Protein AF-0000000068192448 (afdb_homodimer)

Secondary structure (DSSP, 8-state):
-HHHHHHHHHHHHHHHHHHHHHHHHHHHHHHHHHH--HHHHHHHHHHHHHHHHHHHHHHHHHHTTSPP-SS-TT-STTHHHHHHHHHHHHIIIIIIIIHHHHHHHHHHS-------HHHHHHHHHHHHHHHHHHHHHHHHHHHTS-TTS-HHHHHHT---HHHHHHHHHHHHHHHHHHHHHHHHHHHHHHS-THHHHHHHHHHHHHHHHHHHHHHHHHHHHHH-PPPPHHHHHHHHHHHHTSTTEEEEEEEEEEESSSS-EEEEEEEEEPHHHHHHHHHHHHHHHHHHTGGGHHHHHHHHHHHHHHHHHHHHHHHHHHHHHHHHHH-TTEEEEEE-/-HHHHHHHHHHHHHHHHHHHHHHHHHHHHHHHHHH--HHHHHHHHHHHHHHHHHHHHHHHHHHTTSPP-SS-TT-STTHHHHHHHHHHHHIIIIIIIIHHHHHHHHHHS-------HHHHHHHHHHHHHHHHHHHHHHHHHHHT--TTS-HHHHHHT---HHHHHHHHHHHHHHHHHHHHHHHHHHHHHHS-THHHHHHHHHHHHHHHHHHHHHHHHHHHHHH-PPPPHHHHHHHHHHHHTSTTEEEEEEEEEEESSSS-EEEEEEEEEPHHHHHHHHHHHHHHHHHHTGGGHHHHHHHHHHHHHHHHHHHHHHHHHHHHHHHHHH-TTEEEEEE-

Solvent-accessible surface area (backbone atoms only — not comparable to full-atom values): 32843 Å² total; per-residue (Å²): 108,70,64,58,53,55,49,50,49,52,50,50,52,44,48,50,50,29,53,53,31,47,53,41,26,51,46,31,44,54,35,18,71,72,44,68,38,67,67,37,44,44,50,23,50,41,27,48,48,50,32,51,30,36,51,34,35,52,49,10,55,56,47,26,68,42,70,54,42,83,56,22,51,76,20,28,26,40,34,32,39,49,30,42,30,55,28,20,48,44,34,26,51,55,36,12,45,51,30,32,53,53,16,50,50,32,49,75,52,55,63,81,66,77,75,52,70,60,48,56,51,44,49,52,49,42,36,51,53,34,42,47,55,34,51,52,50,50,51,55,53,55,70,71,48,60,90,87,54,53,69,67,57,49,60,70,60,57,60,45,58,65,59,52,48,48,48,52,49,28,46,48,49,38,52,34,44,50,36,43,51,50,13,47,50,46,13,65,73,68,70,40,32,55,38,36,16,51,25,32,42,51,39,14,50,50,36,34,54,49,17,49,54,45,37,52,54,28,49,47,49,56,47,25,25,34,56,57,64,70,59,55,50,51,52,48,50,58,49,59,67,35,80,50,34,73,47,77,43,76,76,40,35,25,38,42,28,67,68,31,26,35,40,33,33,35,52,39,68,32,24,58,47,55,29,61,72,46,37,75,63,48,52,56,54,51,60,70,32,59,89,46,36,88,79,44,43,63,60,51,45,15,52,48,42,38,48,51,55,49,49,49,52,51,50,50,52,51,49,50,50,54,48,30,71,77,37,70,30,50,74,43,72,44,75,63,108,72,62,58,52,54,49,52,48,52,51,50,51,44,50,51,51,31,55,53,32,47,53,41,25,52,46,30,44,54,34,18,71,72,44,68,38,67,68,36,43,44,51,21,51,40,29,49,47,49,32,51,31,35,50,33,37,51,51,10,55,56,47,26,67,41,71,54,43,83,56,21,52,75,19,28,26,39,33,33,38,48,28,41,30,52,28,20,49,43,35,26,51,56,36,12,44,51,31,32,52,52,15,50,49,32,49,76,51,54,63,80,66,76,74,51,69,60,47,57,50,44,48,52,49,42,36,51,53,34,44,48,54,34,51,52,51,50,51,56,54,54,69,71,48,60,92,86,54,52,69,67,57,49,60,70,60,56,60,46,60,64,61,51,47,48,50,52,48,29,46,48,49,38,52,35,44,50,36,44,51,50,12,47,50,47,14,66,73,68,71,40,30,53,39,37,16,51,23,33,41,50,38,16,50,50,35,35,54,50,17,51,53,44,36,54,54,28,49,46,51,55,48,26,26,34,54,57,65,69,59,55,49,50,52,47,49,57,50,58,69,35,80,52,34,72,46,77,43,77,75,39,35,26,38,44,27,68,67,32,25,36,41,33,33,34,52,39,68,33,25,57,47,54,28,61,70,45,35,75,62,48,53,57,53,52,61,70,32,58,90,46,37,88,77,44,43,64,60,52,44,16,52,49,43,38,49,49,54,48,50,50,53,50,49,49,54,50,50,50,49,53,49,30,70,77,36,72,31,50,74,42,72,42,74,62

Structure (mmCIF, N/CA/C/O backbone):
data_AF-0000000068192448-model_v1
#
loop_
_entity.id
_entity.type
_entity.pdbx_description
1 polymer 'Uncharacterized protein'
#
loop_
_atom_site.group_PDB
_atom_site.id
_atom_site.type_symbol
_atom_site.label_atom_id
_atom_site.label_alt_id
_atom_site.label_comp_id
_atom_site.label_asym_id
_atom_site.label_entity_id
_atom_site.label_seq_id
_atom_site.pdbx_PDB_ins_code
_atom_site.Cartn_x
_atom_site.Cartn_y
_atom_site.Cartn_z
_atom_site.occupancy
_atom_site.B_iso_or_equiv
_atom_site.auth_seq_id
_atom_site.auth_comp_id
_atom_site.auth_asym_id
_atom_site.auth_atom_id
_atom_site.pdbx_PDB_model_num
ATOM 1 N N . MET A 1 1 ? -13.047 1.228 22.438 1 63.19 1 MET A N 1
ATOM 2 C CA . MET A 1 1 ? -13.672 -0.03 22.844 1 63.19 1 MET A CA 1
ATOM 3 C C . MET A 1 1 ? -14.398 -0.674 21.656 1 63.19 1 MET A C 1
ATOM 5 O O . MET A 1 1 ? -14.234 -1.865 21.406 1 63.19 1 MET A O 1
ATOM 9 N N . GLU A 1 2 ? -15.18 0.183 20.906 1 68.44 2 GLU A N 1
ATOM 10 C CA . GLU A 1 2 ? -15.945 -0.358 19.797 1 68.44 2 GLU A CA 1
ATOM 11 C C . GLU A 1 2 ? -15.016 -0.842 18.672 1 68.44 2 GLU A C 1
ATOM 13 O O . GLU A 1 2 ? -15.266 -1.888 18.062 1 68.44 2 GLU A O 1
ATOM 18 N N . ARG A 1 3 ? -13.922 -0.268 18.594 1 73 3 ARG A N 1
ATOM 19 C CA . ARG A 1 3 ? -12.961 -0.651 17.562 1 73 3 ARG A CA 1
ATOM 20 C C . ARG A 1 3 ? -12.297 -1.982 17.891 1 73 3 ARG A C 1
ATOM 22 O O . ARG A 1 3 ? -12.109 -2.826 17.016 1 73 3 ARG A O 1
ATOM 29 N N . GLU A 1 4 ? -12.016 -2.082 19.125 1 76.12 4 GLU A N 1
ATOM 30 C CA . GLU A 1 4 ? -11.359 -3.309 19.562 1 76.12 4 GLU A CA 1
ATOM 31 C C . GLU A 1 4 ? -12.273 -4.516 19.406 1 76.12 4 GLU A C 1
ATOM 33 O O . GLU A 1 4 ? -11.82 -5.594 19 1 76.12 4 GLU A O 1
ATOM 38 N N . LYS A 1 5 ? -13.539 -4.363 19.672 1 74.75 5 LYS A N 1
ATOM 39 C CA . LYS A 1 5 ? -14.516 -5.441 19.531 1 74.75 5 LYS A CA 1
ATOM 40 C C . LYS A 1 5 ? -14.664 -5.867 18.078 1 74.75 5 LYS A C 1
ATOM 42 O O . LYS A 1 5 ? -14.742 -7.059 17.781 1 74.75 5 LYS A O 1
ATOM 47 N N . SER A 1 6 ? -14.703 -4.832 17.234 1 75.88 6 SER A N 1
ATOM 48 C CA . SER A 1 6 ? -14.852 -5.109 15.805 1 75.88 6 SER A CA 1
ATOM 49 C C . SER A 1 6 ? -13.641 -5.859 15.258 1 75.88 6 SER A C 1
ATOM 51 O O . SER A 1 6 ? -13.789 -6.805 14.484 1 75.88 6 SER A O 1
ATOM 53 N N . ARG A 1 7 ? -12.578 -5.57 15.758 1 78.31 7 ARG A N 1
ATOM 54 C CA . ARG A 1 7 ? -11.336 -6.207 15.32 1 78.31 7 ARG A CA 1
ATOM 55 C C . ARG A 1 7 ? -11.266 -7.652 15.797 1 78.31 7 ARG A C 1
ATOM 57 O O . ARG A 1 7 ? -10.812 -8.531 15.062 1 78.31 7 ARG A O 1
ATOM 64 N N . LEU A 1 8 ? -11.672 -7.832 16.969 1 78.75 8 LEU A N 1
ATOM 65 C CA . LEU A 1 8 ? -11.664 -9.18 17.531 1 78.75 8 LEU A CA 1
ATOM 66 C C . LEU A 1 8 ? -12.648 -10.078 16.797 1 78.75 8 LEU A C 1
ATOM 68 O O . LEU A 1 8 ? -12.367 -11.266 16.578 1 78.75 8 LEU A O 1
ATOM 72 N N . LYS A 1 9 ? -13.648 -9.469 16.453 1 79.69 9 LYS A N 1
ATOM 73 C CA . LYS A 1 9 ? -14.648 -10.227 15.703 1 79.69 9 LYS A CA 1
ATOM 74 C C . LYS A 1 9 ? -14.102 -10.664 14.344 1 79.69 9 LYS A C 1
ATOM 76 O O . LYS A 1 9 ? -14.281 -11.812 13.938 1 79.69 9 LYS A O 1
ATOM 81 N N . THR A 1 10 ? -13.445 -9.758 13.656 1 81.31 10 THR A N 1
ATOM 82 C CA . THR A 1 10 ? -12.859 -10.07 12.359 1 81.31 10 THR A CA 1
ATOM 83 C C . THR A 1 10 ? -11.789 -11.148 12.484 1 81.31 10 THR A C 1
ATOM 85 O O . THR A 1 10 ? -11.75 -12.086 11.695 1 81.31 10 THR A O 1
ATOM 88 N N . LYS A 1 11 ? -11.031 -11.031 13.5 1 84.56 11 LYS A N 1
ATOM 89 C CA . LYS A 1 11 ? -9.984 -12.023 13.734 1 84.56 11 LYS A CA 1
ATOM 90 C C . LYS A 1 11 ? -10.586 -13.406 13.992 1 84.56 11 LYS A C 1
ATOM 92 O O . LYS A 1 11 ? -10.102 -14.406 13.461 1 84.56 11 LYS A O 1
ATOM 97 N N . SER A 1 12 ? -11.57 -13.398 14.719 1 83.69 12 SER A N 1
ATOM 98 C CA . SER A 1 12 ? -12.234 -14.656 15.055 1 83.69 12 SER A CA 1
ATOM 99 C C . SER A 1 12 ? -12.844 -15.297 13.812 1 83.69 12 SER A C 1
ATOM 101 O O . SER A 1 12 ? -12.773 -16.516 13.648 1 83.69 12 SER A O 1
ATOM 103 N N . ASN A 1 13 ? -13.398 -14.477 13 1 81.25 13 ASN A N 1
ATOM 104 C CA . ASN A 1 13 ? -13.977 -14.992 11.766 1 81.25 13 ASN A CA 1
ATOM 105 C C . ASN A 1 13 ? -12.906 -15.594 10.852 1 81.25 13 ASN A C 1
ATOM 107 O O . ASN A 1 13 ? -13.117 -16.656 10.266 1 81.25 13 ASN A O 1
ATOM 111 N N . VAL A 1 14 ? -11.805 -14.938 10.773 1 84.5 14 VAL A N 1
ATOM 112 C CA . VAL A 1 14 ? -10.711 -15.414 9.922 1 84.5 14 VAL A CA 1
ATOM 113 C C . VAL A 1 14 ? -10.141 -16.703 10.5 1 84.5 14 VAL A C 1
ATOM 115 O O . VAL A 1 14 ? -9.82 -17.641 9.758 1 84.5 14 VAL A O 1
ATOM 118 N N . TYR A 1 15 ? -10.133 -16.766 11.75 1 86.06 15 TYR A N 1
ATOM 119 C CA . TYR A 1 15 ? -9.609 -17.953 12.398 1 86.06 15 TYR A CA 1
ATOM 120 C C . TYR A 1 15 ? -10.539 -19.141 12.172 1 86.06 15 TYR A C 1
ATOM 122 O O . TYR A 1 15 ? -10.078 -20.25 11.891 1 86.06 15 TYR A O 1
ATOM 130 N N . ARG A 1 16 ? -11.711 -18.922 12.289 1 81.06 16 ARG A N 1
ATOM 131 C CA . ARG A 1 16 ? -12.695 -19.969 12.031 1 81.06 16 ARG A CA 1
ATOM 132 C C . ARG A 1 16 ? -12.617 -20.438 10.586 1 81.06 16 ARG A C 1
ATOM 134 O O . ARG A 1 16 ? -12.688 -21.641 10.32 1 81.06 16 ARG A O 1
ATOM 141 N N . ALA A 1 17 ? -12.516 -19.469 9.758 1 81.94 17 ALA A N 1
ATOM 142 C CA . ALA A 1 17 ? -12.391 -19.812 8.344 1 81.94 17 ALA A CA 1
ATOM 143 C C . ALA A 1 17 ? -11.141 -20.641 8.094 1 81.94 17 ALA A C 1
ATOM 145 O O . ALA A 1 17 ? -11.172 -21.609 7.316 1 81.94 17 ALA A O 1
ATOM 146 N N . LEU A 1 18 ? -10.102 -20.297 8.742 1 86.31 18 LEU A N 1
ATOM 147 C CA . LEU A 1 18 ? -8.852 -21.031 8.57 1 86.31 18 LEU A CA 1
ATOM 148 C C . LEU A 1 18 ? -8.977 -22.453 9.094 1 86.31 18 LEU A C 1
ATOM 150 O O . LEU A 1 18 ? -8.539 -23.406 8.438 1 86.31 18 LEU A O 1
ATOM 154 N N . MET A 1 19 ? -9.555 -22.625 10.203 1 86.44 19 MET A N 1
ATOM 155 C CA . MET A 1 19 ? -9.711 -23.953 10.789 1 86.44 19 MET A CA 1
ATOM 156 C C . MET A 1 19 ? -10.578 -24.844 9.898 1 86.44 19 MET A C 1
ATOM 158 O O . MET A 1 19 ? -10.258 -26 9.68 1 86.44 19 MET A O 1
ATOM 162 N N . GLY A 1 20 ? -11.656 -24.266 9.516 1 82.62 20 GLY A N 1
ATOM 163 C CA . GLY A 1 20 ? -12.492 -25 8.586 1 82.62 20 GLY A CA 1
ATOM 164 C C . GLY A 1 20 ? -11.766 -25.406 7.312 1 82.62 20 GLY A C 1
ATOM 165 O O . GLY A 1 20 ? -11.891 -26.547 6.855 1 82.62 20 GLY A O 1
ATOM 166 N N . ASN A 1 21 ? -10.977 -24.469 6.797 1 86.62 21 ASN A N 1
ATOM 167 C CA . ASN A 1 21 ? -10.281 -24.719 5.543 1 86.62 21 ASN A CA 1
ATOM 168 C C . ASN A 1 21 ? -9.164 -25.75 5.719 1 86.62 21 ASN A C 1
ATOM 170 O O . ASN A 1 21 ? -8.859 -26.5 4.797 1 86.62 21 ASN A O 1
ATOM 174 N N . VAL A 1 22 ? -8.656 -25.75 6.855 1 89.75 22 VAL A N 1
ATOM 175 C CA . VAL A 1 22 ? -7.617 -26.734 7.121 1 89.75 22 VAL A CA 1
ATOM 176 C C . VAL A 1 22 ? -8.219 -28.141 7.098 1 89.75 22 VAL A C 1
ATOM 178 O O . VAL A 1 22 ? -7.629 -29.062 6.535 1 89.75 22 VAL A O 1
ATOM 181 N N . VAL A 1 23 ? -9.367 -28.25 7.676 1 88.44 23 VAL A N 1
ATOM 182 C CA . VAL A 1 23 ? -10.055 -29.531 7.715 1 88.44 23 VAL A CA 1
ATOM 183 C C . VAL A 1 23 ? -10.438 -29.969 6.301 1 88.44 23 VAL A C 1
ATOM 185 O O . VAL A 1 23 ? -10.227 -31.109 5.914 1 88.44 23 VAL A O 1
ATOM 188 N N . ILE A 1 24 ? -10.906 -29.062 5.602 1 87.31 24 ILE A N 1
ATOM 189 C CA . ILE A 1 24 ? -11.32 -29.328 4.23 1 87.31 24 ILE A CA 1
ATOM 190 C C . ILE A 1 24 ? -10.102 -29.688 3.385 1 87.31 24 ILE A C 1
ATOM 192 O O . ILE A 1 24 ? -10.164 -30.594 2.551 1 87.31 24 ILE A O 1
ATOM 196 N N . CYS A 1 25 ? -9.094 -28.938 3.627 1 89.12 25 CYS A N 1
ATOM 197 C CA . CYS A 1 25 ? -7.859 -29.188 2.887 1 89.12 25 CYS A CA 1
ATOM 198 C C . CYS A 1 25 ? -7.348 -30.594 3.131 1 89.12 25 CYS A C 1
ATOM 200 O O . CYS A 1 25 ? -6.965 -31.297 2.191 1 89.12 25 CYS A O 1
ATOM 202 N N . ALA A 1 26 ? -7.418 -31.031 4.305 1 90.06 26 ALA A N 1
ATOM 203 C CA . ALA A 1 26 ? -6.98 -32.375 4.652 1 90.06 26 ALA A CA 1
ATOM 204 C C . ALA A 1 26 ? -7.883 -33.438 4.012 1 90.06 26 ALA A C 1
ATOM 206 O O . ALA A 1 26 ? -7.398 -34.438 3.516 1 90.06 26 ALA A O 1
ATOM 207 N N . ALA A 1 27 ? -9.094 -33.188 4.039 1 88.56 27 ALA A N 1
ATOM 208 C CA . ALA A 1 27 ? -10.055 -34.125 3.438 1 88.56 27 ALA A CA 1
ATOM 209 C C . ALA A 1 27 ? -9.844 -34.219 1.93 1 88.56 27 ALA A C 1
ATOM 211 O O . ALA A 1 27 ? -9.883 -35.312 1.365 1 88.56 27 ALA A O 1
ATOM 212 N N . LYS A 1 28 ? -9.617 -33.094 1.369 1 84.56 28 LYS A N 1
ATOM 213 C CA . LYS A 1 28 ? -9.414 -33.094 -0.076 1 84.56 28 LYS A CA 1
ATOM 214 C C . LYS A 1 28 ? -8.086 -33.75 -0.449 1 84.56 28 LYS A C 1
ATOM 216 O O . LYS A 1 28 ? -7.969 -34.344 -1.519 1 84.56 28 LYS A O 1
ATOM 221 N N . PHE A 1 29 ? -7.195 -33.562 0.379 1 86.94 29 PHE A N 1
ATOM 222 C CA . PHE A 1 29 ? -5.926 -34.219 0.17 1 86.94 29 PHE A CA 1
ATOM 223 C C . PHE A 1 29 ? -6.117 -35.75 0.156 1 86.94 29 PHE A C 1
ATOM 225 O O . PHE A 1 29 ? -5.609 -36.438 -0.732 1 86.94 29 PHE A O 1
ATOM 232 N N . GLY A 1 30 ? -6.781 -36.281 1.158 1 85.81 30 GLY A N 1
ATOM 233 C CA . GLY A 1 30 ? -7.086 -37.688 1.212 1 85.81 30 GLY A CA 1
ATOM 234 C C . GLY A 1 30 ? -7.855 -38.188 0.001 1 85.81 30 GLY A C 1
ATOM 235 O O . GLY A 1 30 ? -7.57 -39.25 -0.529 1 85.81 30 GLY A O 1
ATOM 236 N N . ALA A 1 31 ? -8.758 -37.375 -0.412 1 81.94 31 ALA A N 1
ATOM 237 C CA . ALA A 1 31 ? -9.57 -37.719 -1.574 1 81.94 31 ALA A CA 1
ATOM 238 C C . ALA A 1 31 ? -8.719 -37.781 -2.842 1 81.94 31 ALA A C 1
ATOM 240 O O . ALA A 1 31 ? -8.922 -38.625 -3.709 1 81.94 31 ALA A O 1
ATOM 241 N N . TRP A 1 32 ? -7.836 -36.875 -2.947 1 79.81 32 TRP A N 1
ATOM 242 C CA . TRP A 1 32 ? -6.938 -36.844 -4.098 1 79.81 32 TRP A CA 1
ATOM 243 C C . TRP A 1 32 ? -6.043 -38.094 -4.098 1 79.81 32 TRP A C 1
ATOM 245 O O . TRP A 1 32 ? -5.832 -38.719 -5.141 1 79.81 32 TRP A O 1
ATOM 255 N N . LEU A 1 33 ? -5.562 -38.5 -2.953 1 80.94 33 LEU A N 1
ATOM 256 C CA . LEU A 1 33 ? -4.688 -39.656 -2.846 1 80.94 33 LEU A CA 1
ATOM 257 C C . LEU A 1 33 ? -5.426 -40.938 -3.236 1 80.94 33 LEU A C 1
ATOM 259 O O . LEU A 1 33 ? -4.836 -41.844 -3.824 1 80.94 33 LEU A O 1
ATOM 263 N N . SER A 1 34 ? -6.66 -40.906 -2.949 1 79.56 34 SER A N 1
ATOM 264 C CA . SER A 1 34 ? -7.453 -42.094 -3.217 1 79.56 34 SER A CA 1
ATOM 265 C C . SER A 1 34 ? -7.918 -42.156 -4.668 1 79.56 34 SER A C 1
ATOM 267 O O . SER A 1 34 ? -8 -43.219 -5.266 1 79.56 34 SER A O 1
ATOM 269 N N . SER A 1 35 ? -8.188 -40.938 -5.16 1 70.69 35 SER A N 1
ATOM 270 C CA . SER A 1 35 ? -8.773 -40.906 -6.496 1 70.69 35 SER A CA 1
ATOM 271 C C . SER A 1 35 ? -7.707 -40.719 -7.566 1 70.69 35 SER A C 1
ATOM 273 O O . SER A 1 35 ? -7.855 -41.188 -8.695 1 70.69 35 SER A O 1
ATOM 275 N N . GLY A 1 36 ? -6.684 -39.969 -7.211 1 64.12 36 GLY A N 1
ATOM 276 C CA . GLY A 1 36 ? -5.664 -39.625 -8.188 1 64.12 36 GLY A CA 1
ATOM 277 C C . GLY A 1 36 ? -6.18 -38.719 -9.281 1 64.12 36 GLY A C 1
ATOM 278 O O . GLY A 1 36 ? -5.57 -38.594 -10.352 1 64.12 36 GLY A O 1
ATOM 279 N N . SER A 1 37 ? -7.371 -38.156 -9.07 1 62.97 37 SER A N 1
ATOM 280 C CA . SER A 1 37 ? -8.023 -37.344 -10.086 1 62.97 37 SER A CA 1
ATOM 281 C C . SER A 1 37 ? -7.398 -35.938 -10.164 1 62.97 37 SER A C 1
ATOM 283 O O . SER A 1 37 ? -6.996 -35.375 -9.148 1 62.97 37 SER A O 1
ATOM 285 N N . SER A 1 38 ? -7.211 -35.5 -11.375 1 61.41 38 SER A N 1
ATOM 286 C CA . SER A 1 38 ? -6.691 -34.156 -11.617 1 61.41 38 SER A CA 1
ATOM 287 C C . SER A 1 38 ? -7.617 -33.094 -11.031 1 61.41 38 SER A C 1
ATOM 289 O O . SER A 1 38 ? -7.156 -32.062 -10.523 1 61.41 38 SER A O 1
ATOM 291 N N . GLY A 1 39 ? -8.844 -33.344 -11.133 1 62.31 39 GLY A N 1
ATOM 292 C CA . GLY A 1 39 ? -9.805 -32.406 -10.562 1 62.31 39 GLY A CA 1
ATOM 293 C C . GLY A 1 39 ? -9.664 -32.281 -9.055 1 62.31 39 GLY A C 1
ATOM 294 O O . GLY A 1 39 ? -9.727 -31.156 -8.523 1 62.31 39 GLY A O 1
ATOM 295 N N . MET A 1 40 ? -9.391 -33.5 -8.453 1 69.81 40 MET A N 1
ATOM 296 C CA . MET A 1 40 ? -9.242 -33.469 -7 1 69.81 40 MET A CA 1
ATOM 297 C C . MET A 1 40 ? -7.941 -32.781 -6.594 1 69.81 40 MET A C 1
ATOM 299 O O . MET A 1 40 ? -7.875 -32.125 -5.555 1 69.81 40 MET A O 1
ATOM 303 N N . LEU A 1 41 ? -6.984 -32.938 -7.402 1 68.88 41 LEU A N 1
ATOM 304 C CA . LEU A 1 41 ? -5.742 -32.219 -7.145 1 68.88 41 LEU A CA 1
ATOM 305 C C . LEU A 1 41 ? -5.961 -30.703 -7.215 1 68.88 41 LEU A C 1
ATOM 307 O O . LEU A 1 41 ? -5.492 -29.969 -6.348 1 68.88 41 LEU A O 1
ATOM 311 N N . ALA A 1 42 ? -6.648 -30.344 -8.227 1 67.56 42 ALA A N 1
ATOM 312 C CA . ALA A 1 42 ? -6.957 -28.922 -8.375 1 67.56 42 ALA A CA 1
ATOM 313 C C . ALA A 1 42 ? -7.719 -28.391 -7.16 1 67.56 42 ALA A C 1
ATOM 315 O O . ALA A 1 42 ? -7.422 -27.312 -6.656 1 67.56 42 ALA A O 1
ATOM 316 N N . GLU A 1 43 ? -8.594 -29.172 -6.707 1 72.12 43 GLU A N 1
ATOM 317 C CA . GLU A 1 43 ? -9.367 -28.797 -5.527 1 72.12 43 GLU A CA 1
ATOM 318 C C . GLU A 1 43 ? -8.484 -28.75 -4.281 1 72.12 43 GLU A C 1
ATOM 320 O O . GLU A 1 43 ? -8.68 -27.891 -3.414 1 72.12 43 GLU A O 1
ATOM 325 N N . PHE A 1 44 ? -7.68 -29.688 -4.211 1 76.06 44 PHE A N 1
ATOM 326 C CA . PHE A 1 44 ? -6.754 -29.703 -3.084 1 76.06 44 PHE A CA 1
ATOM 327 C C . PHE A 1 44 ? -5.859 -28.469 -3.105 1 76.06 44 PHE A C 1
ATOM 329 O O . PHE A 1 44 ? -5.699 -27.797 -2.084 1 76.06 44 PHE A O 1
ATOM 336 N N . ILE A 1 45 ? -5.332 -28.156 -4.188 1 73.38 45 ILE A N 1
ATOM 337 C CA . ILE A 1 45 ? -4.461 -27 -4.32 1 73.38 45 ILE A CA 1
ATOM 338 C C . ILE A 1 45 ? -5.238 -25.719 -3.975 1 73.38 45 ILE A C 1
ATOM 340 O O . ILE A 1 45 ? -4.73 -24.859 -3.266 1 73.38 45 ILE A O 1
ATOM 344 N N . HIS A 1 46 ? -6.375 -25.641 -4.449 1 75.25 46 HIS A N 1
ATOM 345 C CA . HIS A 1 46 ? -7.23 -24.5 -4.129 1 75.25 46 HIS A CA 1
ATOM 346 C C . HIS A 1 46 ? -7.395 -24.344 -2.619 1 75.25 46 HIS A C 1
ATOM 348 O O . HIS A 1 46 ? -7.301 -23.234 -2.09 1 75.25 46 HIS A O 1
ATOM 354 N N . SER A 1 47 ? -7.578 -25.469 -2 1 83.44 47 SER A N 1
ATOM 355 C CA . SER A 1 47 ? -7.758 -25.453 -0.552 1 83.44 47 SER A CA 1
ATOM 356 C C . SER A 1 47 ? -6.473 -25.031 0.156 1 83.44 47 SER A C 1
ATOM 358 O O . SER A 1 47 ? -6.52 -24.375 1.197 1 83.44 47 SER A O 1
ATOM 360 N N . VAL A 1 48 ? -5.414 -25.484 -0.347 1 83.5 48 VAL A N 1
ATOM 361 C CA . VAL A 1 48 ? -4.129 -25.078 0.214 1 83.5 48 VAL A CA 1
ATOM 362 C C . VAL A 1 48 ? -3.963 -23.562 0.085 1 83.5 48 VAL A C 1
ATOM 364 O O . VAL A 1 48 ? -3.525 -22.891 1.026 1 83.5 48 VAL A O 1
ATOM 367 N N . VAL A 1 49 ? -4.305 -23.078 -1.053 1 82.62 49 VAL A N 1
ATOM 368 C CA . VAL A 1 49 ? -4.207 -21.641 -1.315 1 82.62 49 VAL A CA 1
ATOM 369 C C . VAL A 1 49 ? -5.125 -20.875 -0.364 1 82.62 49 VAL A C 1
ATOM 371 O O . VAL A 1 49 ? -4.738 -19.844 0.188 1 82.62 49 VAL A O 1
ATOM 374 N N . ASP A 1 50 ? -6.23 -21.406 -0.161 1 86.12 50 ASP A N 1
ATOM 375 C CA . ASP A 1 50 ? -7.172 -20.766 0.753 1 86.12 50 ASP A CA 1
ATOM 376 C C . ASP A 1 50 ? -6.609 -20.703 2.17 1 86.12 50 ASP A C 1
ATOM 378 O O . ASP A 1 50 ? -6.727 -19.688 2.848 1 86.12 50 ASP A O 1
ATOM 382 N N . CYS A 1 51 ? -6.07 -21.797 2.588 1 87.5 51 CYS A N 1
ATOM 383 C CA . CYS A 1 51 ? -5.457 -21.828 3.91 1 87.5 51 CYS A CA 1
ATOM 384 C C . CYS A 1 51 ? -4.332 -20.797 4.012 1 87.5 51 CYS A C 1
ATOM 386 O O . CYS A 1 51 ? -4.203 -20.109 5.02 1 87.5 51 CYS A O 1
ATOM 388 N N . GLY A 1 52 ? -3.572 -20.734 3.014 1 87.38 52 GLY A N 1
ATOM 389 C CA . GLY A 1 52 ? -2.512 -19.734 2.963 1 87.38 52 GLY A CA 1
ATOM 390 C C . GLY A 1 52 ? -3.027 -18.312 3.02 1 87.38 52 GLY A C 1
ATOM 391 O O . GLY A 1 52 ? -2.453 -17.469 3.709 1 87.38 52 GLY A O 1
ATOM 392 N N . ASN A 1 53 ? -4.09 -18.141 2.336 1 87.38 53 ASN A N 1
ATOM 393 C CA . ASN A 1 53 ? -4.695 -16.812 2.303 1 87.38 53 ASN A CA 1
ATOM 394 C C . ASN A 1 53 ? -5.18 -16.375 3.684 1 87.38 53 ASN A C 1
ATOM 396 O O . ASN A 1 53 ? -4.934 -15.25 4.109 1 87.38 53 ASN A O 1
ATOM 400 N N . GLN A 1 54 ? -5.816 -17.328 4.328 1 88.31 54 GLN A N 1
ATOM 401 C CA . GLN A 1 54 ? -6.316 -17 5.66 1 88.31 54 GLN A CA 1
ATOM 402 C C . GLN A 1 54 ? -5.172 -16.781 6.641 1 88.31 54 GLN A C 1
ATOM 404 O O . GLN A 1 54 ? -5.258 -15.922 7.52 1 88.31 54 GLN A O 1
ATOM 409 N N . ALA A 1 55 ? -4.137 -17.484 6.48 1 91.06 55 ALA A N 1
ATOM 410 C CA . ALA A 1 55 ? -2.965 -17.297 7.332 1 91.06 55 ALA A CA 1
ATOM 411 C C . ALA A 1 55 ? -2.355 -15.914 7.133 1 91.06 55 ALA A C 1
ATOM 413 O O . ALA A 1 55 ? -2.014 -15.234 8.102 1 91.06 55 ALA A O 1
ATOM 414 N N . LEU A 1 56 ? -2.307 -15.578 5.926 1 91.56 56 LEU A N 1
ATOM 415 C CA . LEU A 1 56 ? -1.743 -14.273 5.605 1 91.56 56 LEU A CA 1
ATOM 416 C C . LEU A 1 56 ? -2.617 -13.156 6.164 1 91.56 56 LEU A C 1
ATOM 418 O O . LEU A 1 56 ? -2.104 -12.148 6.656 1 91.56 56 LEU A O 1
ATOM 422 N N . LEU A 1 57 ? -3.879 -13.422 6.09 1 90.12 57 LEU A N 1
ATOM 423 C CA . LEU A 1 57 ? -4.797 -12.414 6.613 1 90.12 57 LEU A CA 1
ATOM 424 C C . LEU A 1 57 ? -4.656 -12.281 8.125 1 90.12 57 LEU A C 1
ATOM 426 O O . LEU A 1 57 ? -4.723 -11.18 8.672 1 90.12 57 LEU A O 1
ATOM 430 N N . LEU A 1 58 ? -4.418 -13.383 8.758 1 91.31 58 LEU A N 1
ATOM 431 C CA . LEU A 1 58 ? -4.223 -13.344 10.203 1 91.31 58 LEU A CA 1
ATOM 432 C C . LEU A 1 58 ? -2.949 -12.586 10.562 1 91.31 58 LEU A C 1
ATOM 434 O O . LEU A 1 58 ? -2.93 -11.82 11.531 1 91.31 58 LEU A O 1
ATOM 438 N N . ILE A 1 59 ? -1.977 -12.75 9.812 1 90.62 59 ILE A N 1
ATOM 439 C CA . ILE A 1 59 ? -0.734 -12.008 10.008 1 90.62 59 ILE A CA 1
ATOM 440 C C . ILE A 1 59 ? -0.98 -10.516 9.797 1 90.62 59 ILE A C 1
ATOM 442 O O . ILE A 1 59 ? -0.511 -9.688 10.578 1 90.62 59 ILE A O 1
ATOM 446 N N . GLY A 1 60 ? -1.715 -10.266 8.773 1 89.81 60 GLY A N 1
ATOM 447 C CA . GLY A 1 60 ? -2.043 -8.875 8.5 1 89.81 60 GLY A CA 1
ATOM 448 C C . GLY A 1 60 ? -2.818 -8.211 9.617 1 89.81 60 GLY A C 1
ATOM 449 O O . GLY A 1 60 ? -2.545 -7.059 9.977 1 89.81 60 GLY A O 1
ATOM 450 N N . LEU A 1 61 ? -3.756 -8.961 10.156 1 88.5 61 LEU A N 1
ATOM 451 C CA . LEU A 1 61 ? -4.562 -8.43 11.25 1 88.5 61 LEU A CA 1
ATOM 452 C C . LEU A 1 61 ? -3.715 -8.234 12.5 1 88.5 61 LEU A C 1
ATOM 454 O O . LEU A 1 61 ? -3.881 -7.246 13.219 1 88.5 61 LEU A O 1
ATOM 458 N N . ARG A 1 62 ? -2.822 -9.086 12.695 1 88.31 62 ARG A N 1
ATOM 459 C CA . ARG A 1 62 ? -1.925 -8.977 13.844 1 88.31 62 ARG A CA 1
ATOM 460 C C . ARG A 1 62 ? -0.995 -7.777 13.703 1 88.31 62 ARG A C 1
ATOM 462 O O . ARG A 1 62 ? -0.858 -6.977 14.633 1 88.31 62 ARG A O 1
ATOM 469 N N . ASP A 1 63 ? -0.462 -7.625 12.594 1 87.31 63 ASP A N 1
ATOM 470 C CA . ASP A 1 63 ? 0.492 -6.551 12.344 1 87.31 63 ASP A CA 1
ATOM 471 C C . ASP A 1 63 ? -0.198 -5.191 12.352 1 87.31 63 ASP A C 1
ATOM 473 O O . ASP A 1 63 ? 0.403 -4.188 12.742 1 87.31 63 ASP A O 1
ATOM 477 N N . SER A 1 64 ? -1.431 -5.148 11.93 1 85.38 64 SER A N 1
ATOM 478 C CA . SER A 1 64 ? -2.164 -3.889 11.828 1 85.38 64 SER A CA 1
ATOM 479 C C . SER A 1 64 ? -2.459 -3.307 13.203 1 85.38 64 SER A C 1
ATOM 481 O O . SER A 1 64 ? -2.824 -2.135 13.328 1 85.38 64 SER A O 1
ATOM 483 N N . ARG A 1 65 ? -2.201 -4.043 14.242 1 82.44 65 ARG A N 1
ATOM 484 C CA . ARG A 1 65 ? -2.486 -3.604 15.602 1 82.44 65 ARG A CA 1
ATOM 485 C C . ARG A 1 65 ? -1.267 -2.936 16.234 1 82.44 65 ARG A C 1
ATOM 487 O O . ARG A 1 65 ? -1.354 -2.375 17.328 1 82.44 65 ARG A O 1
ATOM 494 N N . LEU A 1 66 ? -0.194 -3.031 15.516 1 81.75 66 LEU A N 1
ATOM 495 C CA . LEU A 1 66 ? 1.02 -2.42 16.047 1 81.75 66 LEU A CA 1
ATOM 496 C C . LEU A 1 66 ? 0.909 -0.899 16.031 1 81.75 66 LEU A C 1
ATOM 498 O O . LEU A 1 66 ? 0.359 -0.316 15.102 1 81.75 66 LEU A O 1
ATOM 502 N N . ASP A 1 67 ? 1.361 -0.339 17.062 1 79.25 67 ASP A N 1
ATOM 503 C CA . ASP A 1 67 ? 1.308 1.112 17.203 1 79.25 67 ASP A CA 1
ATOM 504 C C . ASP A 1 67 ? 2.316 1.792 16.281 1 79.25 67 ASP A C 1
ATOM 506 O O . ASP A 1 67 ? 3.246 1.148 15.781 1 79.25 67 ASP A O 1
ATOM 510 N N . ALA A 1 68 ? 2.01 3.023 16.078 1 82 68 ALA A N 1
ATOM 511 C CA . ALA A 1 68 ? 2.93 3.84 15.289 1 82 68 ALA A CA 1
ATOM 512 C C . ALA A 1 68 ? 4.32 3.861 15.914 1 82 68 ALA A C 1
ATOM 514 O O . ALA A 1 68 ? 4.457 3.824 17.141 1 82 68 ALA A O 1
ATOM 515 N N . ASP A 1 69 ? 5.32 3.848 15.156 1 81.06 69 ASP A N 1
ATOM 516 C CA . ASP A 1 69 ? 6.703 3.961 15.617 1 81.06 69 ASP A CA 1
ATOM 517 C C . ASP A 1 69 ? 7.504 4.898 14.711 1 81.06 69 ASP A C 1
ATOM 519 O O . ASP A 1 69 ? 6.93 5.625 13.906 1 81.06 69 ASP A O 1
ATOM 523 N N . ARG A 1 70 ? 8.719 4.965 14.953 1 79.81 70 ARG A N 1
ATOM 524 C CA . ARG A 1 70 ? 9.578 5.879 14.203 1 79.81 70 ARG A CA 1
ATOM 525 C C . ARG A 1 70 ? 9.641 5.492 12.727 1 79.81 70 ARG A C 1
ATOM 527 O O . ARG A 1 70 ? 9.734 6.359 11.859 1 79.81 70 ARG A O 1
ATOM 534 N N . LYS A 1 71 ? 9.461 4.32 12.492 1 82.62 71 LYS A N 1
ATOM 535 C CA . LYS A 1 71 ? 9.57 3.828 11.117 1 82.62 71 LYS A CA 1
ATOM 536 C C . LYS A 1 71 ? 8.266 4.055 10.352 1 82.62 71 LYS A C 1
ATOM 538 O O . LYS A 1 71 ? 8.289 4.355 9.156 1 82.62 71 LYS A O 1
ATOM 543 N N . HIS A 1 72 ? 7.211 3.891 11.086 1 85.5 72 HIS A N 1
ATOM 544 C CA . HIS A 1 72 ? 5.887 4.109 10.508 1 85.5 72 HIS A CA 1
ATOM 545 C C . HIS A 1 72 ? 5.043 5.023 11.398 1 85.5 72 HIS A C 1
ATOM 547 O O . HIS A 1 72 ? 4.238 4.543 12.195 1 85.5 72 HIS A O 1
ATOM 553 N N . PRO A 1 73 ? 5.207 6.211 11.133 1 81.81 73 PRO A N 1
ATOM 554 C CA . PRO A 1 73 ? 4.598 7.203 12.023 1 81.81 73 PRO A CA 1
ATOM 555 C C . PRO A 1 73 ? 3.074 7.16 12 1 81.81 73 PRO A C 1
ATOM 557 O O . PRO A 1 73 ? 2.422 7.648 12.922 1 81.81 73 PRO A O 1
ATOM 560 N N . TYR A 1 74 ? 2.502 6.57 10.961 1 79.5 74 TYR A N 1
ATOM 561 C CA . TYR A 1 74 ? 1.048 6.508 10.875 1 79.5 74 TYR A CA 1
ATOM 562 C C . TYR A 1 74 ? 0.542 5.117 11.242 1 79.5 74 TYR A C 1
ATOM 564 O O . TYR A 1 74 ? -0.607 4.773 10.953 1 79.5 74 TYR A O 1
ATOM 572 N N . GLY A 1 75 ? 1.451 4.344 11.812 1 78.56 75 GLY A N 1
ATOM 573 C CA . GLY A 1 75 ? 1.055 3.023 12.281 1 78.56 75 GLY A CA 1
ATOM 574 C C . GLY A 1 75 ? 1.13 1.961 11.195 1 78.56 75 GLY A C 1
ATOM 575 O O . GLY A 1 75 ? 1.63 2.219 10.102 1 78.56 75 GLY A O 1
ATOM 576 N N . TYR A 1 76 ? 0.582 0.795 11.57 1 86.12 76 TYR A N 1
ATOM 577 C CA . TYR A 1 76 ? 0.678 -0.361 10.688 1 86.12 76 TYR A CA 1
ATOM 578 C C . TYR A 1 76 ? -0.704 -0.818 10.234 1 86.12 76 TYR A C 1
ATOM 580 O O . TYR A 1 76 ? -0.898 -1.989 9.898 1 86.12 76 TYR A O 1
ATOM 588 N N . GLY A 1 77 ? -1.593 0.015 10.266 1 84.12 77 GLY A N 1
ATOM 589 C CA . GLY A 1 77 ? -2.955 -0.32 9.883 1 84.12 77 GLY A CA 1
ATOM 590 C C . GLY A 1 77 ? -3.064 -0.826 8.453 1 84.12 77 GLY A C 1
ATOM 591 O O . GLY A 1 77 ? -3.9 -1.682 8.156 1 84.12 77 GLY A O 1
ATOM 592 N N . LYS A 1 78 ? -2.143 -0.389 7.625 1 88 78 LYS A N 1
ATOM 593 C CA . LYS A 1 78 ? -2.209 -0.739 6.207 1 88 78 LYS A CA 1
ATOM 594 C C . LYS A 1 78 ? -1.642 -2.133 5.961 1 88 78 LYS A C 1
ATOM 596 O O . LYS A 1 78 ? -1.721 -2.65 4.844 1 88 78 LYS A O 1
ATOM 601 N N . SER A 1 79 ? -1.167 -2.719 7.027 1 88.88 79 SER A N 1
ATOM 602 C CA . SER A 1 79 ? -0.6 -4.055 6.883 1 88.88 79 SER A CA 1
ATOM 603 C C . SER A 1 79 ? -1.663 -5.066 6.469 1 88.88 79 SER A C 1
ATOM 605 O O . SER A 1 79 ? -1.371 -6.023 5.746 1 88.88 79 SER A O 1
ATOM 607 N N . VAL A 1 80 ? -2.816 -4.859 6.918 1 89.88 80 VAL A N 1
ATOM 608 C CA . VAL A 1 80 ? -3.893 -5.781 6.57 1 89.88 80 VAL A CA 1
ATOM 609 C C . VAL A 1 80 ? -4.133 -5.75 5.062 1 89.88 80 VAL A C 1
ATOM 611 O O . VAL A 1 80 ? -4.332 -6.797 4.441 1 89.88 80 VAL A O 1
ATOM 614 N N . TYR A 1 81 ? -4.086 -4.582 4.473 1 90.44 81 TYR A N 1
ATOM 615 C CA . TYR A 1 81 ? -4.277 -4.445 3.035 1 90.44 81 TYR A CA 1
ATOM 616 C C . TYR A 1 81 ? -3.119 -5.066 2.266 1 90.44 81 TYR A C 1
ATOM 618 O O . TYR A 1 81 ? -3.316 -5.652 1.198 1 90.44 81 TYR A O 1
ATOM 626 N N . PHE A 1 82 ? -1.977 -4.984 2.799 1 91.19 82 PHE A N 1
ATOM 627 C CA . PHE A 1 82 ? -0.802 -5.559 2.156 1 91.19 82 PHE A CA 1
ATOM 628 C C . PHE A 1 82 ? -0.917 -7.078 2.08 1 91.19 82 PHE A C 1
ATOM 630 O O . PHE A 1 82 ? -0.785 -7.66 1.002 1 91.19 82 PHE A O 1
ATOM 637 N N . TRP A 1 83 ? -1.104 -7.621 3.195 1 91.12 83 TRP A N 1
ATOM 638 C CA . TRP A 1 83 ? -1.156 -9.078 3.252 1 91.12 83 TRP A CA 1
ATOM 639 C C . TRP A 1 83 ? -2.371 -9.609 2.5 1 91.12 83 TRP A C 1
ATOM 641 O O . TRP A 1 83 ? -2.32 -10.695 1.908 1 91.12 83 TRP A O 1
ATOM 651 N N . ALA A 1 84 ? -3.438 -8.859 2.551 1 91.94 84 ALA A N 1
ATOM 652 C CA . ALA A 1 84 ? -4.602 -9.227 1.748 1 91.94 84 ALA A CA 1
ATOM 653 C C . ALA A 1 84 ? -4.273 -9.195 0.259 1 91.94 84 ALA A C 1
ATOM 655 O O . ALA A 1 84 ? -4.781 -10.016 -0.513 1 91.94 84 ALA A O 1
ATOM 656 N N . LEU A 1 85 ? -3.48 -8.258 -0.087 1 92.19 85 LEU A N 1
ATOM 657 C CA . LEU A 1 85 ? -3.043 -8.164 -1.477 1 92.19 85 LEU A CA 1
ATOM 658 C C . LEU A 1 85 ? -2.184 -9.367 -1.857 1 92.19 85 LEU A C 1
ATOM 660 O O . LEU A 1 85 ? -2.377 -9.961 -2.92 1 92.19 85 LEU A O 1
ATOM 664 N N . VAL A 1 86 ? -1.27 -9.633 -1.003 1 91.81 86 VAL A N 1
ATOM 665 C CA . VAL A 1 86 ? -0.409 -10.789 -1.229 1 91.81 86 VAL A CA 1
ATOM 666 C C . VAL A 1 86 ? -1.262 -12.047 -1.385 1 91.81 86 VAL A C 1
ATOM 668 O O . VAL A 1 86 ? -1.023 -12.859 -2.281 1 91.81 86 VAL A O 1
ATOM 671 N N . SER A 1 87 ? -2.17 -12.117 -0.536 1 90.19 87 SER A N 1
ATOM 672 C CA . SER A 1 87 ? -3.088 -13.25 -0.579 1 90.19 87 SER A CA 1
ATOM 673 C C . SER A 1 87 ? -3.877 -13.273 -1.884 1 90.19 87 SER A C 1
ATOM 675 O O . SER A 1 87 ? -4.027 -14.328 -2.506 1 90.19 87 SER A O 1
ATOM 677 N N . ALA A 1 88 ? -4.438 -12.156 -2.279 1 90.56 88 ALA A N 1
ATOM 678 C CA . ALA A 1 88 ? -5.219 -12.047 -3.508 1 90.56 88 ALA A CA 1
ATOM 679 C C . ALA A 1 88 ? -4.391 -12.445 -4.727 1 90.56 88 ALA A C 1
ATOM 681 O O . ALA A 1 88 ? -4.867 -13.18 -5.598 1 90.56 88 ALA A O 1
ATOM 682 N N . LEU A 1 89 ? -3.225 -11.992 -4.734 1 90.19 89 LEU A N 1
ATOM 683 C CA . LEU A 1 89 ? -2.342 -12.305 -5.855 1 90.19 89 LEU A CA 1
ATOM 684 C C . LEU A 1 89 ? -1.943 -13.773 -5.844 1 90.19 89 LEU A C 1
ATOM 686 O O . LEU A 1 89 ? -1.787 -14.383 -6.902 1 90.19 89 LEU A O 1
ATOM 690 N N . GLY A 1 90 ? -1.74 -14.266 -4.672 1 85.81 90 GLY A N 1
ATOM 691 C CA . GLY A 1 90 ? -1.506 -15.695 -4.562 1 85.81 90 GLY A CA 1
ATOM 692 C C . GLY A 1 90 ? -2.643 -16.531 -5.121 1 85.81 90 GLY A C 1
ATOM 693 O O . GLY A 1 90 ? -2.408 -17.516 -5.828 1 85.81 90 GLY A O 1
ATOM 694 N N . THR A 1 91 ? -3.791 -16.125 -4.762 1 83.31 91 THR A N 1
ATOM 695 C CA . THR A 1 91 ? -4.969 -16.812 -5.273 1 83.31 91 THR A CA 1
ATOM 696 C C . THR A 1 91 ? -5.043 -16.703 -6.793 1 83.31 91 THR A C 1
ATOM 698 O O . THR A 1 91 ? -5.383 -17.672 -7.473 1 83.31 91 THR A O 1
ATOM 701 N N . PHE A 1 92 ? -4.723 -15.602 -7.258 1 85.06 92 PHE A N 1
ATOM 702 C CA . PHE A 1 92 ? -4.801 -15.359 -8.695 1 85.06 92 PHE A CA 1
ATOM 703 C C . PHE A 1 92 ? -3.756 -16.188 -9.438 1 85.06 92 PHE A C 1
ATOM 705 O O . PHE A 1 92 ? -4.078 -16.875 -10.398 1 85.06 92 PHE A O 1
ATOM 712 N N . PHE A 1 93 ? -2.562 -16.141 -8.984 1 83.25 93 PHE A N 1
ATOM 713 C CA . PHE A 1 93 ? -1.48 -16.797 -9.703 1 83.25 93 PHE A CA 1
ATOM 714 C C . PHE A 1 93 ? -1.489 -18.297 -9.445 1 83.25 93 PHE A C 1
ATOM 716 O O . PHE A 1 93 ? -1.382 -19.094 -10.375 1 83.25 93 PHE A O 1
ATOM 723 N N . LEU A 1 94 ? -1.571 -18.656 -8.195 1 76.56 94 LEU A N 1
ATOM 724 C CA . LEU A 1 94 ? -1.49 -20.078 -7.84 1 76.56 94 LEU A CA 1
ATOM 725 C C . LEU A 1 94 ? -2.836 -20.766 -8.039 1 76.56 94 LEU A C 1
ATOM 727 O O . LEU A 1 94 ? -2.895 -21.875 -8.57 1 76.56 94 LEU A O 1
ATOM 731 N N . GLY A 1 95 ? -3.893 -20.094 -7.578 1 73.25 95 GLY A N 1
ATOM 732 C CA . GLY A 1 95 ? -5.207 -20.703 -7.711 1 73.25 95 GLY A CA 1
ATOM 733 C C . GLY A 1 95 ? -5.707 -20.734 -9.141 1 73.25 95 GLY A C 1
ATOM 734 O O . GLY A 1 95 ? -5.887 -21.812 -9.719 1 73.25 95 GLY A O 1
ATOM 735 N N . ALA A 1 96 ? -5.793 -19.562 -9.742 1 77.75 96 ALA A N 1
ATOM 736 C CA . ALA A 1 96 ? -6.332 -19.469 -11.102 1 77.75 96 ALA A CA 1
ATOM 737 C C . ALA A 1 96 ? -5.301 -19.922 -12.133 1 77.75 96 ALA A C 1
ATOM 739 O O . ALA A 1 96 ? -5.637 -20.641 -13.078 1 77.75 96 ALA A O 1
ATOM 740 N N . GLY A 1 97 ? -4.086 -19.609 -12.008 1 76.12 97 GLY A N 1
ATOM 741 C CA . GLY A 1 97 ? -3.062 -19.938 -12.992 1 76.12 97 GLY A CA 1
ATOM 742 C C . GLY A 1 97 ? -2.756 -21.422 -13.062 1 76.12 97 GLY A C 1
ATOM 743 O O . GLY A 1 97 ? -2.865 -22.031 -14.125 1 76.12 97 GLY A O 1
ATOM 744 N N . VAL A 1 98 ? -2.469 -21.984 -11.938 1 72.44 98 VAL A N 1
ATOM 745 C CA . VAL A 1 98 ? -2.121 -23.406 -11.898 1 72.44 98 VAL A CA 1
ATOM 746 C C . VAL A 1 98 ? -3.346 -24.25 -12.242 1 72.44 98 VAL A C 1
ATOM 748 O O . VAL A 1 98 ? -3.254 -25.203 -13.016 1 72.44 98 VAL A O 1
ATOM 751 N N . SER A 1 99 ? -4.492 -23.812 -11.648 1 74.88 99 SER A N 1
ATOM 752 C CA . SER A 1 99 ? -5.715 -24.562 -11.914 1 74.88 99 SER A CA 1
ATOM 753 C C . SER A 1 99 ? -6.094 -24.484 -13.391 1 74.88 99 SER A C 1
ATOM 755 O O . SER A 1 99 ? -6.605 -25.453 -13.953 1 74.88 99 SER A O 1
ATOM 757 N N . MET A 1 100 ? -5.836 -23.391 -13.969 1 78.94 100 MET A N 1
ATOM 758 C CA . MET A 1 100 ? -6.176 -23.219 -15.375 1 78.94 100 MET A CA 1
ATOM 759 C C . MET A 1 100 ? -5.316 -24.125 -16.25 1 78.94 100 MET A C 1
ATOM 761 O O . MET A 1 100 ? -5.816 -24.734 -17.203 1 78.94 100 MET A O 1
ATOM 765 N N . THR A 1 101 ? -4.082 -24.266 -15.961 1 76.38 101 THR A N 1
ATOM 766 C CA . THR A 1 101 ? -3.203 -25.125 -16.75 1 76.38 101 THR A CA 1
ATOM 767 C C . THR A 1 101 ? -3.652 -26.578 -16.656 1 76.38 101 THR A C 1
ATOM 769 O O . THR A 1 101 ? -3.705 -27.281 -17.672 1 76.38 101 THR A O 1
ATOM 772 N N . HIS A 1 102 ? -3.969 -26.938 -15.5 1 72.88 102 HIS A N 1
ATOM 773 C CA . HIS A 1 102 ? -4.434 -28.312 -15.312 1 72.88 102 HIS A CA 1
ATOM 774 C C . HIS A 1 102 ? -5.77 -28.547 -16.016 1 72.88 102 HIS A C 1
ATOM 776 O O . HIS A 1 102 ? -5.992 -29.594 -16.609 1 72.88 102 HIS A O 1
ATOM 782 N N . ALA A 1 103 ? -6.633 -27.547 -15.883 1 75.94 103 ALA A N 1
ATOM 783 C CA . ALA A 1 103 ? -7.957 -27.656 -16.484 1 75.94 103 ALA A CA 1
ATOM 784 C C . ALA A 1 103 ? -7.855 -27.734 -18.016 1 75.94 103 ALA A C 1
ATOM 786 O O . ALA A 1 103 ? -8.578 -28.5 -18.656 1 75.94 103 ALA A O 1
ATOM 787 N N . VAL A 1 104 ? -7.043 -27.016 -18.562 1 77.94 104 VAL A N 1
ATOM 788 C CA . VAL A 1 104 ? -6.863 -27 -20.016 1 77.94 104 VAL A CA 1
ATOM 789 C C . VAL A 1 104 ? -6.238 -28.312 -20.469 1 77.94 104 VAL A C 1
ATOM 791 O O . VAL A 1 104 ? -6.633 -28.875 -21.5 1 77.94 104 VAL A O 1
ATOM 794 N N . ASP A 1 105 ? -5.246 -28.797 -19.719 1 76 105 ASP A N 1
ATOM 795 C CA . ASP A 1 105 ? -4.645 -30.094 -20.031 1 76 105 ASP A CA 1
ATOM 796 C C . ASP A 1 105 ? -5.691 -31.203 -20.016 1 76 105 ASP A C 1
ATOM 798 O O . ASP A 1 105 ? -5.676 -32.094 -20.875 1 76 105 ASP A O 1
ATOM 802 N N . ASN A 1 106 ? -6.547 -31.141 -19.047 1 75.06 106 ASN A N 1
ATOM 803 C CA . ASN A 1 106 ? -7.613 -32.125 -18.953 1 75.06 106 ASN A CA 1
ATOM 804 C C . ASN A 1 106 ? -8.594 -32.031 -20.125 1 75.06 106 ASN A C 1
ATOM 806 O O . ASN A 1 106 ? -9.164 -33.031 -20.562 1 75.06 106 ASN A O 1
ATOM 810 N N . LEU A 1 107 ? -8.781 -30.797 -20.562 1 77.81 107 LEU A N 1
ATOM 811 C CA . LEU A 1 107 ? -9.672 -30.562 -21.688 1 77.81 107 LEU A CA 1
ATOM 812 C C . LEU A 1 107 ? -9.062 -31.109 -22.984 1 77.81 107 LEU A C 1
ATOM 814 O O . LEU A 1 107 ? -9.781 -31.625 -23.844 1 77.81 107 LEU A O 1
ATOM 818 N N . LEU A 1 108 ? -7.828 -31.031 -23.078 1 78.62 108 LEU A N 1
ATOM 819 C CA . LEU A 1 108 ? -7.145 -31.484 -24.281 1 78.62 108 LEU A CA 1
ATOM 820 C C . LEU A 1 108 ? -6.922 -33 -24.25 1 78.62 108 LEU A C 1
ATOM 822 O O . LEU A 1 108 ? -6.863 -33.625 -25.297 1 78.62 108 LEU A O 1
ATOM 826 N N . ASN A 1 109 ? -6.742 -33.469 -23.031 1 79.12 109 ASN A N 1
ATOM 827 C CA . ASN A 1 109 ? -6.594 -34.906 -22.828 1 79.12 109 ASN A CA 1
ATOM 828 C C . ASN A 1 109 ? -7.621 -35.438 -21.844 1 79.12 109 ASN A C 1
ATOM 830 O O . ASN A 1 109 ? -7.258 -35.906 -20.75 1 79.12 109 ASN A O 1
ATOM 834 N N . PRO A 1 110 ? -8.82 -35.438 -22.359 1 75.19 110 PRO A N 1
ATOM 835 C CA . PRO A 1 110 ? -9.891 -35.875 -21.453 1 75.19 110 PRO A CA 1
ATOM 836 C C . PRO A 1 110 ? -9.758 -37.312 -21.031 1 75.19 110 PRO A C 1
ATOM 838 O O . PRO A 1 110 ? -9.383 -38.156 -21.844 1 75.19 110 PRO A O 1
ATOM 841 N N . SER A 1 111 ? -9.516 -37.531 -19.75 1 68.88 111 SER A N 1
ATOM 842 C CA . SER A 1 111 ? -9.492 -38.906 -19.25 1 68.88 111 SER A CA 1
ATOM 843 C C . SER A 1 111 ? -10.594 -39.156 -18.234 1 68.88 111 SER A C 1
ATOM 845 O O . SER A 1 111 ? -10.844 -38.312 -17.375 1 68.88 111 SER A O 1
ATOM 847 N N . LEU A 1 112 ? -11.32 -40.156 -18.5 1 65.19 112 LEU A N 1
ATOM 848 C CA . LEU A 1 112 ? -12.375 -40.531 -17.562 1 65.19 112 LEU A CA 1
ATOM 849 C C . LEU A 1 112 ? -11.812 -41.312 -16.391 1 65.19 112 LEU A C 1
ATOM 851 O O . LEU A 1 112 ? -11.07 -42.281 -16.578 1 65.19 112 LEU A O 1
ATOM 855 N N . HIS A 1 113 ? -11.703 -40.594 -15.336 1 61.66 113 HIS A N 1
ATOM 856 C CA . HIS A 1 113 ? -11.219 -41.312 -14.164 1 61.66 113 HIS A CA 1
ATOM 857 C C . HIS A 1 113 ? -12.383 -41.844 -13.328 1 61.66 113 HIS A C 1
ATOM 859 O O . HIS A 1 113 ? -13.469 -41.25 -13.336 1 61.66 113 HIS A O 1
ATOM 865 N N . ASP A 1 114 ? -12.289 -43.094 -12.867 1 65.94 114 ASP A N 1
ATOM 866 C CA . ASP A 1 114 ? -13.258 -43.594 -11.891 1 65.94 114 ASP A CA 1
ATOM 867 C C . ASP A 1 114 ? -13.234 -42.75 -10.625 1 65.94 114 ASP A C 1
ATOM 869 O O . ASP A 1 114 ? -12.172 -42.5 -10.047 1 65.94 114 ASP A O 1
ATOM 873 N N . ILE A 1 115 ? -14.328 -42.125 -10.398 1 70 115 ILE A N 1
ATOM 874 C CA . ILE A 1 115 ? -14.383 -41.25 -9.242 1 70 115 ILE A CA 1
ATOM 875 C C . ILE A 1 115 ? -14.906 -42.031 -8.031 1 70 115 ILE A C 1
ATOM 877 O O . ILE A 1 115 ? -16.078 -42.406 -7.988 1 70 115 ILE A O 1
ATOM 881 N N . PRO A 1 116 ? -13.992 -42.344 -7.094 1 75.81 116 PRO A N 1
ATOM 882 C CA . PRO A 1 116 ? -14.438 -43 -5.867 1 75.81 116 PRO A CA 1
ATOM 883 C C . PRO A 1 116 ? -15.508 -42.219 -5.117 1 75.81 116 PRO A C 1
ATOM 885 O O . PRO A 1 116 ? -15.594 -41 -5.258 1 75.81 116 PRO A O 1
ATOM 888 N N . ILE A 1 117 ? -16.359 -42.844 -4.438 1 78 117 ILE A N 1
ATOM 889 C CA . ILE A 1 117 ? -17.484 -42.281 -3.707 1 78 117 ILE A CA 1
ATOM 890 C C . ILE A 1 117 ? -16.984 -41.281 -2.68 1 78 117 ILE A C 1
ATOM 892 O O . ILE A 1 117 ? -17.688 -40.312 -2.338 1 78 117 ILE A O 1
ATOM 896 N N . GLU A 1 118 ? -15.812 -41.406 -2.201 1 80.62 118 GLU A N 1
ATOM 897 C CA . GLU A 1 118 ? -15.234 -40.531 -1.184 1 80.62 118 GLU A CA 1
ATOM 898 C C . GLU A 1 118 ? -15.094 -39.094 -1.698 1 80.62 118 GLU A C 1
ATOM 900 O O . GLU A 1 118 ? -15.188 -38.156 -0.925 1 80.62 118 GLU A O 1
ATOM 905 N N . VAL A 1 119 ? -14.93 -39.094 -2.998 1 79.06 119 VAL A N 1
ATOM 906 C CA . VAL A 1 119 ? -14.773 -37.75 -3.607 1 79.06 119 VAL A CA 1
ATOM 907 C C . VAL A 1 119 ? -16.078 -36.969 -3.48 1 79.06 119 VAL A C 1
ATOM 909 O O . VAL A 1 119 ? -16.047 -35.781 -3.133 1 79.06 119 VAL A O 1
ATOM 912 N N . TRP A 1 120 ? -17.125 -37.656 -3.619 1 84.31 120 TRP A N 1
ATOM 913 C CA . TRP A 1 120 ? -18.422 -37 -3.51 1 84.31 120 TRP A CA 1
ATOM 914 C C . TRP A 1 120 ? -18.688 -36.562 -2.074 1 84.31 120 TRP A C 1
ATOM 916 O O . TRP A 1 120 ? -19.25 -35.469 -1.84 1 84.31 120 TRP A O 1
ATOM 926 N N . GLY A 1 121 ? -18.266 -37.344 -1.178 1 86.5 121 GLY A N 1
ATOM 927 C CA . GLY A 1 121 ? -18.422 -37 0.225 1 86.5 121 GLY A CA 1
ATOM 928 C C . GLY A 1 121 ? -17.625 -35.781 0.639 1 86.5 121 GLY A C 1
ATOM 929 O O . GLY A 1 121 ? -18.125 -34.906 1.365 1 86.5 121 GLY A O 1
ATOM 930 N N . VAL A 1 122 ? -16.438 -35.75 0.174 1 85.62 122 VAL A N 1
ATOM 931 C CA . VAL A 1 122 ? -15.547 -34.656 0.518 1 85.62 122 VAL A CA 1
ATOM 932 C C . VAL A 1 122 ? -16.078 -33.344 -0.082 1 85.62 122 VAL A C 1
ATOM 934 O O . VAL A 1 122 ? -16.031 -32.312 0.556 1 85.62 122 VAL A O 1
ATOM 937 N N . LEU A 1 123 ? -16.578 -33.438 -1.316 1 85.62 123 LEU A N 1
ATOM 938 C CA . LEU A 1 123 ? -17.141 -32.25 -1.962 1 85.62 123 LEU A CA 1
ATOM 939 C C . LEU A 1 123 ? -18.375 -31.75 -1.217 1 85.62 123 LEU A C 1
ATOM 941 O O . LEU A 1 123 ? -18.531 -30.547 -0.997 1 85.62 123 LEU A O 1
ATOM 945 N N . ALA A 1 124 ? -19.141 -32.656 -0.847 1 89.12 124 ALA A N 1
ATOM 946 C CA . ALA A 1 124 ? -20.344 -32.312 -0.094 1 89.12 124 ALA A CA 1
ATOM 947 C C . ALA A 1 124 ? -19.984 -31.703 1.261 1 89.12 124 ALA A C 1
ATOM 949 O O . ALA A 1 124 ? -20.578 -30.719 1.69 1 89.12 124 ALA A O 1
ATOM 950 N N . PHE A 1 125 ? -19.062 -32.344 1.84 1 88.69 125 PHE A N 1
ATOM 951 C CA . PHE A 1 125 ? -18.594 -31.859 3.133 1 88.69 125 PHE A CA 1
ATOM 952 C C . PHE A 1 125 ? -18.016 -30.453 3.01 1 88.69 125 PHE A C 1
ATOM 954 O O . PHE A 1 125 ? -18.312 -29.578 3.832 1 88.69 125 PHE A O 1
ATOM 961 N N . SER A 1 126 ? -17.203 -30.25 2.031 1 87.5 126 SER A N 1
ATOM 962 C CA . SER A 1 126 ? -16.594 -28.938 1.795 1 87.5 126 SER A CA 1
ATOM 963 C C . SER A 1 126 ? -17.656 -27.875 1.54 1 87.5 126 SER A C 1
ATOM 965 O O . SER A 1 126 ? -17.531 -26.734 1.997 1 87.5 126 SER A O 1
ATOM 967 N N . PHE A 1 127 ? -18.703 -28.234 0.874 1 89.75 127 PHE A N 1
ATOM 968 C CA . PHE A 1 127 ? -19.766 -27.297 0.558 1 89.75 127 PHE A CA 1
ATOM 969 C C . PHE A 1 127 ? -20.516 -26.891 1.82 1 89.75 127 PHE A C 1
ATOM 971 O O . PHE A 1 127 ? -20.875 -25.719 1.989 1 89.75 127 PHE A O 1
ATOM 978 N N . VAL A 1 128 ? -20.688 -27.781 2.633 1 91.19 128 VAL A N 1
ATOM 979 C CA . VAL A 1 128 ? -21.422 -27.516 3.861 1 91.19 128 VAL A CA 1
ATOM 980 C C . VAL A 1 128 ? -20.594 -26.609 4.777 1 91.19 128 VAL A C 1
ATOM 982 O O . VAL A 1 128 ? -21.125 -25.656 5.344 1 91.19 128 VAL A O 1
ATOM 985 N N . VAL A 1 129 ? -19.391 -26.953 4.887 1 87.19 129 VAL A N 1
ATOM 986 C CA . VAL A 1 129 ? -18.531 -26.188 5.785 1 87.19 129 VAL A CA 1
ATOM 987 C C . VAL A 1 129 ? -18.344 -24.766 5.242 1 87.19 129 VAL A C 1
ATOM 989 O O . VAL A 1 129 ? -18.547 -23.781 5.961 1 87.19 129 VAL A O 1
ATOM 992 N N . ASP A 1 130 ? -17.969 -24.641 4.004 1 86.62 130 ASP A N 1
ATOM 993 C CA . ASP A 1 130 ? -17.781 -23.328 3.391 1 86.62 130 ASP A CA 1
ATOM 994 C C . ASP A 1 130 ? -19.094 -22.547 3.369 1 86.62 130 ASP A C 1
ATOM 996 O O . ASP A 1 130 ? -19.094 -21.328 3.549 1 86.62 130 ASP A O 1
ATOM 1000 N N . GLY A 1 131 ? -20.109 -23.281 3.119 1 88.75 131 GLY A N 1
ATOM 1001 C CA . GLY A 1 131 ? -21.406 -22.656 3.123 1 88.75 131 GLY A CA 1
ATOM 1002 C C . GLY A 1 131 ? -21.812 -22.109 4.48 1 88.75 131 GLY A C 1
ATOM 1003 O O . GLY A 1 131 ? -22.406 -21.031 4.578 1 88.75 131 GLY A O 1
ATOM 1004 N N . TYR A 1 132 ? -21.453 -22.844 5.395 1 87.62 132 TYR A N 1
ATOM 1005 C CA . TYR A 1 132 ? -21.734 -22.406 6.754 1 87.62 132 TYR A CA 1
ATOM 1006 C C . TYR A 1 132 ? -20.938 -21.156 7.109 1 87.62 132 TYR A C 1
ATOM 1008 O O . TYR A 1 132 ? -21.484 -20.203 7.648 1 87.62 132 TYR A O 1
ATOM 1016 N N . VAL A 1 133 ? -19.734 -21.172 6.852 1 83.19 133 VAL A N 1
ATOM 1017 C CA . VAL A 1 133 ? -18.859 -20.031 7.145 1 83.19 133 VAL A CA 1
ATOM 1018 C C . VAL A 1 133 ? -19.344 -18.812 6.359 1 83.19 133 VAL A C 1
ATOM 1020 O O . VAL A 1 133 ? -19.391 -17.703 6.898 1 83.19 133 VAL A O 1
ATOM 1023 N N . LEU A 1 134 ? -19.656 -19 5.156 1 86.81 134 LEU A N 1
ATOM 1024 C CA . LEU A 1 134 ? -20.156 -17.922 4.305 1 86.81 134 LEU A CA 1
ATOM 1025 C C . LEU A 1 134 ? -21.438 -17.328 4.867 1 86.81 134 LEU A C 1
ATOM 1027 O O . LEU A 1 134 ? -21.594 -16.109 4.922 1 86.81 134 LEU A O 1
ATOM 1031 N N . SER A 1 135 ? -22.312 -18.203 5.262 1 88.44 135 SER A N 1
ATOM 1032 C CA . SER A 1 135 ? -23.594 -17.75 5.785 1 88.44 135 SER A CA 1
ATOM 1033 C C . SER A 1 135 ? -23.406 -16.922 7.055 1 88.44 135 SER A C 1
ATOM 1035 O O . SER A 1 135 ? -24.094 -15.922 7.246 1 88.44 135 SER A O 1
ATOM 1037 N N . LYS A 1 136 ? -22.547 -17.328 7.852 1 84.75 136 LYS A N 1
ATOM 1038 C CA . LYS A 1 136 ? -22.281 -16.594 9.086 1 84.75 136 LYS A CA 1
ATOM 1039 C C . LYS A 1 136 ? -21.672 -15.219 8.789 1 84.75 136 LYS A C 1
ATOM 1041 O O . LYS A 1 136 ? -22.047 -14.227 9.414 1 84.75 136 LYS A O 1
ATOM 1046 N N . THR A 1 137 ? -20.812 -15.195 7.871 1 81.5 137 THR A N 1
ATOM 1047 C CA . THR A 1 137 ? -20.156 -13.938 7.516 1 81.5 137 THR A CA 1
ATOM 1048 C C . THR A 1 137 ? -21.156 -12.977 6.871 1 81.5 137 THR A C 1
ATOM 1050 O O . THR A 1 137 ? -21.125 -11.773 7.133 1 81.5 137 THR A O 1
ATOM 1053 N N . ILE A 1 138 ? -22 -13.484 6.078 1 84.25 138 ILE A N 1
ATOM 1054 C CA . ILE A 1 138 ? -23.016 -12.672 5.438 1 84.25 138 ILE A CA 1
ATOM 1055 C C . ILE A 1 138 ? -23.953 -12.102 6.496 1 84.25 138 ILE A C 1
ATOM 1057 O O . ILE A 1 138 ? -24.312 -10.922 6.445 1 84.25 138 ILE A O 1
ATOM 1061 N N . SER A 1 139 ? -24.266 -12.906 7.395 1 84.88 139 SER A N 1
ATOM 1062 C CA . SER A 1 139 ? -25.156 -12.469 8.453 1 84.88 139 SER A CA 1
ATOM 1063 C C . SER A 1 139 ? -24.547 -11.344 9.273 1 84.88 139 SER A C 1
ATOM 1065 O O . SER A 1 139 ? -25.219 -10.375 9.617 1 84.88 139 SER A O 1
ATOM 1067 N N . GLU A 1 140 ? -23.328 -11.484 9.484 1 79.25 140 GLU A N 1
ATOM 1068 C CA . GLU A 1 140 ? -22.625 -10.469 10.266 1 79.25 140 GLU A CA 1
ATOM 1069 C C . GLU A 1 140 ? -22.484 -9.164 9.477 1 79.25 140 GLU A C 1
ATOM 1071 O O . GLU A 1 140 ? -22.578 -8.078 10.047 1 79.25 140 GLU A O 1
ATOM 1076 N N . THR A 1 141 ? -22.25 -9.281 8.281 1 78.75 141 THR A N 1
ATOM 1077 C CA . THR A 1 141 ? -22.094 -8.109 7.43 1 78.75 141 THR A CA 1
ATOM 1078 C C . THR A 1 141 ? -23.438 -7.402 7.23 1 78.75 141 THR A C 1
ATOM 1080 O O . THR A 1 141 ? -23.5 -6.172 7.172 1 78.75 141 THR A O 1
ATOM 1083 N N . MET A 1 142 ? -24.422 -8.219 7.172 1 79.19 142 MET A N 1
ATOM 1084 C CA . MET A 1 142 ? -25.766 -7.664 6.965 1 79.19 142 MET A CA 1
ATOM 1085 C C . MET A 1 142 ? -26.266 -6.984 8.234 1 79.19 142 MET A C 1
ATOM 1087 O O . MET A 1 142 ? -27.062 -6.043 8.164 1 79.19 142 MET A O 1
ATOM 1091 N N . ALA A 1 143 ? -25.766 -7.43 9.266 1 76.06 143 ALA A N 1
ATOM 1092 C CA . ALA A 1 143 ? -26.172 -6.832 10.539 1 76.06 143 ALA A CA 1
ATOM 1093 C C . ALA A 1 143 ? -25.672 -5.398 10.656 1 76.06 143 ALA A C 1
ATOM 1095 O O . ALA A 1 143 ? -26.281 -4.57 11.336 1 76.06 143 ALA A O 1
ATOM 1096 N N . THR A 1 144 ? -24.609 -5.094 9.93 1 68.31 144 THR A N 1
ATOM 1097 C CA . THR A 1 144 ? -24.016 -3.766 10.016 1 68.31 144 THR A CA 1
ATOM 1098 C C . THR A 1 144 ? -24.484 -2.883 8.867 1 68.31 144 THR A C 1
ATOM 1100 O O . THR A 1 144 ? -24.094 -1.716 8.773 1 68.31 144 THR A O 1
ATOM 1103 N N . ARG A 1 145 ? -25.312 -3.521 8.047 1 67.38 145 ARG A N 1
ATOM 1104 C CA . ARG A 1 145 ? -25.766 -2.789 6.871 1 67.38 145 ARG A CA 1
ATOM 1105 C C . ARG A 1 145 ? -26.828 -1.754 7.25 1 67.38 145 ARG A C 1
ATOM 1107 O O . ARG A 1 145 ? -27.797 -2.072 7.941 1 67.38 145 ARG A O 1
ATOM 1114 N N . PRO A 1 146 ? -26.438 -0.534 6.793 1 63.81 146 PRO A N 1
ATOM 1115 C CA . PRO A 1 146 ? -27.516 0.434 6.984 1 63.81 146 PRO A CA 1
ATOM 1116 C C . PRO A 1 146 ? -28.75 0.11 6.148 1 63.81 146 PRO A C 1
ATOM 1118 O O . PRO A 1 146 ? -28.641 -0.477 5.07 1 63.81 146 PRO A O 1
ATOM 1121 N N . ALA A 1 147 ? -29.922 0.2 6.66 1 61.16 147 ALA A N 1
ATOM 1122 C CA . ALA A 1 147 ? -31.219 -0.148 6.078 1 61.16 147 ALA A CA 1
ATOM 1123 C C . ALA A 1 147 ? -31.359 0.423 4.672 1 61.16 147 ALA A C 1
ATOM 1125 O O . ALA A 1 147 ? -32.031 -0.164 3.822 1 61.16 147 ALA A O 1
ATOM 1126 N N . THR A 1 148 ? -30.688 1.495 4.305 1 65.69 148 THR A N 1
ATOM 1127 C CA . THR A 1 148 ? -31 2.189 3.061 1 65.69 148 THR A CA 1
ATOM 1128 C C . THR A 1 148 ? -30.062 1.753 1.947 1 65.69 148 THR A C 1
ATOM 1130 O O . THR A 1 148 ? -30.219 2.156 0.794 1 65.69 148 THR A O 1
ATOM 1133 N N . THR A 1 149 ? -29.094 0.938 2.221 1 67.88 149 THR A N 1
ATOM 1134 C CA . THR A 1 149 ? -28.109 0.673 1.187 1 67.88 149 THR A CA 1
ATOM 1135 C C . THR A 1 149 ? -28.281 -0.733 0.618 1 67.88 149 THR A C 1
ATOM 1137 O O . THR A 1 149 ? -28.625 -1.664 1.347 1 67.88 149 THR A O 1
ATOM 1140 N N . SER A 1 150 ? -28.203 -0.811 -0.656 1 72.75 150 SER A N 1
ATOM 1141 C CA . SER A 1 150 ? -28.266 -2.1 -1.335 1 72.75 150 SER A CA 1
ATOM 1142 C C . SER A 1 150 ? -27.109 -3 -0.921 1 72.75 150 SER A C 1
ATOM 1144 O O . SER A 1 150 ? -26.062 -2.516 -0.461 1 72.75 150 SER A O 1
ATOM 1146 N N . TYR A 1 151 ? -27.344 -4.297 -0.974 1 71.31 151 TYR A N 1
ATOM 1147 C CA . TYR A 1 151 ? -26.359 -5.301 -0.588 1 71.31 151 TYR A CA 1
ATOM 1148 C C . TYR A 1 151 ? -25.062 -5.109 -1.359 1 71.31 151 TYR A C 1
ATOM 1150 O O . TYR A 1 151 ? -23.984 -5.129 -0.774 1 71.31 151 TYR A O 1
ATOM 1158 N N . TYR A 1 152 ? -25.188 -4.871 -2.594 1 70.44 152 TYR A N 1
ATOM 1159 C CA . TYR A 1 152 ? -24.016 -4.723 -3.445 1 70.44 152 TYR A CA 1
ATOM 1160 C C . TYR A 1 152 ? -23.219 -3.477 -3.074 1 70.44 152 TYR A C 1
ATOM 1162 O O . TYR A 1 152 ? -21.984 -3.508 -3.027 1 70.44 152 TYR A O 1
ATOM 1170 N N . LYS A 1 153 ? -24 -2.529 -2.777 1 69.81 153 LYS A N 1
ATOM 1171 C CA . LYS A 1 153 ? -23.344 -1.279 -2.402 1 69.81 153 LYS A CA 1
ATOM 1172 C C . LYS A 1 153 ? -22.656 -1.404 -1.046 1 69.81 153 LYS A C 1
ATOM 1174 O O . LYS A 1 153 ? -21.594 -0.828 -0.83 1 69.81 153 LYS A O 1
ATOM 1179 N N . HIS A 1 154 ? -23.297 -2.254 -0.247 1 73.25 154 HIS A N 1
ATOM 1180 C CA . HIS A 1 154 ? -22.703 -2.471 1.07 1 73.25 154 HIS A CA 1
ATOM 1181 C C . HIS A 1 154 ? -21.406 -3.252 0.968 1 73.25 154 HIS A C 1
ATOM 1183 O O . HIS A 1 154 ? -20.438 -2.936 1.657 1 73.25 154 HIS A O 1
ATOM 1189 N N . LEU A 1 155 ? -21.453 -4.16 0.061 1 71.5 155 LEU A N 1
ATOM 1190 C CA . LEU A 1 155 ? -20.266 -4.98 -0.148 1 71.5 155 LEU A CA 1
ATOM 1191 C C . LEU A 1 155 ? -19.141 -4.152 -0.748 1 71.5 155 LEU A C 1
ATOM 1193 O O . LEU A 1 155 ? -17.969 -4.328 -0.383 1 71.5 155 LEU A O 1
ATOM 1197 N N . ALA A 1 156 ? -19.578 -3.271 -1.573 1 68.31 156 ALA A N 1
ATOM 1198 C CA . ALA A 1 156 ? -18.609 -2.416 -2.244 1 68.31 156 ALA A CA 1
ATOM 1199 C C . ALA A 1 156 ? -18 -1.411 -1.272 1 68.31 156 ALA A C 1
ATOM 1201 O O . ALA A 1 156 ? -16.906 -0.889 -1.514 1 68.31 156 ALA A O 1
ATOM 1202 N N . ASN A 1 157 ? -18.672 -1.298 -0.19 1 70.94 157 ASN A N 1
ATOM 1203 C CA . ASN A 1 157 ? -18.219 -0.286 0.755 1 70.94 157 ASN A CA 1
ATOM 1204 C C . ASN A 1 157 ? -17.5 -0.917 1.946 1 70.94 157 ASN A C 1
ATOM 1206 O O . ASN A 1 157 ? -17.141 -0.223 2.902 1 70.94 157 ASN A O 1
ATOM 1210 N N . ILE A 1 158 ? -17.312 -2.23 1.809 1 75.56 158 ILE A N 1
ATOM 1211 C CA . ILE A 1 158 ? -16.578 -2.889 2.881 1 75.56 158 ILE A CA 1
ATOM 1212 C C . ILE A 1 158 ? -15.125 -2.408 2.879 1 75.56 158 ILE A C 1
ATOM 1214 O O . ILE A 1 158 ? -14.453 -2.438 1.844 1 75.56 158 ILE A O 1
ATOM 1218 N N . ARG A 1 159 ? -14.734 -1.979 3.924 1 77.88 159 ARG A N 1
ATOM 1219 C CA . ARG A 1 159 ? -13.383 -1.442 4.043 1 77.88 159 ARG A CA 1
ATOM 1220 C C . ARG A 1 159 ? -12.43 -2.475 4.641 1 77.88 159 ARG A C 1
ATOM 1222 O O . ARG A 1 159 ? -11.211 -2.354 4.512 1 77.88 159 ARG A O 1
ATOM 1229 N N . ASP A 1 160 ? -13.07 -3.506 5.246 1 84.5 160 ASP A N 1
ATOM 1230 C CA . ASP A 1 160 ? -12.266 -4.559 5.859 1 84.5 160 ASP A CA 1
ATOM 1231 C C . ASP A 1 160 ? -11.883 -5.625 4.836 1 84.5 160 ASP A C 1
ATOM 1233 O O . ASP A 1 160 ? -12.719 -6.441 4.445 1 84.5 160 ASP A O 1
ATOM 1237 N N . PRO A 1 161 ? -10.672 -5.602 4.445 1 86.81 161 PRO A N 1
ATOM 1238 C CA . PRO A 1 161 ? -10.258 -6.535 3.396 1 86.81 161 PRO A CA 1
ATOM 1239 C C . PRO A 1 161 ? -10.375 -7.996 3.826 1 86.81 161 PRO A C 1
ATOM 1241 O O . PRO A 1 161 ? -10.617 -8.875 2.99 1 86.81 161 PRO A O 1
ATOM 1244 N N . ALA A 1 162 ? -10.258 -8.227 5.078 1 85.56 162 ALA A N 1
ATOM 1245 C CA . ALA A 1 162 ? -10.344 -9.602 5.57 1 85.56 162 ALA A CA 1
ATOM 1246 C C . ALA A 1 162 ? -11.758 -10.156 5.406 1 85.56 162 ALA A C 1
ATOM 1248 O O . ALA A 1 162 ? -11.938 -11.281 4.941 1 85.56 162 ALA A O 1
ATOM 1249 N N . THR A 1 163 ? -12.68 -9.328 5.746 1 84.25 163 THR A N 1
ATOM 1250 C CA . THR A 1 163 ? -14.078 -9.734 5.621 1 84.25 163 THR A CA 1
ATOM 1251 C C . THR A 1 163 ? -14.453 -9.945 4.156 1 84.25 163 THR A C 1
ATOM 1253 O O . THR A 1 163 ? -15.102 -10.93 3.809 1 84.25 163 THR A O 1
ATOM 1256 N N . LEU A 1 164 ? -14.047 -9.086 3.373 1 86.44 164 LEU A N 1
ATOM 1257 C CA . LEU A 1 164 ? -14.344 -9.203 1.95 1 86.44 164 LEU A CA 1
ATOM 1258 C C . LEU A 1 164 ? -13.68 -10.438 1.357 1 86.44 164 LEU A C 1
ATOM 1260 O O . LEU A 1 164 ? -14.273 -11.133 0.525 1 86.44 164 LEU A O 1
ATOM 1264 N N . ALA A 1 165 ? -12.508 -10.648 1.75 1 87.75 165 ALA A N 1
ATOM 1265 C CA . ALA A 1 165 ? -11.781 -11.812 1.252 1 87.75 165 ALA A CA 1
ATOM 1266 C C . ALA A 1 165 ? -12.5 -13.109 1.623 1 87.75 165 ALA A C 1
ATOM 1268 O O . ALA A 1 165 ? -12.641 -14.008 0.793 1 87.75 165 ALA A O 1
ATOM 1269 N N . ILE A 1 166 ? -12.914 -13.141 2.834 1 85.12 166 ILE A N 1
ATOM 1270 C CA . ILE A 1 166 ? -13.609 -14.344 3.291 1 85.12 166 ILE A CA 1
ATOM 1271 C C . ILE A 1 166 ? -14.906 -14.516 2.5 1 85.12 166 ILE A C 1
ATOM 1273 O O . ILE A 1 166 ? -15.219 -15.625 2.057 1 85.12 166 ILE A O 1
ATOM 1277 N N . LEU A 1 167 ? -15.609 -13.477 2.322 1 86.56 167 LEU A N 1
ATOM 1278 C CA . LEU A 1 167 ? -16.891 -13.523 1.613 1 86.56 167 LEU A CA 1
ATOM 1279 C C . LEU A 1 167 ? -16.688 -13.992 0.174 1 86.56 167 LEU A C 1
ATOM 1281 O O . LEU A 1 167 ? -17.406 -14.875 -0.3 1 86.56 167 LEU A O 1
ATOM 1285 N N . LEU A 1 168 ? -15.766 -13.438 -0.445 1 87.94 168 LEU A N 1
ATOM 1286 C CA . LEU A 1 168 ? -15.547 -13.758 -1.852 1 87.94 168 LEU A CA 1
ATOM 1287 C C . LEU A 1 168 ? -14.93 -15.141 -2.002 1 87.94 168 LEU A C 1
ATOM 1289 O O . LEU A 1 168 ? -15.297 -15.898 -2.906 1 87.94 168 LEU A O 1
ATOM 1293 N N . GLU A 1 169 ? -14.047 -15.469 -1.142 1 86.12 169 GLU A N 1
ATOM 1294 C CA . GLU A 1 169 ? -13.375 -16.766 -1.214 1 86.12 169 GLU A CA 1
ATOM 1295 C C . GLU A 1 169 ? -14.336 -17.906 -0.902 1 86.12 169 GLU A C 1
ATOM 1297 O O . GLU A 1 169 ? -14.391 -18.891 -1.631 1 86.12 169 GLU A O 1
ATOM 1302 N N . ASP A 1 170 ? -15.047 -17.703 0.178 1 86.5 170 ASP A N 1
ATOM 1303 C CA . ASP A 1 170 ? -16 -18.75 0.527 1 86.5 170 ASP A CA 1
ATOM 1304 C C . ASP A 1 170 ? -17.141 -18.812 -0.491 1 86.5 170 ASP A C 1
ATOM 1306 O O . ASP A 1 170 ? -17.672 -19.891 -0.763 1 86.5 170 ASP A O 1
ATOM 1310 N N . GLY A 1 171 ? -17.5 -17.719 -1.012 1 88.19 171 GLY A N 1
ATOM 1311 C CA . GLY A 1 171 ? -18.469 -17.719 -2.096 1 88.19 171 GLY A CA 1
ATOM 1312 C C . GLY A 1 171 ? -17.984 -18.453 -3.33 1 88.19 171 GLY A C 1
ATOM 1313 O O . GLY A 1 171 ? -18.703 -19.266 -3.898 1 88.19 171 GLY A O 1
ATOM 1314 N N . ALA A 1 172 ? -16.828 -18.125 -3.666 1 87.75 172 ALA A N 1
ATOM 1315 C CA . ALA A 1 172 ? -16.219 -18.797 -4.812 1 87.75 172 ALA A CA 1
ATOM 1316 C C . ALA A 1 172 ? -16.047 -20.297 -4.543 1 87.75 172 ALA A C 1
ATOM 1318 O O . ALA A 1 172 ? -16.172 -21.109 -5.453 1 87.75 172 ALA A O 1
ATOM 1319 N N . ALA A 1 173 ? -15.672 -20.562 -3.312 1 85.25 173 ALA A N 1
ATOM 1320 C CA . ALA A 1 173 ? -15.516 -21.969 -2.943 1 85.25 173 ALA A CA 1
ATOM 1321 C C . ALA A 1 173 ? -16.828 -22.734 -3.113 1 85.25 173 ALA A C 1
ATOM 1323 O O . ALA A 1 173 ? -16.844 -23.844 -3.648 1 85.25 173 ALA A O 1
ATOM 1324 N N . CYS A 1 174 ? -17.875 -22.156 -2.676 1 89 174 CYS A N 1
ATOM 1325 C CA . CYS A 1 174 ? -19.188 -22.797 -2.801 1 89 174 CYS A CA 1
ATOM 1326 C C . CYS A 1 174 ? -19.594 -22.938 -4.266 1 89 174 CYS A C 1
ATOM 1328 O O . CYS A 1 174 ? -20.047 -24 -4.688 1 89 174 CYS A O 1
ATOM 1330 N N . LEU A 1 175 ? -19.375 -21.938 -5.02 1 88.62 175 LEU A N 1
ATOM 1331 C CA . LEU A 1 175 ? -19.703 -22 -6.441 1 88.62 175 LEU A CA 1
ATOM 1332 C C . LEU A 1 175 ? -18.797 -22.984 -7.16 1 88.62 175 LEU A C 1
ATOM 1334 O O . LEU A 1 175 ? -19.219 -23.672 -8.086 1 88.62 175 LEU A O 1
ATOM 1338 N N . GLY A 1 176 ? -17.594 -22.953 -6.762 1 84.12 176 GLY A N 1
ATOM 1339 C CA . GLY A 1 176 ? -16.641 -23.906 -7.336 1 84.12 176 GLY A CA 1
ATOM 1340 C C . GLY A 1 176 ? -17.031 -25.344 -7.102 1 84.12 176 GLY A C 1
ATOM 1341 O O . GLY A 1 176 ? -16.922 -26.172 -8.008 1 84.12 176 GLY A O 1
ATOM 1342 N N . VAL A 1 177 ? -17.484 -25.625 -5.914 1 83.38 177 VAL A N 1
ATOM 1343 C CA . VAL A 1 177 ? -17.906 -26.984 -5.578 1 83.38 177 VAL A CA 1
ATOM 1344 C C . VAL A 1 177 ? -19.109 -27.375 -6.434 1 83.38 177 VAL A C 1
ATOM 1346 O O . VAL A 1 177 ? -19.203 -28.516 -6.898 1 83.38 177 VAL A O 1
ATOM 1349 N N . VAL A 1 178 ? -19.953 -26.484 -6.641 1 88.25 178 VAL A N 1
ATOM 1350 C CA . VAL A 1 178 ? -21.141 -26.734 -7.461 1 88.25 178 VAL A CA 1
ATOM 1351 C C . VAL A 1 178 ? -20.719 -27.031 -8.898 1 88.25 178 VAL A C 1
ATOM 1353 O O . VAL A 1 178 ? -21.234 -27.938 -9.531 1 88.25 178 VAL A O 1
ATOM 1356 N N . LEU A 1 179 ? -19.844 -26.234 -9.375 1 86.31 179 LEU A N 1
ATOM 1357 C CA . LEU A 1 179 ? -19.328 -26.438 -10.727 1 86.31 179 LEU A CA 1
ATOM 1358 C C . LEU A 1 179 ? -18.609 -27.781 -10.836 1 86.31 179 LEU A C 1
ATOM 1360 O O . LEU A 1 179 ? -18.797 -28.516 -11.812 1 86.31 179 LEU A O 1
ATOM 1364 N N . ALA A 1 180 ? -17.812 -28.047 -9.836 1 82.12 180 ALA A N 1
ATOM 1365 C CA . ALA A 1 180 ? -17.078 -29.312 -9.836 1 82.12 180 ALA A CA 1
ATOM 1366 C C . ALA A 1 180 ? -18.031 -30.5 -9.766 1 82.12 180 ALA A C 1
ATOM 1368 O O . ALA A 1 180 ? -17.891 -31.469 -10.523 1 82.12 180 ALA A O 1
ATOM 1369 N N . PHE A 1 181 ? -18.953 -30.391 -8.852 1 83.62 181 PHE A N 1
ATOM 1370 C CA . PHE A 1 181 ? -19.953 -31.438 -8.703 1 83.62 181 PHE A CA 1
ATOM 1371 C C . PHE A 1 181 ? -20.719 -31.656 -10 1 83.62 181 PHE A C 1
ATOM 1373 O O . PHE A 1 181 ? -20.891 -32.781 -10.445 1 83.62 181 PHE A O 1
ATOM 1380 N N . GLY A 1 182 ? -21.156 -30.625 -10.562 1 85.62 182 GLY A N 1
ATOM 1381 C CA . GLY A 1 182 ? -21.891 -30.703 -11.82 1 85.62 182 GLY A CA 1
ATOM 1382 C C . GLY A 1 182 ? -21.062 -31.25 -12.961 1 85.62 182 GLY A C 1
ATOM 1383 O O . GLY A 1 182 ? -21.547 -32.062 -13.75 1 85.62 182 GLY A O 1
ATOM 1384 N N . GLY A 1 183 ? -19.859 -30.766 -13.07 1 83.94 183 GLY A N 1
ATOM 1385 C CA . GLY A 1 183 ? -18.984 -31.25 -14.133 1 83.94 183 GLY A CA 1
ATOM 1386 C C . GLY A 1 183 ? -18.656 -32.719 -14.016 1 83.94 183 GLY A C 1
ATOM 1387 O O . GLY A 1 183 ? -18.703 -33.469 -15 1 83.94 183 GLY A O 1
ATOM 1388 N N . ILE A 1 184 ? -18.344 -33.188 -12.812 1 79.19 184 ILE A N 1
ATOM 1389 C CA . ILE A 1 184 ? -18.016 -34.594 -12.57 1 79.19 184 ILE A CA 1
ATOM 1390 C C . ILE A 1 184 ? -19.234 -35.469 -12.828 1 79.19 184 ILE A C 1
ATOM 1392 O O . ILE A 1 184 ? -19.125 -36.5 -13.508 1 79.19 184 ILE A O 1
ATOM 1396 N N . ALA A 1 185 ? -20.344 -35 -12.273 1 84.06 185 ALA A N 1
ATOM 1397 C CA . ALA A 1 185 ? -21.578 -35.781 -12.453 1 84.06 185 ALA A CA 1
ATOM 1398 C C . ALA A 1 185 ? -21.938 -35.906 -13.93 1 84.06 185 ALA A C 1
ATOM 1400 O O . ALA A 1 185 ? -22.344 -36.969 -14.398 1 84.06 185 ALA A O 1
ATOM 1401 N N . ALA A 1 186 ? -21.812 -34.844 -14.609 1 86.5 186 ALA A N 1
ATOM 1402 C CA . ALA A 1 186 ? -22.141 -34.844 -16.031 1 86.5 186 ALA A CA 1
ATOM 1403 C C . ALA A 1 186 ? -21.172 -35.75 -16.812 1 86.5 186 ALA A C 1
ATOM 1405 O O . ALA A 1 186 ? -21.578 -36.438 -17.766 1 86.5 186 ALA A O 1
ATOM 1406 N N . SER A 1 187 ? -19.938 -35.688 -16.422 1 84.12 187 SER A N 1
ATOM 1407 C CA . SER A 1 187 ? -18.953 -36.531 -17.094 1 84.12 187 SER A CA 1
ATOM 1408 C C . SER A 1 187 ? -19.234 -38 -16.875 1 84.12 187 SER A C 1
ATOM 1410 O O . SER A 1 187 ? -19.109 -38.812 -17.797 1 84.12 187 SER A O 1
ATOM 1412 N N . HIS A 1 188 ? -19.688 -38.344 -15.703 1 81.62 188 HIS A N 1
ATOM 1413 C CA . HIS A 1 188 ? -19.969 -39.75 -15.383 1 81.62 188 HIS A CA 1
ATOM 1414 C C . HIS A 1 188 ? -21.266 -40.219 -16.047 1 81.62 188 HIS A C 1
ATOM 1416 O O . HIS A 1 188 ? -21.344 -41.344 -16.5 1 81.62 188 HIS A O 1
ATOM 1422 N N . TYR A 1 189 ? -22.156 -39.344 -16.031 1 85.5 189 TYR A N 1
ATOM 1423 C CA . TYR A 1 189 ? -23.438 -39.719 -16.609 1 85.5 189 TYR A CA 1
ATOM 1424 C C . TYR A 1 189 ? -23.359 -39.812 -18.125 1 85.5 189 TYR A C 1
ATOM 1426 O O . TYR A 1 189 ? -23.984 -40.688 -18.734 1 85.5 189 TYR A O 1
ATOM 1434 N N . THR A 1 190 ? -22.625 -38.938 -18.703 1 87.56 190 THR A N 1
ATOM 1435 C CA . THR A 1 190 ? -22.578 -38.875 -20.172 1 87.56 190 THR A CA 1
ATOM 1436 C C . THR A 1 190 ? -21.406 -39.719 -20.688 1 87.56 190 THR A C 1
ATOM 1438 O O . THR A 1 190 ? -21.375 -40.062 -21.875 1 87.56 190 THR A O 1
ATOM 1441 N N . GLY A 1 191 ? -20.391 -40 -19.938 1 80.88 191 GLY A N 1
ATOM 1442 C CA . GLY A 1 191 ? -19.188 -40.688 -20.359 1 80.88 191 GLY A CA 1
ATOM 1443 C C . GLY A 1 191 ? -18.203 -39.781 -21.078 1 80.88 191 GLY A C 1
ATOM 1444 O O . GLY A 1 191 ? -17.266 -40.25 -21.719 1 80.88 191 GLY A O 1
ATOM 1445 N N . ASN A 1 192 ? -18.609 -38.531 -21.062 1 82.88 192 ASN A N 1
ATOM 1446 C CA . ASN A 1 192 ? -17.766 -37.531 -21.719 1 82.88 192 ASN A CA 1
ATOM 1447 C C . ASN A 1 192 ? -17 -36.688 -20.703 1 82.88 192 ASN A C 1
ATOM 1449 O O . ASN A 1 192 ? -17.609 -35.906 -19.984 1 82.88 192 ASN A O 1
ATOM 1453 N N . ALA A 1 193 ? -15.711 -36.812 -20.703 1 81.94 193 ALA A N 1
ATOM 1454 C CA . ALA A 1 193 ? -14.828 -36.188 -19.719 1 81.94 193 ALA A CA 1
ATOM 1455 C C . ALA A 1 193 ? -14.719 -34.688 -19.969 1 81.94 193 ALA A C 1
ATOM 1457 O O . ALA A 1 193 ? -14.188 -33.969 -19.125 1 81.94 193 ALA A O 1
ATOM 1458 N N . ILE A 1 194 ? -15.289 -34.25 -21.078 1 82 194 ILE A N 1
ATOM 1459 C CA . ILE A 1 194 ? -15.156 -32.844 -21.453 1 82 194 ILE A CA 1
ATOM 1460 C C . ILE A 1 194 ? -15.867 -31.984 -20.422 1 82 194 ILE A C 1
ATOM 1462 O O . ILE A 1 194 ? -15.453 -30.844 -20.172 1 82 194 ILE A O 1
ATOM 1466 N N . PHE A 1 195 ? -16.844 -32.531 -19.844 1 83.75 195 PHE A N 1
ATOM 1467 C CA . PHE A 1 195 ? -17.625 -31.75 -18.875 1 83.75 195 PHE A CA 1
ATOM 1468 C C . PHE A 1 195 ? -16.797 -31.438 -17.641 1 83.75 195 PHE A C 1
ATOM 1470 O O . PHE A 1 195 ? -16.906 -30.344 -17.062 1 83.75 195 PHE A O 1
ATOM 1477 N N . ASP A 1 196 ? -15.984 -32.312 -17.281 1 79.94 196 ASP A N 1
ATOM 1478 C CA . ASP A 1 196 ? -15.086 -32.094 -16.156 1 79.94 196 ASP A CA 1
ATOM 1479 C C . ASP A 1 196 ? -14.039 -31.031 -16.5 1 79.94 196 ASP A C 1
ATOM 1481 O O . ASP A 1 196 ? -13.703 -30.188 -15.656 1 79.94 196 ASP A O 1
ATOM 1485 N N . GLY A 1 197 ? -13.594 -31.062 -17.672 1 80.25 197 GLY A N 1
ATOM 1486 C CA . GLY A 1 197 ? -12.648 -30.047 -18.125 1 80.25 197 GLY A CA 1
ATOM 1487 C C . GLY A 1 197 ? -13.242 -28.656 -18.156 1 80.25 197 GLY A C 1
ATOM 1488 O O . GLY A 1 197 ? -12.609 -27.688 -17.719 1 80.25 197 GLY A O 1
ATOM 1489 N N . VAL A 1 198 ? -14.438 -28.562 -18.578 1 84.94 198 VAL A N 1
ATOM 1490 C CA . VAL A 1 198 ? -15.117 -27.266 -18.641 1 84.94 198 VAL A CA 1
ATOM 1491 C C . VAL A 1 198 ? -15.359 -26.734 -17.234 1 84.94 198 VAL A C 1
ATOM 1493 O O . VAL A 1 198 ? -15.227 -25.531 -16.984 1 84.94 198 VAL A O 1
ATOM 1496 N N . ALA A 1 199 ? -15.727 -27.594 -16.391 1 84.44 199 ALA A N 1
ATOM 1497 C CA . ALA A 1 199 ? -15.906 -27.203 -15 1 84.44 199 ALA A CA 1
ATOM 1498 C C . ALA A 1 199 ? -14.609 -26.672 -14.414 1 84.44 199 ALA A C 1
ATOM 1500 O O . ALA A 1 199 ? -14.609 -25.672 -13.688 1 84.44 199 ALA A O 1
ATOM 1501 N N . GLY A 1 200 ? -13.539 -27.297 -14.742 1 82.12 200 GLY A N 1
ATOM 1502 C CA . GLY A 1 200 ? -12.242 -26.844 -14.281 1 82.12 200 GLY A CA 1
ATOM 1503 C C . GLY A 1 200 ? -11.883 -25.453 -14.773 1 82.12 200 GLY A C 1
ATOM 1504 O O . GLY A 1 200 ? -11.391 -24.625 -14.008 1 82.12 200 GLY A O 1
ATOM 1505 N N . VAL A 1 201 ? -12.164 -25.219 -16 1 83.75 201 VAL A N 1
ATOM 1506 C CA . VAL A 1 201 ? -11.914 -23.922 -16.594 1 83.75 201 VAL A CA 1
ATOM 1507 C C . VAL A 1 201 ? -12.805 -22.875 -15.93 1 83.75 201 VAL A C 1
ATOM 1509 O O . VAL A 1 201 ? -12.367 -21.75 -15.656 1 83.75 201 VAL A O 1
ATOM 1512 N N . GLY A 1 202 ? -14.008 -23.266 -15.719 1 87 202 GLY A N 1
ATOM 1513 C CA . GLY A 1 202 ? -14.93 -22.359 -15.047 1 87 202 GLY A CA 1
ATOM 1514 C C . GLY A 1 202 ? -14.484 -22 -13.641 1 87 202 GLY A C 1
ATOM 1515 O O . GLY A 1 202 ? -14.57 -20.828 -13.25 1 87 202 GLY A O 1
ATOM 1516 N N . ILE A 1 203 ? -13.977 -22.906 -12.891 1 83.5 203 ILE A N 1
ATOM 1517 C CA . ILE A 1 203 ? -13.5 -22.672 -11.531 1 83.5 203 ILE A CA 1
ATOM 1518 C C . ILE A 1 203 ? -12.273 -21.766 -11.562 1 83.5 203 ILE A C 1
ATOM 1520 O O . ILE A 1 203 ? -12.156 -20.844 -10.766 1 83.5 203 ILE A O 1
ATOM 1524 N N . SER A 1 204 ? -11.414 -22.078 -12.445 1 84.56 204 SER A N 1
ATOM 1525 C CA . SER A 1 204 ? -10.219 -21.25 -12.57 1 84.56 204 SER A CA 1
ATOM 1526 C C . SER A 1 204 ? -10.562 -19.812 -12.922 1 84.56 204 SER A C 1
ATOM 1528 O O . SER A 1 204 ? -9.953 -18.875 -12.406 1 84.56 204 SER A O 1
ATOM 1530 N N . ALA A 1 205 ? -11.469 -19.688 -13.812 1 87.25 205 ALA A N 1
ATOM 1531 C CA . ALA A 1 205 ? -11.914 -18.344 -14.188 1 87.25 205 ALA A CA 1
ATOM 1532 C C . ALA A 1 205 ? -12.531 -17.625 -13 1 87.25 205 ALA A C 1
ATOM 1534 O O . ALA A 1 205 ? -12.336 -16.422 -12.828 1 87.25 205 ALA A O 1
ATOM 1535 N N . LEU A 1 206 ? -13.289 -18.375 -12.258 1 88.38 206 LEU A N 1
ATOM 1536 C CA . LEU A 1 206 ? -13.898 -17.812 -11.055 1 88.38 206 LEU A CA 1
ATOM 1537 C C . LEU A 1 206 ? -12.836 -17.312 -10.086 1 88.38 206 LEU A C 1
ATOM 1539 O O . LEU A 1 206 ? -12.953 -16.203 -9.555 1 88.38 206 LEU A O 1
ATOM 1543 N N . LEU A 1 207 ? -11.812 -18.062 -9.875 1 86.25 207 LEU A N 1
ATOM 1544 C CA . LEU A 1 207 ? -10.719 -17.672 -8.984 1 86.25 207 LEU A CA 1
ATOM 1545 C C . LEU A 1 207 ? -9.969 -16.469 -9.523 1 86.25 207 LEU A C 1
ATOM 1547 O O . LEU A 1 207 ? -9.523 -15.609 -8.758 1 86.25 207 LEU A O 1
ATOM 1551 N N . GLY A 1 208 ? -9.875 -16.438 -10.805 1 88.44 208 GLY A N 1
ATOM 1552 C CA . GLY A 1 208 ? -9.25 -15.281 -11.438 1 88.44 208 GLY A CA 1
ATOM 1553 C C . GLY A 1 208 ? -10.016 -13.992 -11.219 1 88.44 208 GLY A C 1
ATOM 1554 O O . GLY A 1 208 ? -9.438 -12.977 -10.828 1 88.44 208 GLY A O 1
ATOM 1555 N N . VAL A 1 209 ? -11.258 -14.094 -11.422 1 90.44 209 VAL A N 1
ATOM 1556 C CA . VAL A 1 209 ? -12.109 -12.922 -11.242 1 90.44 209 VAL A CA 1
ATOM 1557 C C . VAL A 1 209 ? -12.086 -12.477 -9.789 1 90.44 209 VAL A C 1
ATOM 1559 O O . VAL A 1 209 ? -11.984 -11.281 -9.5 1 90.44 209 VAL A O 1
ATOM 1562 N N . MET A 1 210 ? -12.18 -13.414 -8.938 1 89.25 210 MET A N 1
ATOM 1563 C CA . MET A 1 210 ? -12.117 -13.109 -7.516 1 89.25 210 MET A CA 1
ATOM 1564 C C . MET A 1 210 ? -10.781 -12.469 -7.148 1 89.25 210 MET A C 1
ATOM 1566 O O . MET A 1 210 ? -10.734 -11.5 -6.391 1 89.25 210 MET A O 1
ATOM 1570 N N . GLY A 1 211 ? -9.742 -13.078 -7.625 1 89.56 211 GLY A N 1
ATOM 1571 C CA . GLY A 1 211 ? -8.422 -12.508 -7.375 1 89.56 211 GLY A CA 1
ATOM 1572 C C . GLY A 1 211 ? -8.297 -11.07 -7.832 1 89.56 211 GLY A C 1
ATOM 1573 O O . GLY A 1 211 ? -7.781 -10.219 -7.102 1 89.56 211 GLY A O 1
ATOM 1574 N N . ILE A 1 212 ? -8.859 -10.727 -8.938 1 90.88 212 ILE A N 1
ATOM 1575 C CA . ILE A 1 212 ? -8.789 -9.383 -9.5 1 90.88 212 ILE A CA 1
ATOM 1576 C C . ILE A 1 212 ? -9.617 -8.422 -8.648 1 90.88 212 ILE A C 1
ATOM 1578 O O . ILE A 1 212 ? -9.195 -7.293 -8.383 1 90.88 212 ILE A O 1
ATOM 1582 N N . ALA A 1 213 ? -10.734 -8.883 -8.25 1 89.94 213 ALA A N 1
ATOM 1583 C CA . ALA A 1 213 ? -11.594 -8.055 -7.406 1 89.94 213 ALA A CA 1
ATOM 1584 C C . ALA A 1 213 ? -10.898 -7.695 -6.098 1 89.94 213 ALA A C 1
ATOM 1586 O O . ALA A 1 213 ? -10.961 -6.551 -5.648 1 89.94 213 ALA A O 1
ATOM 1587 N N . LEU A 1 214 ? -10.281 -8.633 -5.547 1 90.5 214 LEU A N 1
ATOM 1588 C CA . LEU A 1 214 ? -9.594 -8.414 -4.281 1 90.5 214 LEU A CA 1
ATOM 1589 C C . LEU A 1 214 ? -8.383 -7.504 -4.477 1 90.5 214 LEU A C 1
ATOM 1591 O O . LEU A 1 214 ? -8.094 -6.652 -3.627 1 90.5 214 LEU A O 1
ATOM 1595 N N . VAL A 1 215 ? -7.711 -7.656 -5.555 1 91.12 215 VAL A N 1
ATOM 1596 C CA . VAL A 1 215 ? -6.555 -6.82 -5.855 1 91.12 215 VAL A CA 1
ATOM 1597 C C . VAL A 1 215 ? -6.992 -5.367 -6.012 1 91.12 215 VAL A C 1
ATOM 1599 O O . VAL A 1 215 ? -6.34 -4.453 -5.496 1 91.12 215 VAL A O 1
ATOM 1602 N N . LYS A 1 216 ? -8.07 -5.191 -6.652 1 89.81 216 LYS A N 1
ATOM 1603 C CA . LYS A 1 216 ? -8.57 -3.842 -6.902 1 89.81 216 LYS A CA 1
ATOM 1604 C C . LYS A 1 216 ? -8.938 -3.141 -5.602 1 89.81 216 LYS A C 1
ATOM 1606 O O . LYS A 1 216 ? -8.648 -1.956 -5.422 1 89.81 216 LYS A O 1
ATOM 1611 N N . MET A 1 217 ? -9.547 -3.84 -4.805 1 87.31 217 MET A N 1
ATOM 1612 C CA . MET A 1 217 ? -9.93 -3.271 -3.514 1 87.31 217 MET A CA 1
ATOM 1613 C C . MET A 1 217 ? -8.695 -2.885 -2.705 1 87.31 217 MET A C 1
ATOM 1615 O O . MET A 1 217 ? -8.609 -1.771 -2.188 1 87.31 217 MET A O 1
ATOM 1619 N N . ASN A 1 218 ? -7.797 -3.777 -2.596 1 89.31 218 ASN A N 1
ATOM 1620 C CA . ASN A 1 218 ? -6.594 -3.518 -1.814 1 89.31 218 ASN A CA 1
ATOM 1621 C C . ASN A 1 218 ? -5.746 -2.412 -2.439 1 89.31 218 ASN A C 1
ATOM 1623 O O . ASN A 1 218 ? -5.09 -1.648 -1.729 1 89.31 218 ASN A O 1
ATOM 1627 N N . HIS A 1 219 ? -5.793 -2.348 -3.744 1 89.56 219 HIS A N 1
ATOM 1628 C CA . HIS A 1 219 ? -5.098 -1.287 -4.465 1 89.56 219 HIS A CA 1
ATOM 1629 C C . HIS A 1 219 ? -5.598 0.089 -4.039 1 89.56 219 HIS A C 1
ATOM 1631 O O . HIS A 1 219 ? -4.801 0.979 -3.738 1 89.56 219 HIS A O 1
ATOM 1637 N N . ARG A 1 220 ? -6.859 0.278 -3.934 1 86.06 220 ARG A N 1
ATOM 1638 C CA . ARG A 1 220 ? -7.477 1.557 -3.598 1 86.06 220 ARG A CA 1
ATOM 1639 C C . ARG A 1 220 ? -7.062 2.018 -2.205 1 86.06 220 ARG A C 1
ATOM 1641 O O . ARG A 1 220 ? -6.691 3.178 -2.014 1 86.06 220 ARG A O 1
ATOM 1648 N N . PHE A 1 221 ? -7.047 1.101 -1.317 1 87.06 221 PHE A N 1
ATOM 1649 C CA . PHE A 1 221 ? -6.824 1.485 0.071 1 87.06 221 PHE A CA 1
ATOM 1650 C C . PHE A 1 221 ? -5.332 1.597 0.37 1 87.06 221 PHE A C 1
ATOM 1652 O O . PHE A 1 221 ? -4.922 2.402 1.207 1 87.06 221 PHE A O 1
ATOM 1659 N N . LEU A 1 222 ? -4.559 0.872 -0.359 1 86.38 222 LEU A N 1
ATOM 1660 C CA . LEU A 1 222 ? -3.115 0.973 -0.165 1 86.38 222 LEU A CA 1
ATOM 1661 C C . LEU A 1 222 ? -2.578 2.279 -0.739 1 86.38 222 LEU A C 1
ATOM 1663 O O . LEU A 1 222 ? -1.599 2.83 -0.231 1 86.38 222 LEU A O 1
ATOM 1667 N N . LEU A 1 223 ? -3.189 2.777 -1.787 1 85.56 223 LEU A N 1
ATOM 1668 C CA . LEU A 1 223 ? -2.756 4.027 -2.398 1 85.56 223 LEU A CA 1
ATOM 1669 C C . LEU A 1 223 ? -3.211 5.227 -1.569 1 85.56 223 LEU A C 1
ATOM 1671 O O . LEU A 1 223 ? -2.725 6.34 -1.763 1 85.56 223 LEU A O 1
ATOM 1675 N N . GLY A 1 224 ? -4.113 4.961 -0.684 1 84.25 224 GLY A N 1
ATOM 1676 C CA . GLY A 1 224 ? -4.586 6.055 0.15 1 84.25 224 GLY A CA 1
ATOM 1677 C C . GLY A 1 224 ? -5.934 6.598 -0.284 1 84.25 224 GLY A C 1
ATOM 1678 O O . GLY A 1 224 ? -6.051 7.766 -0.649 1 84.25 224 GLY A O 1
ATOM 1679 N N . GLN A 1 225 ? -6.895 5.852 -0.151 1 86.44 225 GLN A N 1
ATOM 1680 C CA . GLN A 1 225 ? -8.258 6.242 -0.5 1 86.44 225 GLN A CA 1
ATOM 1681 C C . GLN A 1 225 ? -8.797 7.285 0.476 1 86.44 225 GLN A C 1
ATOM 1683 O O . GLN A 1 225 ? -8.562 7.191 1.684 1 86.44 225 GLN A O 1
ATOM 1688 N N . ALA A 1 226 ? -9.445 8.227 -0.114 1 90.88 226 ALA A N 1
ATOM 1689 C CA . ALA A 1 226 ? -10.047 9.281 0.7 1 90.88 226 ALA A CA 1
ATOM 1690 C C . ALA A 1 226 ? -11.172 8.727 1.573 1 90.88 226 ALA A C 1
ATOM 1692 O O . ALA A 1 226 ? -11.797 7.727 1.226 1 90.88 226 ALA A O 1
ATOM 1693 N N . VAL A 1 227 ? -11.359 9.352 2.67 1 90.12 227 VAL A N 1
ATOM 1694 C CA . VAL A 1 227 ? -12.469 9 3.555 1 90.12 227 VAL A CA 1
ATOM 1695 C C . VAL A 1 227 ? -13.797 9.32 2.879 1 90.12 227 VAL A C 1
ATOM 1697 O O . VAL A 1 227 ? -13.859 10.188 2.002 1 90.12 227 VAL A O 1
ATOM 1700 N N . ASP A 1 228 ? -14.797 8.648 3.223 1 87.81 228 ASP A N 1
ATOM 1701 C CA . ASP A 1 228 ? -16.125 8.812 2.631 1 87.81 228 ASP A CA 1
ATOM 1702 C C . ASP A 1 228 ? -16.609 10.258 2.77 1 87.81 228 ASP A C 1
ATOM 1704 O O . ASP A 1 228 ? -16.375 10.898 3.803 1 87.81 228 ASP A O 1
ATOM 1708 N N . ARG A 1 229 ? -17.297 10.742 1.813 1 89.06 229 ARG A N 1
ATOM 1709 C CA . ARG A 1 229 ? -17.766 12.125 1.771 1 89.06 229 ARG A CA 1
ATOM 1710 C C . ARG A 1 229 ? -18.719 12.414 2.928 1 89.06 229 ARG A C 1
ATOM 1712 O O . ARG A 1 229 ? -18.703 13.508 3.49 1 89.06 229 ARG A O 1
ATOM 1719 N N . GLU A 1 230 ? -19.438 11.422 3.258 1 88.56 230 GLU A N 1
ATOM 1720 C CA . GLU A 1 230 ? -20.391 11.586 4.348 1 88.56 230 GLU A CA 1
ATOM 1721 C C . GLU A 1 230 ? -19.688 11.898 5.664 1 88.56 230 GLU A C 1
ATOM 1723 O O . GLU A 1 230 ? -20.141 12.766 6.418 1 88.56 230 GLU A O 1
ATOM 1728 N N . ILE A 1 231 ? -18.594 11.234 5.895 1 89.5 231 ILE A N 1
ATOM 1729 C CA . ILE A 1 231 ? -17.844 11.422 7.125 1 89.5 231 ILE A CA 1
ATOM 1730 C C . ILE A 1 231 ? -17.141 12.789 7.098 1 89.5 231 ILE A C 1
ATOM 1732 O O . ILE A 1 231 ? -17.203 13.539 8.07 1 89.5 231 ILE A O 1
ATOM 1736 N N . THR A 1 232 ? -16.547 13.109 5.93 1 91.75 232 THR A N 1
ATOM 1737 C CA . THR A 1 232 ? -15.828 14.367 5.816 1 91.75 232 THR A CA 1
ATOM 1738 C C . THR A 1 232 ? -16.781 15.555 5.926 1 91.75 232 THR A C 1
ATOM 1740 O O . THR A 1 232 ? -16.438 16.578 6.523 1 91.75 232 THR A O 1
ATOM 1743 N N . GLU A 1 233 ? -17.938 15.398 5.402 1 91.94 233 GLU A N 1
ATOM 1744 C CA . GLU A 1 233 ? -18.938 16.469 5.469 1 91.94 233 GLU A CA 1
ATOM 1745 C C . GLU A 1 233 ? -19.469 16.641 6.887 1 91.94 233 GLU A C 1
ATOM 1747 O O . GLU A 1 233 ? -19.688 17.766 7.34 1 91.94 233 GLU A O 1
ATOM 1752 N N . GLU A 1 234 ? -19.656 15.578 7.48 1 92.94 234 GLU A N 1
ATOM 1753 C CA . GLU A 1 234 ? -20.125 15.648 8.859 1 92.94 234 GLU A CA 1
ATOM 1754 C C . GLU A 1 234 ? -19.078 16.297 9.773 1 92.94 234 GLU A C 1
ATOM 1756 O O . GLU A 1 234 ? -19.422 17.078 10.656 1 92.94 234 GLU A O 1
ATOM 1761 N N . ILE A 1 235 ? -17.844 15.953 9.594 1 93.69 235 ILE A N 1
ATOM 1762 C CA . ILE A 1 235 ? -16.766 16.562 10.359 1 93.69 235 ILE A CA 1
ATOM 1763 C C . ILE A 1 235 ? -16.703 18.062 10.055 1 93.69 235 ILE A C 1
ATOM 1765 O O . ILE A 1 235 ? -16.5 18.875 10.953 1 93.69 235 ILE A O 1
ATOM 1769 N N . GLY A 1 236 ? -16.891 18.344 8.789 1 93.69 236 GLY A N 1
ATOM 1770 C CA . GLY A 1 236 ? -16.953 19.75 8.406 1 93.69 236 GLY A CA 1
ATOM 1771 C C . GLY A 1 236 ? -18.047 20.516 9.117 1 93.69 236 GLY A C 1
ATOM 1772 O O . GLY A 1 236 ? -17.844 21.656 9.539 1 93.69 236 GLY A O 1
ATOM 1773 N N . LYS A 1 237 ? -19.156 19.906 9.273 1 93.31 237 LYS A N 1
ATOM 1774 C CA . LYS A 1 237 ? -20.281 20.531 9.977 1 93.31 237 LYS A CA 1
ATOM 1775 C C . LYS A 1 237 ? -19.953 20.75 11.445 1 93.31 237 LYS A C 1
ATOM 1777 O O . LYS A 1 237 ? -20.328 21.781 12.023 1 93.31 237 LYS A O 1
ATOM 1782 N N . ILE A 1 238 ? -19.281 19.828 12.023 1 92.44 238 ILE A N 1
ATOM 1783 C CA . ILE A 1 238 ? -18.875 19.953 13.422 1 92.44 238 ILE A CA 1
ATOM 1784 C C . ILE A 1 238 ? -17.922 21.141 13.586 1 92.44 238 ILE A C 1
ATOM 1786 O O . ILE A 1 238 ? -18.062 21.922 14.523 1 92.44 238 ILE A O 1
ATOM 1790 N N . LEU A 1 239 ? -17.078 21.25 12.633 1 93.19 239 LEU A N 1
ATOM 1791 C CA . LEU A 1 239 ? -16.094 22.328 12.672 1 93.19 239 LEU A CA 1
ATOM 1792 C C . LEU A 1 239 ? -16.766 23.672 12.477 1 93.19 239 LEU A C 1
ATOM 1794 O O . LEU A 1 239 ? -16.5 24.625 13.227 1 93.19 239 LEU A O 1
ATOM 1798 N N . LEU A 1 240 ? -17.703 23.734 11.578 1 92.62 240 LEU A N 1
ATOM 1799 C CA . LEU A 1 240 ? -18.344 24.984 11.219 1 92.62 240 LEU A CA 1
ATOM 1800 C C . LEU A 1 240 ? -19.406 25.359 12.242 1 92.62 240 LEU A C 1
ATOM 1802 O O . LEU A 1 240 ? -19.859 26.516 12.281 1 92.62 240 LEU A O 1
ATOM 1806 N N . SER A 1 241 ? -19.766 24.438 13.031 1 91 241 SER A N 1
ATOM 1807 C CA . SER A 1 241 ? -20.75 24.703 14.078 1 91 241 SER A CA 1
ATOM 1808 C C . SER A 1 241 ? -20.125 25.469 15.242 1 91 241 SER A C 1
ATOM 1810 O O . SER A 1 241 ? -20.828 26.062 16.047 1 91 241 SER A O 1
ATOM 1812 N N . ARG A 1 242 ? -18.859 25.469 15.25 1 88.38 242 ARG A N 1
ATOM 1813 C CA . ARG A 1 242 ? -18.156 26.188 16.297 1 88.38 242 ARG A CA 1
ATOM 1814 C C . ARG A 1 242 ? -18.016 27.672 15.953 1 88.38 242 ARG A C 1
ATOM 1816 O O . ARG A 1 242 ? -17.656 28.016 14.828 1 88.38 242 ARG A O 1
ATOM 1823 N N . ARG A 1 243 ? -18.25 28.531 16.844 1 86.69 243 ARG A N 1
ATOM 1824 C CA . ARG A 1 243 ? -18.219 29.969 16.625 1 86.69 243 ARG A CA 1
ATOM 1825 C C . ARG A 1 243 ? -16.797 30.469 16.391 1 86.69 243 ARG A C 1
ATOM 1827 O O . ARG A 1 243 ? -16.578 31.516 15.773 1 86.69 243 ARG A O 1
ATOM 1834 N N . SER A 1 244 ? -15.828 29.734 16.859 1 88.38 244 SER A N 1
ATOM 1835 C CA . SER A 1 244 ? -14.43 30.141 16.766 1 88.38 244 SER A CA 1
ATOM 1836 C C . SER A 1 244 ? -13.891 29.938 15.359 1 88.38 244 SER A C 1
ATOM 1838 O O . SER A 1 244 ? -12.844 30.484 15 1 88.38 244 SER A O 1
ATOM 1840 N N . ILE A 1 245 ? -14.695 29.141 14.539 1 90.5 245 ILE A N 1
ATOM 1841 C CA . ILE A 1 245 ? -14.195 28.797 13.219 1 90.5 245 ILE A CA 1
ATOM 1842 C C . ILE A 1 245 ? -15.039 29.484 12.148 1 90.5 245 ILE A C 1
ATOM 1844 O O . ILE A 1 245 ? -16.266 29.328 12.125 1 90.5 245 ILE A O 1
ATOM 1848 N N . ASP A 1 246 ? -14.352 30.172 11.234 1 88.44 246 ASP A N 1
ATOM 1849 C CA . ASP A 1 246 ? -15.031 30.922 10.188 1 88.44 246 ASP A CA 1
ATOM 1850 C C . ASP A 1 246 ? -15.227 30.078 8.938 1 88.44 246 ASP A C 1
ATOM 1852 O O . ASP A 1 246 ? -16.297 30.078 8.336 1 88.44 246 ASP A O 1
ATOM 1856 N N . SER A 1 247 ? -14.109 29.391 8.586 1 91.38 247 SER A N 1
ATOM 1857 C CA . SER A 1 247 ? -14.164 28.625 7.348 1 91.38 247 SER A CA 1
ATOM 1858 C C . SER A 1 247 ? -13.125 27.516 7.348 1 91.38 247 SER A C 1
ATOM 1860 O O . SER A 1 247 ? -12.195 27.516 8.156 1 91.38 247 SER A O 1
ATOM 1862 N N . ILE A 1 248 ? -13.43 26.547 6.531 1 91.31 248 ILE A N 1
ATOM 1863 C CA . ILE A 1 248 ? -12.523 25.422 6.363 1 91.31 248 ILE A CA 1
ATOM 1864 C C . ILE A 1 248 ? -12.078 25.328 4.906 1 91.31 248 ILE A C 1
ATOM 1866 O O . ILE A 1 248 ? -12.867 25.562 3.992 1 91.31 248 ILE A O 1
ATOM 1870 N N . ARG A 1 249 ? -10.805 25.156 4.75 1 86.94 249 ARG A N 1
ATOM 1871 C CA . ARG A 1 249 ? -10.25 25.016 3.406 1 86.94 249 ARG A CA 1
ATOM 1872 C C . ARG A 1 249 ? -9.32 23.812 3.318 1 86.94 249 ARG A C 1
ATOM 1874 O O . ARG A 1 249 ? -8.922 23.25 4.34 1 86.94 249 ARG A O 1
ATOM 1881 N N . SER A 1 250 ? -9.117 23.266 2.129 1 86.5 250 SER A N 1
ATOM 1882 C CA . SER A 1 250 ? -8.117 22.25 1.801 1 86.5 250 SER A CA 1
ATOM 1883 C C . SER A 1 250 ? -8.289 21 2.656 1 86.5 250 SER A C 1
ATOM 1885 O O . SER A 1 250 ? -7.352 20.578 3.334 1 86.5 250 SER A O 1
ATOM 1887 N N . VAL A 1 251 ? -9.445 20.406 2.566 1 87.75 251 VAL A N 1
ATOM 1888 C CA . VAL A 1 251 ? -9.711 19.188 3.32 1 87.75 251 VAL A CA 1
ATOM 1889 C C . VAL A 1 251 ? -9.047 17.984 2.629 1 87.75 251 VAL A C 1
ATOM 1891 O O . VAL A 1 251 ? -9.203 17.797 1.419 1 87.75 251 VAL A O 1
ATOM 1894 N N . GLN A 1 252 ? -8.227 17.312 3.348 1 88.25 252 GLN A N 1
ATOM 1895 C CA . GLN A 1 252 ? -7.582 16.094 2.883 1 88.25 252 GLN A CA 1
ATOM 1896 C C . GLN A 1 252 ? -7.734 14.961 3.9 1 88.25 252 GLN A C 1
ATOM 1898 O O . GLN A 1 252 ? -7.496 15.164 5.094 1 88.25 252 GLN A O 1
ATOM 1903 N N . SER A 1 253 ? -8.25 13.844 3.459 1 90.94 253 SER A N 1
ATOM 1904 C CA . SER A 1 253 ? -8.438 12.703 4.348 1 90.94 253 SER A CA 1
ATOM 1905 C C . SER A 1 253 ? -8.016 11.398 3.672 1 90.94 253 SER A C 1
ATOM 1907 O O . SER A 1 253 ? -8 11.312 2.441 1 90.94 253 SER A O 1
ATOM 1909 N N . GLN A 1 254 ? -7.609 10.516 4.457 1 89.88 254 GLN A N 1
ATOM 1910 C CA . GLN A 1 254 ? -7.219 9.211 3.924 1 89.88 254 GLN A CA 1
ATOM 1911 C C . GLN A 1 254 ? -7.383 8.117 4.969 1 89.88 254 GLN A C 1
ATOM 1913 O O . GLN A 1 254 ? -7.125 8.336 6.156 1 89.88 254 GLN A O 1
ATOM 1918 N N . TRP A 1 255 ? -7.777 6.984 4.52 1 88.81 255 TRP A N 1
ATOM 1919 C CA . TRP A 1 255 ? -7.844 5.824 5.402 1 88.81 255 TRP A CA 1
ATOM 1920 C C . TRP A 1 255 ? -6.445 5.293 5.711 1 88.81 255 TRP A C 1
ATOM 1922 O O . TRP A 1 255 ? -5.633 5.105 4.801 1 88.81 255 TRP A O 1
ATOM 1932 N N . THR A 1 256 ? -6.113 5.121 6.941 1 86.69 256 THR A N 1
ATOM 1933 C CA . THR A 1 256 ? -4.828 4.582 7.367 1 86.69 256 THR A CA 1
ATOM 1934 C C . THR A 1 256 ? -4.965 3.125 7.797 1 86.69 256 THR A C 1
ATOM 1936 O O . THR A 1 256 ? -3.963 2.441 8.016 1 86.69 256 THR A O 1
ATOM 1939 N N . GLY A 1 257 ? -6.113 2.68 7.934 1 84.62 257 GLY A N 1
ATOM 1940 C CA . GLY A 1 257 ? -6.52 1.321 8.258 1 84.62 257 GLY A CA 1
ATOM 1941 C C . GLY A 1 257 ? -8 1.072 8.031 1 84.62 257 GLY A C 1
ATOM 1942 O O . GLY A 1 257 ? -8.719 1.956 7.566 1 84.62 257 GLY A O 1
ATOM 1943 N N . PRO A 1 258 ? -8.391 -0.073 8.328 1 84.44 258 PRO A N 1
ATOM 1944 C CA . PRO A 1 258 ? -9.805 -0.396 8.086 1 84.44 258 PRO A CA 1
ATOM 1945 C C . PRO A 1 258 ? -10.75 0.414 8.961 1 84.44 258 PRO A C 1
ATOM 1947 O O . PRO A 1 258 ? -11.891 0.682 8.57 1 84.44 258 PRO A O 1
ATOM 1950 N N . GLU A 1 259 ? -10.258 0.845 10.109 1 85 259 GLU A N 1
ATOM 1951 C CA . GLU A 1 259 ? -11.125 1.574 11.023 1 85 259 GLU A CA 1
ATOM 1952 C C . GLU A 1 259 ? -10.484 2.893 11.453 1 85 259 GLU A C 1
ATOM 1954 O O . GLU A 1 259 ? -10.953 3.533 12.398 1 85 259 GLU A O 1
ATOM 1959 N N . THR A 1 260 ? -9.422 3.252 10.859 1 88.12 260 THR A N 1
ATOM 1960 C CA . THR A 1 260 ? -8.727 4.484 11.219 1 88.12 260 THR A CA 1
ATOM 1961 C C . THR A 1 260 ? -8.469 5.336 9.977 1 88.12 260 THR A C 1
ATOM 1963 O O . THR A 1 260 ? -8.32 4.809 8.875 1 88.12 260 THR A O 1
ATOM 1966 N N . PHE A 1 261 ? -8.523 6.648 10.227 1 91 261 PHE A N 1
ATOM 1967 C CA . PHE A 1 261 ? -8.273 7.543 9.102 1 91 261 PHE A CA 1
ATOM 1968 C C . PHE A 1 261 ? -7.621 8.836 9.578 1 91 261 PHE A C 1
ATOM 1970 O O . PHE A 1 261 ? -7.605 9.125 10.773 1 91 261 PHE A O 1
ATOM 1977 N N . SER A 1 262 ? -7 9.469 8.719 1 90.94 262 SER A N 1
ATOM 1978 C CA . SER A 1 262 ? -6.434 10.797 8.945 1 90.94 262 SER A CA 1
ATOM 1979 C C . SER A 1 262 ? -7.293 11.883 8.312 1 90.94 262 SER A C 1
ATOM 1981 O O . SER A 1 262 ? -7.93 11.656 7.285 1 90.94 262 SER A O 1
ATOM 1983 N N . TYR A 1 263 ? -7.414 13.016 8.961 1 92.44 263 TYR A N 1
ATOM 1984 C CA . TYR A 1 263 ? -8.195 14.164 8.5 1 92.44 263 TYR A CA 1
ATOM 1985 C C . TYR A 1 263 ? -7.418 15.461 8.68 1 92.44 263 TYR A C 1
ATOM 1987 O O . TYR A 1 263 ? -6.992 15.789 9.797 1 92.44 263 TYR A O 1
ATOM 1995 N N . LYS A 1 264 ? -7.227 16.078 7.578 1 90.19 264 LYS A N 1
ATOM 1996 C CA . LYS A 1 264 ? -6.52 17.359 7.59 1 90.19 264 LYS A CA 1
ATOM 1997 C C . LYS A 1 264 ? -7.379 18.469 6.988 1 90.19 264 LYS A C 1
ATOM 1999 O O . LYS A 1 264 ? -8.07 18.25 5.988 1 90.19 264 LYS A O 1
ATOM 2004 N N . ALA A 1 265 ? -7.367 19.594 7.645 1 90.5 265 ALA A N 1
ATOM 2005 C CA . ALA A 1 265 ? -8.102 20.734 7.121 1 90.5 265 ALA A CA 1
ATOM 2006 C C . ALA A 1 265 ? -7.449 22.047 7.551 1 90.5 265 ALA A C 1
ATOM 2008 O O . ALA A 1 265 ? -6.832 22.125 8.617 1 90.5 265 ALA A O 1
ATOM 2009 N N . GLU A 1 266 ? -7.492 23 6.695 1 88.69 266 GLU A N 1
ATOM 2010 C CA . GLU A 1 266 ? -7.121 24.359 7.051 1 88.69 266 GLU A CA 1
ATOM 2011 C C . GLU A 1 266 ? -8.32 25.141 7.594 1 88.69 266 GLU A C 1
ATOM 2013 O O . GLU A 1 266 ? -9.336 25.281 6.91 1 88.69 266 GLU A O 1
ATOM 2018 N N . VAL A 1 267 ? -8.172 25.578 8.773 1 89.38 267 VAL A N 1
ATOM 2019 C CA . VAL A 1 267 ? -9.281 26.25 9.445 1 89.38 267 VAL A CA 1
ATOM 2020 C C . VAL A 1 267 ? -8.945 27.719 9.648 1 89.38 267 VAL A C 1
ATOM 2022 O O . VAL A 1 267 ? -7.828 28.062 10.039 1 89.38 267 VAL A O 1
ATOM 2025 N N . ASP A 1 268 ? -9.898 28.5 9.289 1 88.62 268 ASP A N 1
ATOM 2026 C CA . ASP A 1 268 ? -9.789 29.922 9.562 1 88.62 268 ASP A CA 1
ATOM 2027 C C . ASP A 1 268 ? -10.484 30.281 10.875 1 88.62 268 ASP A C 1
ATOM 2029 O O . ASP A 1 268 ? -11.711 30.156 10.984 1 88.62 268 ASP A O 1
ATOM 2033 N N . PHE A 1 269 ? -9.688 30.781 11.797 1 87.88 269 PHE A N 1
ATOM 2034 C CA . PHE A 1 269 ? -10.25 31.125 13.094 1 87.88 269 PHE A CA 1
ATOM 2035 C C . PHE A 1 269 ? -10.742 32.562 13.102 1 87.88 269 PHE A C 1
ATOM 2037 O O . PHE A 1 269 ? -10.125 33.438 12.492 1 87.88 269 PHE A O 1
ATOM 2044 N N . ASP A 1 270 ? -11.727 32.75 13.852 1 87 270 ASP A N 1
ATOM 2045 C CA . ASP A 1 270 ? -12.305 34.094 13.977 1 87 270 ASP A CA 1
ATOM 2046 C C . ASP A 1 270 ? -11.578 34.906 15.047 1 87 270 ASP A C 1
ATOM 2048 O O . ASP A 1 270 ? -11.641 34.594 16.234 1 87 270 ASP A O 1
ATOM 2052 N N . GLY A 1 271 ? -11.008 36 14.656 1 83.5 271 GLY A N 1
ATOM 2053 C CA . GLY A 1 271 ? -10.273 36.844 15.57 1 83.5 271 GLY A CA 1
ATOM 2054 C C . GLY A 1 271 ? -11.156 37.5 16.625 1 83.5 271 GLY A C 1
ATOM 2055 O O . GLY A 1 271 ? -10.734 37.688 17.766 1 83.5 271 GLY A O 1
ATOM 2056 N N . THR A 1 272 ? -12.414 37.781 16.234 1 84.69 272 THR A N 1
ATOM 2057 C CA . THR A 1 272 ? -13.344 38.438 17.156 1 84.69 272 THR A CA 1
ATOM 2058 C C . THR A 1 272 ? -13.695 37.469 18.297 1 84.69 272 THR A C 1
ATOM 2060 O O . THR A 1 272 ? -13.789 37.906 19.453 1 84.69 272 THR A O 1
ATOM 2063 N N . TYR A 1 273 ? -13.797 36.312 17.906 1 86.19 273 TYR A N 1
ATOM 2064 C CA . TYR A 1 273 ? -14.117 35.312 18.922 1 86.19 273 TYR A CA 1
ATOM 2065 C C . TYR A 1 273 ? -12.961 35.156 19.906 1 86.19 273 TYR A C 1
ATOM 2067 O O . TYR A 1 273 ? -13.164 35.094 21.125 1 86.19 273 TYR A O 1
ATOM 2075 N N . LEU A 1 274 ? -11.812 35.094 19.422 1 87 274 LEU A N 1
ATOM 2076 C CA . LEU A 1 274 ? -10.633 34.906 20.25 1 87 274 LEU A CA 1
ATOM 2077 C C . LEU A 1 274 ? -10.414 36.094 21.172 1 87 274 LEU A C 1
ATOM 2079 O O . LEU A 1 274 ? -10.078 35.938 22.344 1 87 274 LEU A O 1
ATOM 2083 N N . ALA A 1 275 ? -10.656 37.219 20.594 1 86.81 275 ALA A N 1
ATOM 2084 C CA . ALA A 1 275 ? -10.5 38.438 21.375 1 86.81 275 ALA A CA 1
ATOM 2085 C C . ALA A 1 275 ? -11.523 38.531 22.5 1 86.81 275 ALA A C 1
ATOM 2087 O O . ALA A 1 275 ? -11.203 38.938 23.625 1 86.81 275 ALA A O 1
ATOM 2088 N N . ALA A 1 276 ? -12.75 38.125 22.188 1 86.5 276 ALA A N 1
ATOM 2089 C CA . ALA A 1 276 ? -13.812 38.156 23.188 1 86.5 276 ALA A CA 1
ATOM 2090 C C . ALA A 1 276 ? -13.492 37.219 24.359 1 86.5 276 ALA A C 1
ATOM 2092 O O . ALA A 1 276 ? -13.812 37.562 25.5 1 86.5 276 ALA A O 1
ATOM 2093 N N . ARG A 1 277 ? -12.828 36.188 24.062 1 87.12 277 ARG A N 1
ATOM 2094 C CA . ARG A 1 277 ? -12.484 35.219 25.094 1 87.12 277 ARG A CA 1
ATOM 2095 C C . ARG A 1 277 ? -11.367 35.75 25.984 1 87.12 277 ARG A C 1
ATOM 2097 O O . ARG A 1 277 ? -11.305 35.406 27.172 1 87.12 277 ARG A O 1
ATOM 2104 N N . LEU A 1 278 ? -10.539 36.562 25.438 1 90.25 278 LEU A N 1
ATOM 2105 C CA . LEU A 1 278 ? -9.383 37.062 26.172 1 90.25 278 LEU A CA 1
ATOM 2106 C C . LEU A 1 278 ? -9.656 38.438 26.766 1 90.25 278 LEU A C 1
ATOM 2108 O O . LEU A 1 278 ? -8.906 38.906 27.625 1 90.25 278 LEU A O 1
ATOM 2112 N N . MET A 1 279 ? -10.789 39.062 26.453 1 85.81 279 MET A N 1
ATOM 2113 C CA . MET A 1 279 ? -11.102 40.469 26.781 1 85.81 279 MET A CA 1
ATOM 2114 C C . MET A 1 279 ? -11.18 40.656 28.281 1 85.81 279 MET A C 1
ATOM 2116 O O . MET A 1 279 ? -10.641 41.625 28.812 1 85.81 279 MET A O 1
ATOM 2120 N N . PRO A 1 280 ? -11.805 39.75 28.969 1 85.81 280 PRO A N 1
ATOM 2121 C CA . PRO A 1 280 ? -11.922 39.969 30.422 1 85.81 280 PRO A CA 1
ATOM 2122 C C . PRO A 1 280 ? -10.562 40.125 31.109 1 85.81 280 PRO A C 1
ATOM 2124 O O . PRO A 1 280 ? -10.414 40.906 32.031 1 85.81 280 PRO A O 1
ATOM 2127 N N . ILE A 1 281 ? -9.617 39.438 30.641 1 85.81 281 ILE A N 1
ATOM 2128 C CA . ILE A 1 281 ? -8.297 39.469 31.266 1 85.81 281 ILE A CA 1
ATOM 2129 C C . ILE A 1 281 ? -7.527 40.688 30.797 1 85.81 281 ILE A C 1
ATOM 2131 O O . ILE A 1 281 ? -6.957 41.406 31.609 1 85.81 281 ILE A O 1
ATOM 2135 N N . TYR A 1 282 ? -7.613 41.031 29.562 1 87.5 282 TYR A N 1
ATOM 2136 C CA . TYR A 1 282 ? -6.727 42.031 29.016 1 87.5 282 TYR A CA 1
ATOM 2137 C C . TYR A 1 282 ? -7.348 43.438 29.125 1 87.5 282 TYR A C 1
ATOM 2139 O O . TYR A 1 282 ? -6.641 44.438 29.109 1 87.5 282 TYR A O 1
ATOM 2147 N N . GLN A 1 283 ? -8.68 43.469 29.234 1 83.12 283 GLN A N 1
ATOM 2148 C CA . GLN A 1 283 ? -9.289 44.781 29.5 1 83.12 283 GLN A CA 1
ATOM 2149 C C . GLN A 1 283 ? -8.773 45.344 30.828 1 83.12 283 GLN A C 1
ATOM 2151 O O . GLN A 1 283 ? -8.445 46.531 30.891 1 83.12 283 GLN A O 1
ATOM 2156 N N . LYS A 1 284 ? -8.719 44.469 31.781 1 83.94 284 LYS A N 1
ATOM 2157 C CA . LYS A 1 284 ? -8.234 44.906 33.094 1 83.94 284 LYS A CA 1
ATOM 2158 C C . LYS A 1 284 ? -6.766 45.281 33.031 1 83.94 284 LYS A C 1
ATOM 2160 O O . LYS A 1 284 ? -6.355 46.281 33.656 1 83.94 284 LYS A O 1
ATOM 2165 N N . GLU A 1 285 ? -6.023 44.562 32.281 1 84.56 285 GLU A N 1
ATOM 2166 C CA . GLU A 1 285 ? -4.586 44.781 32.188 1 84.56 285 GLU A CA 1
ATOM 2167 C C . GLU A 1 285 ? -4.289 46.062 31.406 1 84.56 285 GLU A C 1
ATOM 2169 O O . GLU A 1 285 ? -3.375 46.812 31.75 1 84.56 285 GLU A O 1
ATOM 2174 N N . PHE A 1 286 ? -5.051 46.375 30.422 1 82.5 286 PHE A N 1
ATOM 2175 C CA . PHE A 1 286 ? -4.828 47.562 29.594 1 82.5 286 PHE A CA 1
ATOM 2176 C C . PHE A 1 286 ? -5.246 48.812 30.359 1 82.5 286 PHE A C 1
ATOM 2178 O O . PHE A 1 286 ? -4.633 49.875 30.188 1 82.5 286 PHE A O 1
ATOM 2185 N N . VAL A 1 287 ? -6.289 48.688 31.156 1 77.88 287 VAL A N 1
ATOM 2186 C CA . VAL A 1 287 ? -6.723 49.844 31.953 1 77.88 287 VAL A CA 1
ATOM 2187 C C . VAL A 1 287 ? -5.652 50.188 32.969 1 77.88 287 VAL A C 1
ATOM 2189 O O . VAL A 1 287 ? -5.406 51.344 33.25 1 77.88 287 VAL A O 1
ATOM 2192 N N . LYS A 1 288 ? -5.012 49.125 33.438 1 81.62 288 LYS A N 1
ATOM 2193 C CA . LYS A 1 288 ? -3.982 49.344 34.469 1 81.62 288 LYS A CA 1
ATOM 2194 C C . LYS A 1 288 ? -2.787 50.094 33.906 1 81.62 288 LYS A C 1
ATOM 2196 O O . LYS A 1 288 ? -2.125 50.844 34.625 1 81.62 288 LYS A O 1
ATOM 2201 N N . ILE A 1 289 ? -2.529 49.875 32.719 1 77.25 289 ILE A N 1
ATOM 2202 C CA . ILE A 1 289 ? -1.32 50.469 32.156 1 77.25 289 ILE A CA 1
ATOM 2203 C C . ILE A 1 289 ? -1.679 51.719 31.359 1 77.25 289 ILE A C 1
ATOM 2205 O O . ILE A 1 289 ? -0.885 52.219 30.547 1 77.25 289 ILE A O 1
ATOM 2209 N N . ARG A 1 290 ? -2.801 52.219 31.484 1 75.31 290 ARG A N 1
ATOM 2210 C CA . ARG A 1 290 ? -3.285 53.375 30.719 1 75.31 290 ARG A CA 1
ATOM 2211 C C . ARG A 1 290 ? -2.285 54.5 30.781 1 75.31 290 ARG A C 1
ATOM 2213 O O . ARG A 1 290 ? -2.01 55.156 29.766 1 75.31 290 ARG A O 1
ATOM 2220 N N . ASP A 1 291 ? -1.686 54.688 31.938 1 76 291 ASP A N 1
ATOM 2221 C CA . ASP A 1 291 ? -0.799 55.844 32.125 1 76 291 ASP A CA 1
ATOM 2222 C C . ASP A 1 291 ? 0.62 55.531 31.672 1 76 291 ASP A C 1
ATOM 2224 O O . ASP A 1 291 ? 1.406 56.438 31.391 1 76 291 ASP A O 1
ATOM 2228 N N . THR A 1 292 ? 0.95 54.219 31.562 1 79.25 292 THR A N 1
ATOM 2229 C CA . THR A 1 292 ? 2.285 53.812 31.141 1 79.25 292 THR A CA 1
ATOM 2230 C C . THR A 1 292 ? 2.229 53.062 29.812 1 79.25 292 THR A C 1
ATOM 2232 O O . THR A 1 292 ? 3.062 52.188 29.531 1 79.25 292 THR A O 1
ATOM 2235 N N . MET A 1 293 ? 1.217 53.344 29.109 1 75.62 293 MET A N 1
ATOM 2236 C CA . MET A 1 293 ? 0.933 52.594 27.891 1 75.62 293 MET A CA 1
ATOM 2237 C C . MET A 1 293 ? 2.1 52.688 26.906 1 75.62 293 MET A C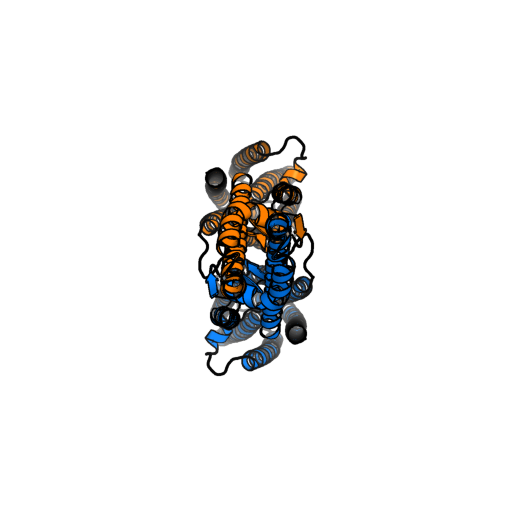 1
ATOM 2239 O O . MET A 1 293 ? 2.396 51.75 26.203 1 75.62 293 MET A O 1
ATOM 2243 N N . ASP A 1 294 ? 2.76 53.812 26.891 1 73.62 294 ASP A N 1
ATOM 2244 C CA . ASP A 1 294 ? 3.832 54.031 25.938 1 73.62 294 ASP A CA 1
ATOM 2245 C C . ASP A 1 294 ? 4.977 53.031 26.156 1 73.62 294 ASP A C 1
ATOM 2247 O O . ASP A 1 294 ? 5.527 52.5 25.188 1 73.62 294 ASP A O 1
ATOM 2251 N N . THR A 1 295 ? 5.25 52.656 27.391 1 78.69 295 THR A N 1
ATOM 2252 C CA . THR A 1 295 ? 6.41 51.844 27.688 1 78.69 295 THR A CA 1
ATOM 2253 C C . THR A 1 295 ? 6.004 50.375 27.781 1 78.69 295 THR A C 1
ATOM 2255 O O . THR A 1 295 ? 6.801 49.469 27.469 1 78.69 295 THR A O 1
ATOM 2258 N N . GLU A 1 296 ? 4.75 50.094 28.062 1 85.69 296 GLU A N 1
ATOM 2259 C CA . GLU A 1 296 ? 4.371 48.719 28.391 1 85.69 296 GLU A CA 1
ATOM 2260 C C . GLU A 1 296 ? 3.527 48.094 27.281 1 85.69 296 GLU A C 1
ATOM 2262 O O . GLU A 1 296 ? 3.197 46.906 27.328 1 85.69 296 GLU A O 1
ATOM 2267 N N . LEU A 1 297 ? 3.246 48.906 26.281 1 84.5 297 LEU A N 1
ATOM 2268 C CA . LEU A 1 297 ? 2.361 48.438 25.219 1 84.5 297 LEU A CA 1
ATOM 2269 C C . LEU A 1 297 ? 2.953 47.25 24.5 1 84.5 297 LEU A C 1
ATOM 2271 O O . LEU A 1 297 ? 2.24 46.281 24.188 1 84.5 297 LEU A O 1
ATOM 2275 N N . GLN A 1 298 ? 4.238 47.312 24.344 1 83.25 298 GLN A N 1
ATOM 2276 C CA . GLN A 1 298 ? 4.906 46.219 23.625 1 83.25 298 GLN A CA 1
ATOM 2277 C C . GLN A 1 298 ? 4.797 44.906 24.359 1 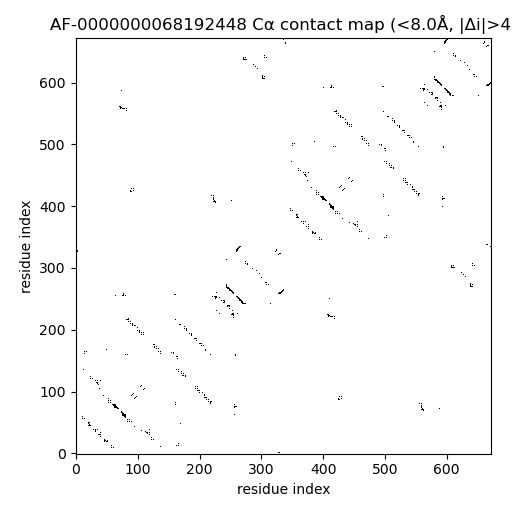83.25 298 GLN A C 1
ATOM 2279 O O . GLN A 1 298 ? 4.516 43.875 23.766 1 83.25 298 GLN A O 1
ATOM 2284 N N . VAL A 1 299 ? 5.027 44.938 25.562 1 86.56 299 VAL A N 1
ATOM 2285 C CA . VAL A 1 299 ? 4.973 43.719 26.391 1 86.56 299 VAL A CA 1
ATOM 2286 C C . VAL A 1 299 ? 3.541 43.219 26.453 1 86.56 299 VAL A C 1
ATOM 2288 O O . VAL A 1 299 ? 3.312 42 26.391 1 86.56 299 VAL A O 1
ATOM 2291 N N . MET A 1 300 ? 2.582 44.094 26.562 1 87.75 300 MET A N 1
ATOM 2292 C CA . MET A 1 300 ? 1.179 43.719 26.656 1 87.75 300 MET A CA 1
ATOM 2293 C C . MET A 1 300 ? 0.71 43.062 25.359 1 87.75 300 MET A C 1
ATOM 2295 O O . MET A 1 300 ? -0.021 42.062 25.391 1 87.75 300 MET A O 1
ATOM 2299 N N . LEU A 1 301 ? 1.13 43.625 24.297 1 87.75 301 LEU A N 1
ATOM 2300 C CA . LEU A 1 301 ? 0.722 43.094 23 1 87.75 301 LEU A CA 1
ATOM 2301 C C . LEU A 1 301 ? 1.396 41.75 22.75 1 87.75 301 LEU A C 1
ATOM 2303 O O . LEU A 1 301 ? 0.809 40.844 22.109 1 87.75 301 LEU A O 1
ATOM 2307 N N . ALA A 1 302 ? 2.586 41.594 23.234 1 88.25 302 ALA A N 1
ATOM 2308 C CA . ALA A 1 302 ? 3.275 40.312 23.125 1 88.25 302 ALA A CA 1
ATOM 2309 C C . ALA A 1 302 ? 2.566 39.25 23.938 1 88.25 302 ALA A C 1
ATOM 2311 O O . ALA A 1 302 ? 2.408 38.125 23.469 1 88.25 302 ALA A O 1
ATOM 2312 N N . LEU A 1 303 ? 2.199 39.594 25.062 1 89.62 303 LEU A N 1
ATOM 2313 C CA . LEU A 1 303 ? 1.472 38.656 25.922 1 89.62 303 LEU A CA 1
ATOM 2314 C C . LEU A 1 303 ? 0.119 38.312 25.312 1 89.62 303 LEU A C 1
ATOM 2316 O O . LEU A 1 303 ? -0.31 37.156 25.375 1 89.62 303 LEU A O 1
ATOM 2320 N N . TYR A 1 304 ? -0.499 39.344 24.75 1 89.88 304 TYR A N 1
ATOM 2321 C CA . TYR A 1 304 ? -1.782 39.125 24.094 1 89.88 304 TYR A CA 1
ATOM 2322 C C . TYR A 1 304 ? -1.63 38.188 22.922 1 89.88 304 TYR A C 1
ATOM 2324 O O . TYR A 1 304 ? -2.443 37.281 22.734 1 89.88 304 TYR A O 1
ATOM 2332 N N . ALA A 1 305 ? -0.677 38.344 22.172 1 88.88 305 ALA A N 1
ATOM 2333 C CA . ALA A 1 305 ? -0.427 37.5 21.016 1 88.88 305 ALA A CA 1
ATOM 2334 C C . ALA A 1 305 ? -0.193 36.031 21.453 1 88.88 305 ALA A C 1
ATOM 2336 O O . ALA A 1 305 ? -0.683 35.094 20.812 1 88.88 305 ALA A O 1
ATOM 2337 N N . GLU A 1 306 ? 0.525 35.844 22.453 1 89.25 306 GLU A N 1
ATOM 2338 C CA . GLU A 1 306 ? 0.782 34.531 23 1 89.25 306 GLU A CA 1
ATOM 2339 C C . GLU A 1 306 ? -0.511 33.875 23.453 1 89.25 306 GLU A C 1
ATOM 2341 O O . GLU A 1 306 ? -0.719 32.656 23.219 1 89.25 306 GLU A O 1
ATOM 2346 N N . ASP A 1 307 ? -1.241 34.625 24.094 1 90.31 307 ASP A N 1
ATOM 2347 C CA . ASP A 1 307 ? -2.484 34.094 24.625 1 90.31 307 ASP A CA 1
ATOM 2348 C C . ASP A 1 307 ? -3.469 33.781 23.5 1 90.31 307 ASP A C 1
ATOM 2350 O O . ASP A 1 307 ? -4.25 32.812 23.594 1 90.31 307 ASP A O 1
ATOM 2354 N N . VAL A 1 308 ? -3.406 34.594 22.5 1 89.06 308 VAL A N 1
ATOM 2355 C CA . VAL A 1 308 ? -4.227 34.281 21.328 1 89.06 308 VAL A CA 1
ATOM 2356 C C . VAL A 1 308 ? -3.836 32.938 20.75 1 89.06 308 VAL A C 1
ATOM 2358 O O . VAL A 1 308 ? -4.699 32.094 20.484 1 89.06 308 VAL A O 1
ATOM 2361 N N . MET A 1 309 ? -2.592 32.656 20.578 1 87.75 309 MET A N 1
ATOM 2362 C CA . MET A 1 309 ? -2.102 31.391 20.031 1 87.75 309 MET A CA 1
ATOM 2363 C C . MET A 1 309 ? -2.463 30.219 20.938 1 87.75 309 MET A C 1
ATOM 2365 O O . MET A 1 309 ? -2.818 29.141 20.453 1 87.75 309 MET A O 1
ATOM 2369 N N . ARG A 1 310 ? -2.396 30.453 22.156 1 87.81 310 ARG A N 1
ATOM 2370 C CA . ARG A 1 310 ? -2.732 29.406 23.109 1 87.81 310 ARG A CA 1
ATOM 2371 C C . ARG A 1 310 ? -4.219 29.078 23.062 1 87.81 310 ARG A C 1
ATOM 2373 O O . ARG A 1 310 ? -4.613 27.922 23.234 1 87.81 310 ARG A O 1
ATOM 2380 N N . THR A 1 311 ? -4.973 30.141 22.969 1 88.75 311 THR A N 1
ATOM 2381 C CA . THR A 1 311 ? -6.418 29.938 22.891 1 88.75 311 THR A CA 1
ATOM 2382 C C . THR A 1 311 ? -6.789 29.141 21.641 1 88.75 311 THR A C 1
ATOM 2384 O O . THR A 1 311 ? -7.664 28.266 21.688 1 88.75 311 THR A O 1
ATOM 2387 N N . VAL A 1 312 ? -6.141 29.438 20.578 1 88.5 312 VAL A N 1
ATOM 2388 C CA . VAL A 1 312 ? -6.375 28.703 19.344 1 88.5 312 VAL A CA 1
ATOM 2389 C C . VAL A 1 312 ? -6.004 27.234 19.531 1 88.5 312 VAL A C 1
ATOM 2391 O O . VAL A 1 312 ? -6.742 26.344 19.109 1 88.5 312 VAL A O 1
ATOM 2394 N N . GLU A 1 313 ? -4.887 26.969 20.094 1 86.81 313 GLU A N 1
ATOM 2395 C CA . GLU A 1 313 ? -4.43 25.594 20.344 1 86.81 313 GLU A CA 1
ATOM 2396 C C . GLU A 1 313 ? -5.438 24.828 21.188 1 86.81 313 GLU A C 1
ATOM 2398 O O . GLU A 1 313 ? -5.691 23.656 20.953 1 86.81 313 GLU A O 1
ATOM 2403 N N . ARG A 1 314 ? -5.934 25.5 22.172 1 88.19 314 ARG A N 1
ATOM 2404 C CA . ARG A 1 314 ? -6.91 24.859 23.047 1 88.19 314 ARG A CA 1
ATOM 2405 C C . ARG A 1 314 ? -8.203 24.547 22.297 1 88.19 314 ARG A C 1
ATOM 2407 O O . ARG A 1 314 ? -8.812 23.5 22.516 1 88.19 314 ARG A O 1
ATOM 2414 N N . GLU A 1 315 ? -8.547 25.578 21.531 1 88.06 315 GLU A N 1
ATOM 2415 C CA . GLU A 1 315 ? -9.75 25.359 20.734 1 88.06 315 GLU A CA 1
ATOM 2416 C C . GLU A 1 315 ? -9.586 24.188 19.781 1 88.06 315 GLU A C 1
ATOM 2418 O O . GLU A 1 315 ? -10.508 23.391 19.594 1 88.06 315 GLU A O 1
ATOM 2423 N N . VAL A 1 316 ? -8.469 24.094 19.188 1 88.38 316 VAL A N 1
ATOM 2424 C CA . VAL A 1 316 ? -8.18 23 18.266 1 88.38 316 VAL A CA 1
ATOM 2425 C C . VAL A 1 316 ? -8.227 21.656 19 1 88.38 316 VAL A C 1
ATOM 2427 O O . VAL A 1 316 ? -8.82 20.703 18.516 1 88.38 316 VAL A O 1
ATOM 2430 N N . ARG A 1 317 ? -7.652 21.578 20.141 1 88.75 317 ARG A N 1
ATOM 2431 C CA . ARG A 1 317 ? -7.652 20.344 20.922 1 88.75 317 ARG A CA 1
ATOM 2432 C C . ARG A 1 317 ? -9.07 19.938 21.297 1 88.75 317 ARG A C 1
ATOM 2434 O O . ARG A 1 317 ? -9.398 18.75 21.281 1 88.75 317 ARG A O 1
ATOM 2441 N N . HIS A 1 318 ? -9.805 20.969 21.641 1 90.88 318 HIS A N 1
ATOM 2442 C CA . HIS A 1 318 ? -11.18 20.688 22.016 1 90.88 318 HIS A CA 1
ATOM 2443 C C . HIS A 1 318 ? -11.984 20.156 20.844 1 90.88 318 HIS A C 1
ATOM 2445 O O . HIS A 1 318 ? -12.773 19.219 20.984 1 90.88 318 HIS A O 1
ATOM 2451 N N . VAL A 1 319 ? -11.773 20.766 19.766 1 90.69 319 VAL A N 1
ATOM 2452 C CA . VAL A 1 319 ? -12.516 20.359 18.578 1 90.69 319 VAL A CA 1
ATOM 2453 C C . VAL A 1 319 ? -12.078 18.953 18.141 1 90.69 319 VAL A C 1
ATOM 2455 O O . VAL A 1 319 ? -12.906 18.141 17.734 1 90.69 319 VAL A O 1
ATOM 2458 N N . GLU A 1 320 ? -10.828 18.688 18.172 1 91.19 320 GLU A N 1
ATOM 2459 C CA . GLU A 1 320 ? -10.32 17.359 17.844 1 91.19 320 GLU A CA 1
ATOM 2460 C C . GLU A 1 320 ? -10.93 16.297 18.75 1 91.19 320 GLU A C 1
ATOM 2462 O O . GLU A 1 320 ? -11.305 15.219 18.281 1 91.19 320 GLU A O 1
ATOM 2467 N N . ALA A 1 321 ? -10.992 16.609 19.969 1 91.69 321 ALA A N 1
ATOM 2468 C CA . ALA A 1 321 ? -11.578 15.672 20.922 1 91.69 321 ALA A CA 1
ATOM 2469 C C . ALA A 1 321 ? -13.047 15.414 20.609 1 91.69 321 ALA A C 1
ATOM 2471 O O . ALA A 1 321 ? -13.531 14.289 20.734 1 91.69 321 ALA A O 1
ATOM 2472 N N . ASN A 1 322 ? -13.727 16.469 20.234 1 91.94 322 ASN A N 1
ATOM 2473 C CA . ASN A 1 322 ? -15.141 16.328 19.875 1 91.94 322 ASN A CA 1
ATOM 2474 C C . ASN A 1 322 ? -15.328 15.461 18.641 1 91.94 322 ASN A C 1
ATOM 2476 O O . ASN A 1 322 ? -16.266 14.672 18.562 1 91.94 322 ASN A O 1
ATOM 2480 N N . ILE A 1 323 ? -14.484 15.672 17.703 1 92.62 323 ILE A N 1
ATOM 2481 C CA . ILE A 1 323 ? -14.547 14.883 16.484 1 92.62 323 ILE A CA 1
ATOM 2482 C C . ILE A 1 323 ? -14.273 13.414 16.797 1 92.62 323 ILE A C 1
ATOM 2484 O O . ILE A 1 323 ? -14.969 12.523 16.297 1 92.62 323 ILE A O 1
ATOM 2488 N N . ARG A 1 324 ? -13.312 13.164 17.672 1 91.31 324 ARG A N 1
ATOM 2489 C CA . ARG A 1 324 ? -12.93 11.797 18.016 1 91.31 324 ARG A CA 1
ATOM 2490 C C . ARG A 1 324 ? -14.039 11.102 18.812 1 91.31 324 ARG A C 1
ATOM 2492 O O . ARG A 1 324 ? -14.172 9.883 18.766 1 91.31 324 ARG A O 1
ATOM 2499 N N . LYS A 1 325 ? -14.75 11.852 19.562 1 91.19 325 LYS A N 1
ATOM 2500 C CA . LYS A 1 325 ? -15.875 11.289 20.297 1 91.19 325 LYS A CA 1
ATOM 2501 C C . LYS A 1 325 ? -16.938 10.742 19.344 1 91.19 325 LYS A C 1
ATOM 2503 O O . LYS A 1 325 ? -17.5 9.672 19.578 1 91.19 325 LYS A O 1
ATOM 2508 N N . LYS A 1 326 ? -17.125 11.461 18.328 1 90.44 326 LYS A N 1
ATOM 2509 C CA . LYS A 1 326 ? -18.125 11.039 17.344 1 90.44 326 LYS A CA 1
ATOM 2510 C C . LYS A 1 326 ? -17.547 10.008 16.391 1 90.44 326 LYS A C 1
ATOM 2512 O O . LYS A 1 326 ? -18.234 9.07 15.977 1 90.44 326 LYS A O 1
ATOM 2517 N N . TYR A 1 327 ? -16.312 10.25 16 1 91.12 327 TYR A N 1
ATOM 2518 C CA . TYR A 1 327 ? -15.609 9.344 15.094 1 91.12 327 TYR A CA 1
ATOM 2519 C C . TYR A 1 327 ? -14.312 8.844 15.727 1 91.12 327 TYR A C 1
ATOM 2521 O O . TYR A 1 327 ? -13.227 9.352 15.422 1 91.12 327 TYR A O 1
ATOM 2529 N N . PRO A 1 328 ? -14.398 7.828 16.391 1 87.25 328 PRO A N 1
ATOM 2530 C CA . PRO A 1 328 ? -13.219 7.309 17.078 1 87.25 328 PRO A CA 1
ATOM 2531 C C . PRO A 1 328 ? -12.133 6.84 16.125 1 87.25 328 PRO A C 1
ATOM 2533 O O . PRO A 1 328 ? -10.977 6.676 16.516 1 87.25 328 PRO A O 1
ATOM 2536 N N . GLY A 1 329 ? -12.445 6.684 14.867 1 87 329 GLY A N 1
ATOM 2537 C CA . GLY A 1 329 ? -11.477 6.262 13.867 1 87 329 GLY A CA 1
ATOM 2538 C C . GLY A 1 329 ? -10.562 7.379 13.414 1 87 329 GLY A C 1
ATOM 2539 O O . GLY A 1 329 ? -9.555 7.129 12.75 1 87 329 GLY A O 1
ATOM 2540 N N . ALA A 1 330 ? -10.914 8.531 13.773 1 91 330 ALA A N 1
ATOM 2541 C CA . ALA A 1 330 ? -10.078 9.672 13.398 1 91 330 ALA A CA 1
ATOM 2542 C C . ALA A 1 330 ? -8.812 9.734 14.25 1 91 330 ALA A C 1
ATOM 2544 O O . ALA A 1 330 ? -8.672 10.609 15.102 1 91 330 ALA A O 1
ATOM 2545 N N . GLU A 1 331 ? -7.93 8.93 13.953 1 86.56 331 GLU A N 1
ATOM 2546 C CA . GLU A 1 331 ? -6.727 8.758 14.766 1 86.56 331 GLU A CA 1
ATOM 2547 C C . GLU A 1 331 ? -5.762 9.922 14.57 1 86.56 331 GLU A C 1
ATOM 2549 O O . GLU A 1 331 ? -5.059 10.32 15.5 1 86.56 331 GLU A O 1
ATOM 2554 N N . TYR A 1 332 ? -5.727 10.461 13.32 1 85.5 332 TYR A N 1
ATOM 2555 C CA . TYR A 1 332 ? -4.809 11.555 13.016 1 85.5 332 TYR A CA 1
ATOM 2556 C C . TYR A 1 332 ? -5.562 12.766 12.477 1 85.5 332 TYR A C 1
ATOM 2558 O O . TYR A 1 332 ? -5.91 12.812 11.297 1 85.5 332 TYR A O 1
ATOM 2566 N N . ILE A 1 333 ? -5.82 13.68 13.32 1 88.12 333 ILE A N 1
ATOM 2567 C CA . ILE A 1 333 ? -6.523 14.898 12.93 1 88.12 333 ILE A CA 1
ATOM 2568 C C . ILE A 1 333 ? -5.562 16.078 12.977 1 88.12 333 ILE A C 1
ATOM 2570 O O . ILE A 1 333 ? -4.871 16.297 13.977 1 88.12 333 ILE A O 1
ATOM 2574 N N . GLU A 1 334 ? -5.52 16.719 11.914 1 84.5 334 GLU A N 1
ATOM 2575 C CA . GLU A 1 334 ? -4.668 17.906 11.844 1 84.5 334 GLU A CA 1
ATOM 2576 C C . GLU A 1 334 ? -5.449 19.125 11.367 1 84.5 334 GLU A C 1
ATOM 2578 O O . GLU A 1 334 ? -5.891 19.172 10.219 1 84.5 334 GLU A O 1
ATOM 2583 N N . LEU A 1 335 ? -5.59 20.031 12.195 1 84.81 335 LEU A N 1
ATOM 2584 C CA . LEU A 1 335 ? -6.266 21.281 11.867 1 84.81 335 LEU A CA 1
ATOM 2585 C C . LEU A 1 335 ? -5.277 22.438 11.852 1 84.81 335 LEU A C 1
ATOM 2587 O O . LEU A 1 335 ? -4.684 22.766 12.883 1 84.81 335 LEU A O 1
ATOM 2591 N N . GLU A 1 336 ? -4.953 22.922 10.672 1 79.44 336 GLU A N 1
ATOM 2592 C CA . GLU A 1 336 ? -3.998 24.016 10.508 1 79.44 336 GLU A CA 1
ATOM 2593 C C . GLU A 1 336 ? -4.707 25.359 10.453 1 79.44 336 GLU A C 1
ATOM 2595 O O . GLU A 1 336 ? -5.723 25.516 9.766 1 79.44 336 GLU A O 1
ATOM 2600 N N . MET B 1 1 ? 11.695 20.547 -11.734 1 62.72 1 MET B N 1
ATOM 2601 C CA . MET B 1 1 ? 12.461 20.219 -12.938 1 62.72 1 MET B CA 1
ATOM 2602 C C . MET B 1 1 ? 13.344 18.984 -12.695 1 62.72 1 MET B C 1
ATOM 2604 O O . MET B 1 1 ? 13.344 18.062 -13.5 1 62.72 1 MET B O 1
ATOM 2608 N N . GLU B 1 2 ? 14.055 19.016 -11.516 1 67.94 2 GLU B N 1
ATOM 2609 C CA . GLU B 1 2 ? 14.961 17.891 -11.227 1 67.94 2 GLU B CA 1
ATOM 2610 C C . GLU B 1 2 ? 14.188 16.609 -11.008 1 67.94 2 GLU B C 1
ATOM 2612 O O . GLU B 1 2 ? 14.609 15.539 -11.461 1 67.94 2 GLU B O 1
ATOM 2617 N N . ARG B 1 3 ? 13.016 16.734 -10.586 1 72.62 3 ARG B N 1
ATOM 2618 C CA . ARG B 1 3 ? 12.195 15.555 -10.336 1 72.62 3 ARG B CA 1
ATOM 2619 C C . ARG B 1 3 ? 11.703 14.945 -11.641 1 72.62 3 ARG B C 1
ATOM 2621 O O . ARG B 1 3 ? 11.695 13.719 -11.797 1 72.62 3 ARG B O 1
ATOM 2628 N N . GLU B 1 4 ? 11.344 15.828 -12.477 1 76.06 4 GLU B N 1
ATOM 2629 C CA . GLU B 1 4 ? 10.828 15.367 -13.758 1 76.06 4 GLU B CA 1
ATOM 2630 C C . GLU B 1 4 ? 11.914 14.648 -14.562 1 76.06 4 GLU B C 1
ATOM 2632 O O . GLU B 1 4 ? 11.648 13.633 -15.211 1 76.06 4 GLU B O 1
ATOM 2637 N N . LYS B 1 5 ? 13.117 15.125 -14.508 1 74.44 5 LYS B N 1
ATOM 2638 C CA . LYS B 1 5 ? 14.242 14.516 -15.219 1 74.44 5 LYS B CA 1
ATOM 2639 C C . LYS B 1 5 ? 14.547 13.125 -14.672 1 74.44 5 LYS B C 1
ATOM 2641 O O . LYS B 1 5 ? 14.805 12.195 -15.438 1 74.44 5 LYS B O 1
ATOM 2646 N N . SER B 1 6 ? 14.5 13.062 -13.336 1 75.69 6 SER B N 1
ATOM 2647 C CA . SER B 1 6 ? 14.781 11.781 -12.695 1 75.69 6 SER B CA 1
ATOM 2648 C C . SER B 1 6 ? 13.727 10.742 -13.047 1 75.69 6 SER B C 1
ATOM 2650 O O . SER B 1 6 ? 14.055 9.586 -13.328 1 75.69 6 SER B O 1
ATOM 2652 N N . ARG B 1 7 ? 12.609 11.164 -13.188 1 78.19 7 ARG B N 1
ATOM 2653 C CA . ARG B 1 7 ? 11.5 10.273 -13.523 1 78.19 7 ARG B CA 1
ATOM 2654 C C . ARG B 1 7 ? 11.594 9.789 -14.969 1 78.19 7 ARG B C 1
ATOM 2656 O O . ARG B 1 7 ? 11.32 8.625 -15.258 1 78.19 7 ARG B O 1
ATOM 2663 N N . LEU B 1 8 ? 11.938 10.688 -15.797 1 78.88 8 LEU B N 1
ATOM 2664 C CA . LEU B 1 8 ? 12.078 10.344 -17.203 1 78.88 8 LEU B CA 1
ATOM 2665 C C . LEU B 1 8 ? 13.219 9.352 -17.406 1 78.88 8 LEU B C 1
ATOM 2667 O O . LEU B 1 8 ? 13.125 8.453 -18.25 1 78.88 8 LEU B O 1
ATOM 2671 N N . LYS B 1 9 ? 14.141 9.562 -16.656 1 79.56 9 LYS B N 1
ATOM 2672 C CA . LYS B 1 9 ? 15.289 8.656 -16.734 1 79.56 9 LYS B CA 1
ATOM 2673 C C . LYS B 1 9 ? 14.906 7.242 -16.312 1 79.56 9 LYS B C 1
ATOM 2675 O O . LYS B 1 9 ? 15.266 6.27 -16.969 1 79.56 9 LYS B O 1
ATOM 2680 N N . THR B 1 10 ? 14.18 7.145 -15.227 1 80.94 10 THR B N 1
ATOM 2681 C CA . THR B 1 10 ? 13.742 5.844 -14.734 1 80.94 10 THR B CA 1
ATOM 2682 C C . THR B 1 10 ? 12.82 5.168 -15.75 1 80.94 10 THR B C 1
ATOM 2684 O O . THR B 1 10 ? 12.961 3.977 -16.031 1 80.94 10 THR B O 1
ATOM 2687 N N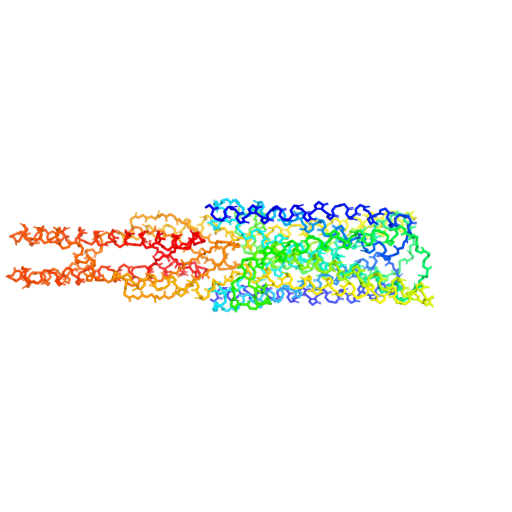 . LYS B 1 11 ? 11.977 5.949 -16.312 1 84.5 11 LYS B N 1
ATOM 2688 C CA . LYS B 1 11 ? 11.062 5.406 -17.312 1 84.5 11 LYS B CA 1
ATOM 2689 C C . LYS B 1 11 ? 11.828 4.887 -18.531 1 84.5 11 LYS B C 1
ATOM 2691 O O . LYS B 1 11 ? 11.523 3.811 -19.047 1 84.5 11 LYS B O 1
ATOM 2696 N N . SER B 1 12 ? 12.75 5.602 -18.891 1 83.88 12 SER B N 1
ATOM 2697 C CA . SER B 1 12 ? 13.555 5.223 -20.047 1 83.88 12 SER B CA 1
ATOM 2698 C C . SER B 1 12 ? 14.328 3.938 -19.781 1 83.88 12 SER B C 1
ATOM 2700 O O . SER B 1 12 ? 14.438 3.08 -20.672 1 83.88 12 SER B O 1
ATOM 2702 N N . ASN B 1 13 ? 14.828 3.852 -18.609 1 81.12 13 ASN B N 1
ATOM 2703 C CA . ASN B 1 13 ? 15.555 2.639 -18.25 1 81.12 13 ASN B CA 1
ATOM 2704 C C . ASN B 1 13 ? 14.641 1.416 -18.25 1 81.12 13 ASN B C 1
ATOM 2706 O O . ASN B 1 13 ? 15.031 0.349 -18.734 1 81.12 13 ASN B O 1
ATOM 2710 N N . VAL B 1 14 ? 13.469 1.583 -17.75 1 84.5 14 VAL B N 1
ATOM 2711 C CA . VAL B 1 14 ? 12.516 0.478 -17.688 1 84.5 14 VAL B CA 1
ATOM 2712 C C . VAL B 1 14 ? 12.086 0.096 -19.109 1 84.5 14 VAL B C 1
ATOM 2714 O O . VAL B 1 14 ? 11.945 -1.088 -19.422 1 84.5 14 VAL B O 1
ATOM 2717 N N . TYR B 1 15 ? 12 1.07 -19.891 1 86.19 15 TYR B N 1
ATOM 2718 C CA . TYR B 1 15 ? 11.602 0.811 -21.281 1 86.19 15 TYR B CA 1
ATOM 2719 C C . TYR B 1 15 ? 12.695 0.055 -22.031 1 86.19 15 TYR B C 1
ATOM 2721 O O . TYR B 1 15 ? 12.406 -0.882 -22.781 1 86.19 15 TYR B O 1
ATOM 2729 N N . ARG B 1 16 ? 13.812 0.439 -21.844 1 81.31 16 ARG B N 1
ATOM 2730 C CA . ARG B 1 16 ? 14.945 -0.25 -22.453 1 81.31 16 ARG B CA 1
ATOM 2731 C C . ARG B 1 16 ? 15.031 -1.694 -21.984 1 81.31 16 ARG B C 1
ATOM 2733 O O . ARG B 1 16 ? 15.273 -2.605 -22.781 1 81.31 16 ARG B O 1
ATOM 2740 N N . ALA B 1 17 ? 14.859 -1.794 -20.719 1 81.94 17 ALA B N 1
ATOM 2741 C CA . ALA B 1 17 ? 14.883 -3.141 -20.141 1 81.94 17 ALA B CA 1
ATOM 2742 C C . ALA B 1 17 ? 13.773 -4.004 -20.75 1 81.94 17 ALA B C 1
ATOM 2744 O O . ALA B 1 17 ? 13.992 -5.184 -21.047 1 81.94 17 ALA B O 1
ATOM 2745 N N . LEU B 1 18 ? 12.656 -3.416 -20.922 1 86.5 18 LEU B N 1
ATOM 2746 C CA . LEU B 1 18 ? 11.523 -4.148 -21.484 1 86.5 18 LEU B CA 1
ATOM 2747 C C . LEU B 1 18 ? 11.797 -4.559 -22.922 1 86.5 18 LEU B C 1
ATOM 2749 O O . LEU B 1 18 ? 11.531 -5.699 -23.312 1 86.5 18 LEU B O 1
ATOM 2753 N N . MET B 1 19 ? 12.32 -3.697 -23.688 1 86.69 19 MET B N 1
ATOM 2754 C CA . MET B 1 19 ? 12.609 -3.992 -25.094 1 86.69 19 MET B CA 1
ATOM 2755 C C . MET B 1 19 ? 13.648 -5.102 -25.203 1 86.69 19 MET B C 1
ATOM 2757 O O . MET B 1 19 ? 13.508 -6.012 -26.031 1 86.69 19 MET B O 1
ATOM 2761 N N . GLY B 1 20 ? 14.664 -4.93 -24.438 1 82.81 20 GLY B N 1
ATOM 2762 C CA . GLY B 1 20 ? 15.656 -5.992 -24.406 1 82.81 20 GLY B CA 1
ATOM 2763 C C . GLY B 1 20 ? 15.078 -7.34 -24.031 1 82.81 20 GLY B C 1
ATOM 2764 O O . GLY B 1 20 ? 15.383 -8.359 -24.656 1 82.81 20 GLY B O 1
ATOM 2765 N N . ASN B 1 21 ? 14.219 -7.309 -23.031 1 86.69 21 ASN B N 1
ATOM 2766 C CA . ASN B 1 21 ? 13.648 -8.555 -22.531 1 86.69 21 ASN B CA 1
ATOM 2767 C C . ASN B 1 21 ? 12.664 -9.164 -23.516 1 86.69 21 ASN B C 1
ATOM 2769 O O . ASN B 1 21 ? 12.531 -10.383 -23.594 1 86.69 21 ASN B O 1
ATOM 2773 N N . VAL B 1 22 ? 12.094 -8.328 -24.234 1 89.88 22 VAL B N 1
ATOM 2774 C CA . VAL B 1 22 ? 11.172 -8.836 -25.234 1 89.88 22 VAL B CA 1
ATOM 2775 C C . VAL B 1 22 ? 11.953 -9.594 -26.312 1 89.88 22 VAL B C 1
ATOM 2777 O O . VAL B 1 22 ? 11.523 -10.664 -26.75 1 89.88 22 VAL B O 1
ATOM 2780 N N . VAL B 1 23 ? 13.062 -9.039 -26.672 1 88.5 23 VAL B N 1
ATOM 2781 C CA . VAL B 1 23 ? 13.906 -9.672 -27.672 1 88.5 23 VAL B CA 1
ATOM 2782 C C . VAL B 1 23 ? 14.438 -11 -27.141 1 88.5 23 VAL B C 1
ATOM 2784 O O . VAL B 1 23 ? 14.414 -12.016 -27.844 1 88.5 23 VAL B O 1
ATOM 2787 N N . ILE B 1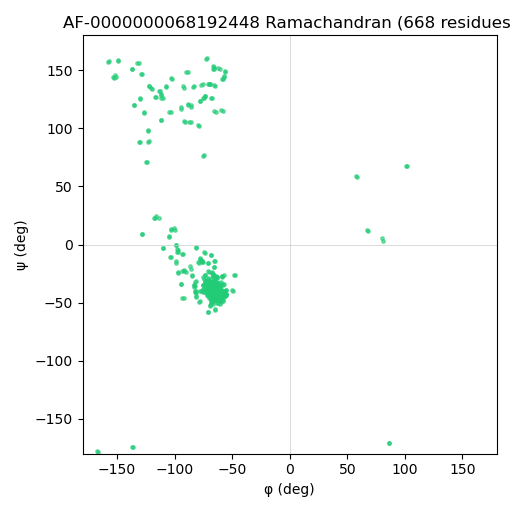 24 ? 14.828 -10.969 -25.969 1 87.19 24 ILE B N 1
ATOM 2788 C CA . ILE B 1 24 ? 15.367 -12.172 -25.328 1 87.19 24 ILE B CA 1
ATOM 2789 C C . ILE B 1 24 ? 14.266 -13.219 -25.203 1 87.19 24 ILE B C 1
ATOM 2791 O O . ILE B 1 24 ? 14.508 -14.414 -25.438 1 87.19 24 ILE B O 1
ATOM 2795 N N . CYS B 1 25 ? 13.156 -12.719 -24.828 1 89 25 CYS B N 1
ATOM 2796 C CA . CYS B 1 25 ? 12.016 -13.617 -24.656 1 89 25 CYS B CA 1
ATOM 2797 C C . CYS B 1 25 ? 11.68 -14.32 -25.969 1 89 25 CYS B C 1
ATOM 2799 O O . CYS B 1 25 ? 11.453 -15.531 -25.984 1 89 25 CYS B O 1
ATOM 2801 N N . ALA B 1 26 ? 11.727 -13.625 -27 1 89.94 26 ALA B N 1
ATOM 2802 C CA . ALA B 1 26 ? 11.453 -14.195 -28.312 1 89.94 26 ALA B CA 1
ATOM 2803 C C . ALA B 1 26 ? 12.523 -15.203 -28.719 1 89.94 26 ALA B C 1
ATOM 2805 O O . ALA B 1 26 ? 12.211 -16.266 -29.266 1 89.94 26 ALA B O 1
ATOM 2806 N N . ALA B 1 27 ? 13.695 -14.891 -28.469 1 88.19 27 ALA B N 1
ATOM 2807 C CA . ALA B 1 27 ? 14.805 -15.789 -28.781 1 88.19 27 ALA B CA 1
ATOM 2808 C C . ALA B 1 27 ? 14.711 -17.078 -27.984 1 88.19 27 ALA B C 1
ATOM 2810 O O . ALA B 1 27 ? 14.93 -18.172 -28.516 1 88.19 27 ALA B O 1
ATOM 2811 N N . LYS B 1 28 ? 14.383 -16.906 -26.75 1 84.19 28 LYS B N 1
ATOM 2812 C CA . LYS B 1 28 ? 14.273 -18.078 -25.891 1 84.19 28 LYS B CA 1
ATOM 2813 C C . LYS B 1 28 ? 13.078 -18.938 -26.281 1 84.19 28 LYS B C 1
ATOM 2815 O O . LYS B 1 28 ? 13.109 -20.156 -26.141 1 84.19 28 LYS B O 1
ATOM 2820 N N . PHE B 1 29 ? 12.109 -18.266 -26.688 1 86.56 29 PHE B N 1
ATOM 2821 C CA . PHE B 1 29 ? 10.961 -19 -27.188 1 86.56 29 PHE B CA 1
ATOM 2822 C C . PHE B 1 29 ? 11.344 -19.875 -28.375 1 86.56 29 PHE B C 1
ATOM 2824 O O . PHE B 1 29 ? 10.992 -21.047 -28.438 1 86.56 29 PHE B O 1
ATOM 2831 N N . GLY B 1 30 ? 12.016 -19.312 -29.344 1 85.31 30 GLY B N 1
ATOM 2832 C CA . GLY B 1 30 ? 12.508 -20.062 -30.484 1 85.31 30 GLY B CA 1
ATOM 2833 C C . GLY B 1 30 ? 13.414 -21.219 -30.109 1 85.31 30 GLY B C 1
ATOM 2834 O O . GLY B 1 30 ? 13.305 -22.297 -30.672 1 85.31 30 GLY B O 1
ATOM 2835 N N . ALA B 1 31 ? 14.227 -20.938 -29.156 1 81.44 31 ALA B N 1
ATOM 2836 C CA . ALA B 1 31 ? 15.148 -21.969 -28.703 1 81.44 31 ALA B CA 1
ATOM 2837 C C . ALA B 1 31 ? 14.398 -23.125 -28.031 1 81.44 31 ALA B C 1
ATOM 2839 O O . ALA B 1 31 ? 14.773 -24.281 -28.188 1 81.44 31 ALA B O 1
ATOM 2840 N N . TRP B 1 32 ? 13.414 -22.797 -27.297 1 79 32 TRP B N 1
ATOM 2841 C CA . TRP B 1 32 ? 12.602 -23.828 -26.656 1 79 32 TRP B CA 1
ATOM 2842 C C . TRP B 1 32 ? 11.883 -24.672 -27.703 1 79 32 TRP B C 1
ATOM 2844 O O . TRP B 1 32 ? 11.828 -25.906 -27.578 1 79 32 TRP B O 1
ATOM 2854 N N . LEU B 1 33 ? 11.375 -24.062 -28.75 1 80.5 33 LEU B N 1
ATOM 2855 C CA . LEU B 1 33 ? 10.656 -24.781 -29.797 1 80.5 33 LEU B CA 1
ATOM 2856 C C . LEU B 1 33 ? 11.578 -25.734 -30.531 1 80.5 33 LEU B C 1
ATOM 2858 O O . LEU B 1 33 ? 11.156 -26.812 -30.938 1 80.5 33 LEU B O 1
ATOM 2862 N N . SER B 1 34 ? 12.773 -25.328 -30.609 1 78.56 34 SER B N 1
ATOM 2863 C CA . SER B 1 34 ? 13.734 -26.141 -31.344 1 78.56 34 SER B CA 1
ATOM 2864 C C . SER B 1 34 ? 14.297 -27.25 -30.484 1 78.56 34 SER B C 1
ATOM 2866 O O . SER B 1 34 ? 14.562 -28.359 -30.969 1 78.56 34 SER B O 1
ATOM 2868 N N . SER B 1 35 ? 14.453 -26.906 -29.219 1 70.12 35 SER B N 1
ATOM 2869 C CA . SER B 1 35 ? 15.125 -27.875 -28.359 1 70.12 35 SER B CA 1
ATOM 2870 C C . SER B 1 35 ? 14.117 -28.766 -27.625 1 70.12 35 SER B C 1
ATOM 2872 O O . SER B 1 35 ? 14.398 -29.922 -27.328 1 70.12 35 SER B O 1
ATOM 2874 N N . GLY B 1 36 ? 12.992 -28.172 -27.297 1 63.41 36 GLY B N 1
ATOM 2875 C CA . GLY B 1 36 ? 12 -28.875 -26.516 1 63.41 36 GLY B CA 1
ATOM 2876 C C . GLY B 1 36 ? 12.461 -29.141 -25.094 1 63.41 36 GLY B C 1
ATOM 2877 O O . GLY B 1 36 ? 11.906 -30.016 -24.406 1 63.41 36 GLY B O 1
ATOM 2878 N N . SER B 1 37 ? 13.555 -28.516 -24.688 1 62.59 37 SER B N 1
ATOM 2879 C CA . SER B 1 37 ? 14.156 -28.766 -23.375 1 62.59 37 SER B CA 1
ATOM 2880 C C . SER B 1 37 ? 13.359 -28.094 -22.266 1 62.59 37 SER B C 1
ATOM 2882 O O . SER B 1 37 ? 12.828 -27 -22.453 1 62.59 37 SER B O 1
ATOM 2884 N N . SER B 1 38 ? 13.203 -28.812 -21.188 1 61.28 38 SER B N 1
ATOM 2885 C CA . SER B 1 38 ? 12.531 -28.281 -20 1 61.28 38 SER B CA 1
ATOM 2886 C C . SER B 1 38 ? 13.266 -27.062 -19.453 1 61.28 38 SER B C 1
ATOM 2888 O O . SER B 1 38 ? 12.641 -26.125 -18.969 1 61.28 38 SER B O 1
ATOM 2890 N N . GLY B 1 39 ? 14.523 -27.141 -19.5 1 62.19 39 GLY B N 1
ATOM 2891 C CA . GLY B 1 39 ? 15.305 -26 -19.047 1 62.19 39 GLY B CA 1
ATOM 2892 C C . GLY B 1 39 ? 15.055 -24.734 -19.844 1 62.19 39 GLY B C 1
ATOM 2893 O O . GLY B 1 39 ? 14.914 -23.656 -19.266 1 62.19 39 GLY B O 1
ATOM 2894 N N . MET B 1 40 ? 14.891 -25 -21.203 1 69.31 40 MET B N 1
ATOM 2895 C CA . MET B 1 40 ? 14.648 -23.844 -22.062 1 69.31 40 MET B CA 1
ATOM 2896 C C . MET B 1 40 ? 13.242 -23.297 -21.844 1 69.31 40 MET B C 1
ATOM 2898 O O . MET B 1 40 ? 13.016 -22.094 -21.953 1 69.31 40 MET B O 1
ATOM 2902 N N . LEU B 1 41 ? 12.375 -24.156 -21.531 1 68.5 41 LEU B N 1
ATOM 2903 C CA . LEU B 1 41 ? 11.039 -23.703 -21.188 1 68.5 41 LEU B CA 1
ATOM 2904 C C . LEU B 1 41 ? 11.062 -22.828 -19.938 1 68.5 41 LEU B C 1
ATOM 2906 O O . LEU B 1 41 ? 10.43 -21.781 -19.891 1 68.5 41 LEU B O 1
ATOM 2910 N N . ALA B 1 42 ? 11.766 -23.328 -19 1 67.38 42 ALA B N 1
ATOM 2911 C CA . ALA B 1 42 ? 11.891 -22.562 -17.75 1 67.38 42 ALA B CA 1
ATOM 2912 C C . ALA B 1 42 ? 12.492 -21.188 -18.016 1 67.38 42 ALA B C 1
ATOM 2914 O O . ALA B 1 42 ? 12.023 -20.188 -17.469 1 67.38 42 ALA B O 1
ATOM 2915 N N . GLU B 1 43 ? 13.43 -21.172 -18.859 1 71.75 43 GLU B N 1
ATOM 2916 C CA . GLU B 1 43 ? 14.062 -19.906 -19.203 1 71.75 43 GLU B CA 1
ATOM 2917 C C . GLU B 1 43 ? 13.102 -19 -19.969 1 71.75 43 GLU B C 1
ATOM 2919 O O . GLU B 1 43 ? 13.125 -17.781 -19.797 1 71.75 43 GLU B O 1
ATOM 2924 N N . PHE B 1 44 ? 12.414 -19.609 -20.812 1 75.5 44 PHE B N 1
ATOM 2925 C CA . PHE B 1 44 ? 11.422 -18.844 -21.562 1 75.5 44 PHE B CA 1
ATOM 2926 C C . PHE B 1 44 ? 10.383 -18.25 -20.625 1 75.5 44 PHE B C 1
ATOM 2928 O O . PHE B 1 44 ? 10.062 -17.062 -20.703 1 75.5 44 PHE B O 1
ATOM 2935 N N . ILE B 1 45 ? 9.898 -19.016 -19.75 1 73.25 45 ILE B N 1
ATOM 2936 C CA . ILE B 1 45 ? 8.891 -18.547 -18.797 1 73.25 45 ILE B CA 1
ATOM 2937 C C . ILE B 1 45 ? 9.469 -17.422 -17.953 1 73.25 45 ILE B C 1
ATOM 2939 O O . ILE B 1 45 ? 8.797 -16.406 -17.719 1 73.25 45 ILE B O 1
ATOM 2943 N N . HIS B 1 46 ? 10.609 -17.594 -17.531 1 75.25 46 HIS B N 1
ATOM 2944 C CA . HIS B 1 46 ? 11.281 -16.562 -16.766 1 75.25 46 HIS B CA 1
ATOM 2945 C C . HIS B 1 46 ? 11.328 -15.242 -17.531 1 75.25 46 HIS B C 1
ATOM 2947 O O . HIS B 1 46 ? 11.047 -14.18 -16.969 1 75.25 46 HIS B O 1
ATOM 2953 N N . SER B 1 47 ? 11.617 -15.383 -18.781 1 83.12 47 SER B N 1
ATOM 2954 C CA . SER B 1 47 ? 11.688 -14.188 -19.625 1 83.12 47 SER B CA 1
ATOM 2955 C C . SER B 1 47 ? 10.312 -13.547 -19.797 1 83.12 47 SER B C 1
ATOM 2957 O O . SER B 1 47 ? 10.203 -12.328 -19.891 1 83.12 47 SER B O 1
ATOM 2959 N N . VAL B 1 48 ? 9.359 -14.367 -19.922 1 83.06 48 VAL B N 1
ATOM 2960 C CA . VAL B 1 48 ? 7.996 -13.852 -20.016 1 83.06 48 VAL B CA 1
ATOM 2961 C C . VAL B 1 48 ? 7.641 -13.086 -18.734 1 83.06 48 VAL B C 1
ATOM 2963 O O . VAL B 1 48 ? 7.055 -12.008 -18.797 1 83.06 48 VAL B O 1
ATOM 2966 N N . VAL B 1 49 ? 7.988 -13.664 -17.656 1 82.56 49 VAL B N 1
ATOM 2967 C CA . VAL B 1 49 ? 7.719 -13.047 -16.359 1 82.56 49 VAL B CA 1
ATOM 2968 C C . VAL B 1 49 ? 8.461 -11.711 -16.266 1 82.56 49 VAL B C 1
ATOM 2970 O O . VAL B 1 49 ? 7.898 -10.719 -15.789 1 82.56 49 VAL B O 1
ATOM 2973 N N . ASP B 1 50 ? 9.609 -11.711 -16.734 1 85.94 50 ASP B N 1
ATOM 2974 C CA . ASP B 1 50 ? 10.391 -10.477 -16.719 1 85.94 50 ASP B CA 1
ATOM 2975 C C . ASP B 1 50 ? 9.727 -9.391 -17.547 1 85.94 50 ASP B C 1
ATOM 2977 O O . ASP B 1 50 ? 9.664 -8.234 -17.141 1 85.94 50 ASP B O 1
ATOM 2981 N N . CYS B 1 51 ? 9.312 -9.766 -18.703 1 87.38 51 CYS B N 1
ATOM 2982 C CA . CYS B 1 51 ? 8.617 -8.812 -19.562 1 87.38 51 CYS B CA 1
ATOM 2983 C C . CYS B 1 51 ? 7.359 -8.289 -18.875 1 87.38 51 CYS B C 1
ATOM 2985 O O . CYS B 1 51 ? 7.066 -7.094 -18.953 1 87.38 51 CYS B O 1
ATOM 2987 N N . GLY B 1 52 ? 6.676 -9.156 -18.281 1 87.25 52 GLY B N 1
ATOM 2988 C CA . GLY B 1 52 ? 5.496 -8.766 -17.531 1 87.25 52 GLY B CA 1
ATOM 2989 C C . GLY B 1 52 ? 5.805 -7.812 -16.391 1 87.25 52 GLY B C 1
ATOM 2990 O O . GLY B 1 52 ? 5.074 -6.848 -16.172 1 87.25 52 GLY B O 1
ATOM 2991 N N . ASN B 1 53 ? 6.871 -8.102 -15.766 1 87.19 53 ASN B N 1
ATOM 2992 C CA . ASN B 1 53 ? 7.293 -7.27 -14.648 1 87.19 53 ASN B CA 1
ATOM 2993 C C . ASN B 1 53 ? 7.617 -5.848 -15.094 1 87.19 53 ASN B C 1
ATOM 2995 O O . ASN B 1 53 ? 7.188 -4.883 -14.461 1 87.19 53 ASN B O 1
ATOM 2999 N N . GLN B 1 54 ? 8.336 -5.797 -16.203 1 88.25 54 GLN B N 1
ATOM 3000 C CA . GLN B 1 54 ? 8.695 -4.477 -16.703 1 88.25 54 GLN B CA 1
ATOM 3001 C C . GLN B 1 54 ? 7.461 -3.721 -17.188 1 88.25 54 GLN B C 1
ATOM 3003 O O . GLN B 1 54 ? 7.367 -2.504 -17.016 1 88.25 54 GLN B O 1
ATOM 3008 N N . ALA B 1 55 ? 6.539 -4.406 -17.719 1 91.06 55 ALA B N 1
ATOM 3009 C CA . ALA B 1 55 ? 5.297 -3.777 -18.156 1 91.06 55 ALA B CA 1
ATOM 3010 C C . ALA B 1 55 ? 4.523 -3.207 -16.969 1 91.06 55 ALA B C 1
ATOM 3012 O O . ALA B 1 55 ? 4.02 -2.082 -17.031 1 91.06 55 ALA B O 1
ATOM 3013 N N . LEU B 1 56 ? 4.52 -3.977 -15.992 1 91.56 56 LEU B N 1
ATOM 3014 C CA . LEU B 1 56 ? 3.811 -3.543 -14.789 1 91.56 56 LEU B CA 1
ATOM 3015 C C . LEU B 1 56 ? 4.48 -2.32 -14.172 1 91.56 56 LEU B C 1
ATOM 3017 O O . LEU B 1 56 ? 3.801 -1.407 -13.703 1 91.56 56 LEU B O 1
ATOM 3021 N N . LEU B 1 57 ? 5.766 -2.357 -14.258 1 90.12 57 LEU B N 1
ATOM 3022 C CA . LEU B 1 57 ? 6.496 -1.222 -13.711 1 90.12 57 LEU B CA 1
ATOM 3023 C C . LEU B 1 57 ? 6.234 0.041 -14.523 1 90.12 57 LEU B C 1
ATOM 3025 O O . LEU B 1 57 ? 6.102 1.131 -13.961 1 90.12 57 LEU B O 1
ATOM 3029 N N . LEU B 1 58 ? 6.102 -0.131 -15.797 1 91.25 58 LEU B N 1
ATOM 3030 C CA . LEU B 1 58 ? 5.801 1.015 -16.641 1 91.25 58 LEU B CA 1
ATOM 3031 C C . LEU B 1 58 ? 4.414 1.57 -16.328 1 91.25 58 LEU B C 1
ATOM 3033 O O . LEU B 1 58 ? 4.219 2.787 -16.312 1 91.25 58 LEU B O 1
ATOM 3037 N N . ILE B 1 59 ? 3.531 0.735 -16.078 1 90.69 59 ILE B N 1
ATOM 3038 C CA . ILE B 1 59 ? 2.188 1.155 -15.703 1 90.69 59 ILE B CA 1
ATOM 3039 C C . ILE B 1 59 ? 2.242 1.895 -14.367 1 90.69 59 ILE B C 1
ATOM 3041 O O . ILE B 1 59 ? 1.61 2.941 -14.203 1 90.69 59 ILE B O 1
ATOM 3045 N N . GLY B 1 60 ? 3.004 1.329 -13.5 1 89.88 60 GLY B N 1
ATOM 3046 C CA . GLY B 1 60 ? 3.156 1.967 -12.203 1 89.88 60 GLY B CA 1
ATOM 3047 C C . GLY B 1 60 ? 3.754 3.359 -12.289 1 89.88 60 GLY B C 1
ATOM 3048 O O . GLY B 1 60 ? 3.299 4.277 -11.602 1 89.88 60 GLY B O 1
ATOM 3049 N N . LEU B 1 61 ? 4.742 3.484 -13.148 1 88.38 61 LEU B N 1
ATOM 3050 C CA . LEU B 1 61 ? 5.391 4.781 -13.32 1 88.38 61 LEU B CA 1
ATOM 3051 C C . LEU B 1 61 ? 4.441 5.777 -13.969 1 88.38 61 LEU B C 1
ATOM 3053 O O . LEU B 1 61 ? 4.418 6.953 -13.602 1 88.38 61 LEU B O 1
ATOM 3057 N N . ARG B 1 62 ? 3.664 5.312 -14.828 1 88.44 62 ARG B N 1
ATOM 3058 C CA . ARG B 1 62 ? 2.68 6.164 -15.484 1 88.44 62 ARG B CA 1
ATOM 3059 C C . ARG B 1 62 ? 1.608 6.629 -14.508 1 88.44 62 ARG B C 1
ATOM 3061 O O . ARG B 1 62 ? 1.3 7.82 -14.438 1 88.44 62 ARG B O 1
ATOM 3068 N N . ASP B 1 63 ? 1.135 5.766 -13.766 1 87.38 63 ASP B N 1
ATOM 3069 C CA . ASP B 1 63 ? 0.062 6.062 -12.82 1 87.38 63 ASP B CA 1
ATOM 3070 C C . ASP B 1 63 ? 0.558 6.965 -11.695 1 87.38 63 ASP B C 1
ATOM 3072 O O . ASP B 1 63 ? -0.2 7.785 -11.164 1 87.38 63 ASP B O 1
ATOM 3076 N N . SER B 1 64 ? 1.797 6.816 -11.328 1 85.56 64 SER B N 1
ATOM 3077 C CA . SER B 1 64 ? 2.355 7.574 -10.211 1 85.56 64 SER B CA 1
ATOM 3078 C C . SER B 1 64 ? 2.467 9.055 -10.547 1 85.56 64 SER B C 1
ATOM 3080 O O . SER B 1 64 ? 2.656 9.891 -9.656 1 85.56 64 SER B O 1
ATOM 3082 N N . ARG B 1 65 ? 2.246 9.414 -11.773 1 82.62 65 ARG B N 1
ATOM 3083 C CA . ARG B 1 65 ? 2.371 10.797 -12.219 1 82.62 65 ARG B CA 1
ATOM 3084 C C . ARG B 1 65 ? 1.031 11.516 -12.141 1 82.62 65 ARG B C 1
ATOM 3086 O O . ARG B 1 65 ? 0.963 12.734 -12.344 1 82.62 65 ARG B O 1
ATOM 3093 N N . LEU B 1 66 ? 0.041 10.742 -11.867 1 81.75 66 LEU B N 1
ATOM 3094 C CA . LEU B 1 66 ? -1.278 11.359 -11.781 1 81.75 66 LEU B CA 1
ATOM 3095 C C . LEU B 1 66 ? -1.377 12.258 -10.555 1 81.75 66 LEU B C 1
ATOM 3097 O O . LEU B 1 66 ? -0.85 11.93 -9.492 1 81.75 66 LEU B O 1
ATOM 3101 N N . ASP B 1 67 ? -1.961 13.344 -10.742 1 79.38 67 ASP B N 1
ATOM 3102 C CA . ASP B 1 67 ? -2.115 14.312 -9.664 1 79.38 67 ASP B CA 1
ATOM 3103 C C . ASP B 1 67 ? -3.143 13.836 -8.641 1 79.38 67 ASP B C 1
ATOM 3105 O O . ASP B 1 67 ? -3.938 12.938 -8.922 1 79.38 67 ASP B O 1
ATOM 3109 N N . ALA B 1 68 ? -3 14.453 -7.52 1 82.19 68 ALA B N 1
ATOM 3110 C CA . ALA B 1 68 ? -3.967 14.172 -6.457 1 82.19 68 ALA B CA 1
ATOM 3111 C C . ALA B 1 68 ? -5.387 14.5 -6.914 1 82.19 68 ALA B C 1
ATOM 3113 O O . ALA B 1 68 ? -5.602 15.43 -7.688 1 82.19 68 ALA B O 1
ATOM 3114 N N . ASP B 1 69 ? -6.316 13.742 -6.547 1 81.25 69 ASP B N 1
ATOM 3115 C CA . ASP B 1 69 ? -7.727 13.977 -6.828 1 81.25 69 ASP B CA 1
ATOM 3116 C C . ASP B 1 69 ? -8.586 13.703 -5.594 1 81.25 69 ASP B C 1
ATOM 3118 O O . ASP B 1 69 ? -8.062 13.555 -4.488 1 81.25 69 ASP B O 1
ATOM 3122 N N . ARG B 1 70 ? -9.82 13.766 -5.75 1 79.88 70 ARG B N 1
ATOM 3123 C CA . ARG B 1 70 ? -10.742 13.586 -4.633 1 79.88 70 ARG B CA 1
ATOM 3124 C C . ARG B 1 70 ? -10.641 12.18 -4.062 1 79.88 70 ARG B C 1
ATOM 3126 O O . ARG B 1 70 ? -10.797 11.977 -2.854 1 79.88 70 ARG B O 1
ATOM 3133 N N . LYS B 1 71 ? -10.289 11.32 -4.855 1 83.06 71 LYS B N 1
ATOM 3134 C CA . LYS B 1 71 ? -10.227 9.93 -4.434 1 83.06 71 LYS B CA 1
ATOM 3135 C C . LYS B 1 71 ? -8.922 9.625 -3.707 1 83.06 71 LYS B C 1
ATOM 3137 O O . LYS B 1 71 ? -8.898 8.844 -2.752 1 83.06 71 LYS B O 1
ATOM 3142 N N . HIS B 1 72 ? -7.906 10.273 -4.203 1 85.69 72 HIS B N 1
ATOM 3143 C CA . HIS B 1 72 ? -6.594 10.117 -3.588 1 85.69 72 HIS B CA 1
ATOM 3144 C C . HIS B 1 72 ? -5.945 11.477 -3.334 1 85.69 72 HIS B C 1
ATOM 3146 O O . HIS B 1 72 ? -5.133 11.945 -4.137 1 85.69 72 HIS B O 1
ATOM 3152 N N . PRO B 1 73 ? -6.246 11.945 -2.252 1 81.94 73 PRO B N 1
ATOM 3153 C CA . PRO B 1 73 ? -5.844 13.328 -1.954 1 81.94 73 PRO B CA 1
ATOM 3154 C C . PRO B 1 73 ? -4.328 13.492 -1.864 1 81.94 73 PRO B C 1
ATOM 3156 O O . PRO B 1 73 ? -3.816 14.609 -1.985 1 81.94 73 PRO B O 1
ATOM 3159 N N . TYR B 1 74 ? -3.609 12.398 -1.669 1 79.69 74 TYR B N 1
ATOM 3160 C CA . TYR B 1 74 ? -2.158 12.492 -1.568 1 79.69 74 TYR B CA 1
ATOM 3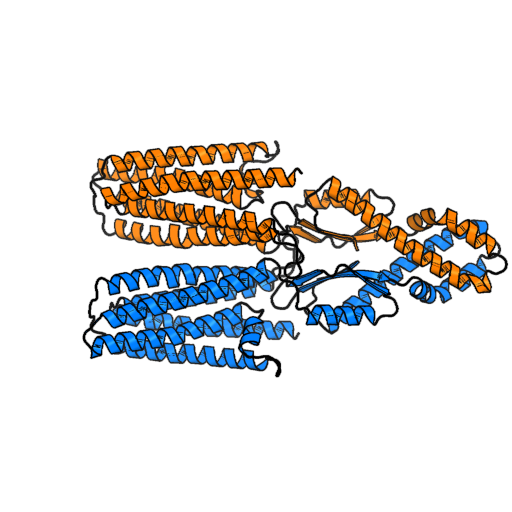161 C C . TYR B 1 74 ? -1.49 12.023 -2.857 1 79.69 74 TYR B C 1
ATOM 3163 O O . TYR B 1 74 ? -0.287 11.758 -2.879 1 79.69 74 TYR B O 1
ATOM 3171 N N . GLY B 1 75 ? -2.33 11.898 -3.875 1 79.12 75 GLY B N 1
ATOM 3172 C CA . GLY B 1 75 ? -1.789 11.555 -5.18 1 79.12 75 GLY B CA 1
ATOM 3173 C C . GLY B 1 75 ? -1.647 10.055 -5.383 1 79.12 75 GLY B C 1
ATOM 3174 O O . GLY B 1 75 ? -2.113 9.266 -4.559 1 79.12 75 GLY B O 1
ATOM 3175 N N . TYR B 1 76 ? -0.968 9.742 -6.496 1 86.44 76 TYR B N 1
ATOM 3176 C CA . TYR B 1 76 ? -0.847 8.344 -6.895 1 86.44 76 TYR B CA 1
ATOM 3177 C C . TYR B 1 76 ? 0.612 7.898 -6.895 1 86.44 76 TYR B C 1
ATOM 3179 O O . TYR B 1 76 ? 0.985 6.973 -7.617 1 86.44 76 TYR B O 1
ATOM 3187 N N . GLY B 1 77 ? 1.385 8.531 -6.195 1 84.38 77 GLY B N 1
ATOM 3188 C CA . GLY B 1 77 ? 2.803 8.219 -6.141 1 84.38 77 GLY B CA 1
ATOM 3189 C C . GLY B 1 77 ? 3.082 6.801 -5.684 1 84.38 77 GLY B C 1
ATOM 3190 O O . GLY B 1 77 ? 4.039 6.172 -6.137 1 84.38 77 GLY B O 1
ATOM 3191 N N . LYS B 1 78 ? 2.164 6.266 -4.895 1 88.19 78 LYS B N 1
ATOM 3192 C CA . LYS B 1 78 ? 2.375 4.941 -4.32 1 88.19 78 LYS B CA 1
ATOM 3193 C C . LYS B 1 78 ? 2.023 3.846 -5.324 1 88.19 78 LYS B C 1
ATOM 3195 O O . LYS B 1 78 ? 2.254 2.662 -5.062 1 88.19 78 LYS B O 1
ATOM 3200 N N . SER B 1 79 ? 1.558 4.289 -6.457 1 88.88 79 SER B N 1
ATOM 3201 C CA . SER B 1 79 ? 1.19 3.312 -7.48 1 88.88 79 SER B CA 1
ATOM 3202 C C . SER B 1 79 ? 2.41 2.533 -7.961 1 88.88 79 SER B C 1
ATOM 3204 O O . SER B 1 79 ? 2.301 1.359 -8.32 1 88.88 79 SER B O 1
ATOM 3206 N N . VAL B 1 80 ? 3.494 3.172 -7.996 1 89.94 80 VAL B N 1
ATOM 3207 C CA . VAL B 1 80 ? 4.711 2.504 -8.445 1 89.94 80 VAL B CA 1
ATOM 3208 C C . VAL B 1 80 ? 5.047 1.349 -7.508 1 89.94 80 VAL B C 1
ATOM 3210 O O . VAL B 1 80 ? 5.434 0.267 -7.957 1 89.94 80 VAL B O 1
ATOM 3213 N N . TYR B 1 81 ? 4.863 1.56 -6.223 1 90.25 81 TYR B N 1
ATOM 3214 C CA . TYR B 1 81 ? 5.137 0.516 -5.242 1 90.25 81 TYR B CA 1
ATOM 3215 C C . TYR B 1 81 ? 4.129 -0.621 -5.363 1 90.25 81 TYR B C 1
ATOM 3217 O O . TYR B 1 81 ? 4.477 -1.79 -5.18 1 90.25 81 TYR B O 1
ATOM 3225 N N . PHE B 1 82 ? 2.955 -0.303 -5.688 1 91.12 82 PHE B N 1
ATOM 3226 C CA . PHE B 1 82 ? 1.915 -1.312 -5.848 1 91.12 82 PHE B CA 1
ATOM 3227 C C . PHE B 1 82 ? 2.24 -2.246 -7.008 1 91.12 82 PHE B C 1
ATOM 3229 O O . PHE B 1 82 ? 2.264 -3.467 -6.84 1 91.12 82 PHE B O 1
ATOM 3236 N N . TRP B 1 83 ? 2.42 -1.648 -8.102 1 91.06 83 TRP B N 1
ATOM 3237 C CA . TRP B 1 83 ? 2.668 -2.447 -9.297 1 91.06 83 TRP B CA 1
ATOM 3238 C C . TRP B 1 83 ? 3.992 -3.195 -9.188 1 91.06 83 TRP B C 1
ATOM 3240 O O . TRP B 1 83 ? 4.129 -4.309 -9.695 1 91.06 83 TRP B O 1
ATOM 3250 N N . ALA B 1 84 ? 4.949 -2.574 -8.547 1 91.88 84 ALA B N 1
ATOM 3251 C CA . ALA B 1 84 ? 6.203 -3.271 -8.273 1 91.88 84 ALA B CA 1
ATOM 3252 C C . ALA B 1 84 ? 5.977 -4.488 -7.383 1 91.88 84 ALA B C 1
ATOM 3254 O O . ALA B 1 84 ? 6.645 -5.512 -7.539 1 91.88 84 ALA B O 1
ATOM 3255 N N . LEU B 1 85 ? 5.082 -4.324 -6.484 1 92.25 85 LEU B N 1
ATOM 3256 C CA . LEU B 1 85 ? 4.734 -5.438 -5.605 1 92.25 85 LEU B CA 1
ATOM 3257 C C . LEU B 1 85 ? 4.074 -6.562 -6.395 1 92.25 85 LEU B C 1
ATOM 3259 O O . LEU B 1 85 ? 4.418 -7.734 -6.223 1 92.25 85 LEU B O 1
ATOM 3263 N N . VAL B 1 86 ? 3.158 -6.164 -7.18 1 91.81 86 VAL B N 1
ATOM 3264 C CA . VAL B 1 86 ? 2.48 -7.141 -8.023 1 91.81 86 VAL B CA 1
ATOM 3265 C C . VAL B 1 86 ? 3.506 -7.887 -8.875 1 91.81 86 VAL B C 1
ATOM 3267 O O . VAL B 1 86 ? 3.441 -9.109 -9.008 1 91.81 86 VAL B O 1
ATOM 3270 N N . SER B 1 87 ? 4.352 -7.121 -9.383 1 90.12 87 SER B N 1
ATOM 3271 C CA . SER B 1 87 ? 5.414 -7.695 -10.195 1 90.12 87 SER B CA 1
ATOM 3272 C C . SER B 1 87 ? 6.285 -8.641 -9.383 1 90.12 87 SER B C 1
ATOM 3274 O O . SER B 1 87 ? 6.621 -9.734 -9.844 1 90.12 87 SER B O 1
ATOM 3276 N N . ALA B 1 88 ? 6.715 -8.234 -8.211 1 90.44 88 ALA B N 1
ATOM 3277 C CA . ALA B 1 88 ? 7.559 -9.047 -7.336 1 90.44 88 ALA B CA 1
ATOM 3278 C C . ALA B 1 88 ? 6.879 -10.367 -6.984 1 90.44 88 ALA B C 1
ATOM 3280 O O . ALA B 1 88 ? 7.512 -11.422 -7.016 1 90.44 88 ALA B O 1
ATOM 3281 N N . LEU B 1 89 ? 5.664 -10.266 -6.703 1 90.19 89 LEU B N 1
ATOM 3282 C CA . LEU B 1 89 ? 4.91 -11.461 -6.34 1 90.19 89 LEU B CA 1
ATOM 3283 C C . LEU B 1 89 ? 4.715 -12.367 -7.547 1 90.19 89 LEU B C 1
ATOM 3285 O O . LEU B 1 89 ? 4.715 -13.594 -7.414 1 90.19 89 LEU B O 1
ATOM 3289 N N . GLY B 1 90 ? 4.496 -11.75 -8.656 1 85.69 90 GLY B N 1
ATOM 3290 C CA . GLY B 1 90 ? 4.449 -12.531 -9.883 1 85.69 90 GLY B CA 1
ATOM 3291 C C . GLY B 1 90 ? 5.723 -13.312 -10.133 1 85.69 90 GLY B C 1
ATOM 3292 O O . GLY B 1 90 ? 5.676 -14.484 -10.508 1 85.69 90 GLY B O 1
ATOM 3293 N N . THR B 1 91 ? 6.785 -12.633 -9.945 1 83.25 91 THR B N 1
ATOM 3294 C CA . THR B 1 91 ? 8.078 -13.281 -10.117 1 83.25 91 THR B CA 1
ATOM 3295 C C . THR B 1 91 ? 8.242 -14.422 -9.117 1 83.25 91 THR B C 1
ATOM 3297 O O . THR B 1 91 ? 8.758 -15.492 -9.461 1 83.25 91 THR B O 1
ATOM 3300 N N . PHE B 1 92 ? 7.816 -14.188 -7.973 1 84.81 92 PHE B N 1
ATOM 3301 C CA . PHE B 1 92 ? 7.961 -15.18 -6.914 1 84.81 92 PHE B CA 1
ATOM 3302 C C . PHE B 1 92 ? 7.094 -16.406 -7.199 1 84.81 92 PHE B C 1
ATOM 3304 O O . PHE B 1 92 ? 7.578 -17.531 -7.148 1 84.81 92 PHE B O 1
ATOM 3311 N N . PHE B 1 93 ? 5.879 -16.172 -7.508 1 83.06 93 PHE B N 1
ATOM 3312 C CA . PHE B 1 93 ? 4.949 -17.281 -7.672 1 83.06 93 PHE B CA 1
ATOM 3313 C C . PHE B 1 93 ? 5.145 -17.953 -9.023 1 83.06 93 PHE B C 1
ATOM 3315 O O . PHE B 1 93 ? 5.203 -19.188 -9.109 1 83.06 93 PHE B O 1
ATOM 3322 N N . LEU B 1 94 ? 5.191 -17.172 -10.062 1 76.19 94 LEU B N 1
ATOM 3323 C CA . LEU B 1 94 ? 5.277 -17.734 -11.406 1 76.19 94 LEU B CA 1
ATOM 3324 C C . LEU B 1 94 ? 6.715 -18.109 -11.742 1 76.19 94 LEU B C 1
ATOM 3326 O O . LEU B 1 94 ? 6.961 -19.172 -12.312 1 76.19 94 LEU B O 1
ATOM 3330 N N . GLY B 1 95 ? 7.637 -17.203 -11.414 1 72.81 95 GLY B N 1
ATOM 3331 C CA . GLY B 1 95 ? 9.031 -17.484 -11.734 1 72.81 95 GLY B CA 1
ATOM 3332 C C . GLY B 1 95 ? 9.625 -18.578 -10.867 1 72.81 95 GLY B C 1
ATOM 3333 O O . GLY B 1 95 ? 9.977 -19.641 -11.367 1 72.81 95 GLY B O 1
ATOM 3334 N N . ALA B 1 96 ? 9.586 -18.359 -9.562 1 77.31 96 ALA B N 1
ATOM 3335 C CA . ALA B 1 96 ? 10.203 -19.312 -8.641 1 77.31 96 ALA B CA 1
ATOM 3336 C C . ALA B 1 96 ? 9.312 -20.531 -8.461 1 77.31 96 ALA B C 1
ATOM 3338 O O . ALA B 1 96 ? 9.805 -21.672 -8.43 1 77.31 96 ALA B O 1
ATOM 3339 N N . GLY B 1 97 ? 8.062 -20.422 -8.375 1 75.81 97 GLY B N 1
ATOM 3340 C CA . GLY B 1 97 ? 7.164 -21.547 -8.117 1 75.81 97 GLY B CA 1
ATOM 3341 C C . GLY B 1 97 ? 7.074 -22.516 -9.281 1 75.81 97 GLY B C 1
ATOM 3342 O O . GLY B 1 97 ? 7.336 -23.703 -9.125 1 75.81 97 GLY B O 1
ATOM 3343 N N . VAL B 1 98 ? 6.801 -21.984 -10.43 1 72.25 98 VAL B N 1
ATOM 3344 C CA . VAL B 1 98 ? 6.652 -22.844 -11.609 1 72.25 98 VAL B CA 1
ATOM 3345 C C . VAL B 1 98 ? 8.008 -23.438 -11.984 1 72.25 98 VAL B C 1
ATOM 3347 O O . VAL B 1 98 ? 8.102 -24.625 -12.289 1 72.25 98 VAL B O 1
ATOM 3350 N N . SER B 1 99 ? 9.031 -22.562 -11.898 1 74.44 99 SER B N 1
ATOM 3351 C CA . SER B 1 99 ? 10.359 -23.047 -12.25 1 74.44 99 SER B CA 1
ATOM 3352 C C . SER B 1 99 ? 10.828 -24.125 -11.281 1 74.44 99 SER B C 1
ATOM 3354 O O . SER B 1 99 ? 11.508 -25.078 -11.68 1 74.44 99 SER B O 1
ATOM 3356 N N . MET B 1 100 ? 10.461 -23.984 -10.086 1 78.31 100 MET B N 1
ATOM 3357 C CA . MET B 1 100 ? 10.867 -24.953 -9.078 1 78.31 100 MET B CA 1
ATOM 3358 C C . MET B 1 100 ? 10.203 -26.312 -9.336 1 78.31 100 MET B C 1
ATOM 3360 O O . MET B 1 100 ? 10.844 -27.359 -9.211 1 78.31 100 MET B O 1
ATOM 3364 N N . THR B 1 101 ? 8.984 -26.312 -9.703 1 76.06 101 THR B N 1
ATOM 3365 C CA . THR B 1 101 ? 8.289 -27.562 -9.984 1 76.06 101 THR B CA 1
ATOM 3366 C C . THR B 1 101 ? 8.93 -28.297 -11.172 1 76.06 101 THR B C 1
ATOM 3368 O O . THR B 1 101 ? 9.148 -29.5 -11.117 1 76.06 101 THR B O 1
ATOM 3371 N N . HIS B 1 102 ? 9.211 -27.531 -12.125 1 72.56 102 HIS B N 1
ATOM 3372 C CA . HIS B 1 102 ? 9.844 -28.125 -13.297 1 72.56 102 HIS B CA 1
ATOM 3373 C C . HIS B 1 102 ? 11.242 -28.625 -12.969 1 72.56 102 HIS B C 1
ATOM 3375 O O . HIS B 1 102 ? 11.648 -29.703 -13.438 1 72.56 102 HIS B O 1
ATOM 3381 N N . ALA B 1 103 ? 11.953 -27.828 -12.195 1 75.69 103 ALA B N 1
ATOM 3382 C CA . ALA B 1 103 ? 13.312 -28.203 -11.82 1 75.69 103 ALA B CA 1
ATOM 3383 C C . ALA B 1 103 ? 13.328 -29.469 -10.977 1 75.69 103 ALA B C 1
ATOM 3385 O O . ALA B 1 103 ? 14.195 -30.328 -11.156 1 75.69 103 ALA B O 1
ATOM 3386 N N . VAL B 1 104 ? 12.461 -29.594 -10.125 1 77.75 104 VAL B N 1
ATOM 3387 C CA . VAL B 1 104 ? 12.383 -30.766 -9.258 1 77.75 104 VAL B CA 1
ATOM 3388 C C . VAL B 1 104 ? 11.977 -31.984 -10.078 1 77.75 104 VAL B C 1
ATOM 3390 O O . VAL B 1 104 ? 12.508 -33.094 -9.883 1 77.75 104 VAL B O 1
ATOM 3393 N N . ASP B 1 105 ? 11.016 -31.812 -10.977 1 75.75 105 ASP B N 1
ATOM 3394 C CA . ASP B 1 105 ? 10.625 -32.906 -11.867 1 75.75 105 ASP B CA 1
ATOM 3395 C C . ASP B 1 105 ? 11.812 -33.406 -12.68 1 75.75 105 ASP B C 1
ATOM 3397 O O . ASP B 1 105 ? 11.977 -34.625 -12.875 1 75.75 105 ASP B O 1
ATOM 3401 N N . ASN B 1 106 ? 12.586 -32.469 -13.156 1 74.56 106 ASN B N 1
ATOM 3402 C CA . ASN B 1 106 ? 13.766 -32.844 -13.93 1 74.56 106 ASN B CA 1
ATOM 3403 C C . ASN B 1 106 ? 14.805 -33.562 -13.07 1 74.56 106 ASN B C 1
ATOM 3405 O O . ASN B 1 106 ? 15.531 -34.406 -13.562 1 74.56 106 ASN B O 1
ATOM 3409 N N . LEU B 1 107 ? 14.852 -33.156 -11.828 1 77.31 107 LEU B N 1
ATOM 3410 C CA . LEU B 1 107 ? 15.781 -33.812 -10.906 1 77.31 107 LEU B CA 1
ATOM 3411 C C . LEU B 1 107 ? 15.344 -35.25 -10.609 1 77.31 107 LEU B C 1
ATOM 3413 O O . LEU B 1 107 ? 16.188 -36.125 -10.453 1 77.31 107 LEU B O 1
ATOM 3417 N N . LEU B 1 108 ? 14.109 -35.438 -10.562 1 78.12 108 LEU B N 1
ATOM 3418 C CA . LEU B 1 108 ? 13.586 -36.75 -10.25 1 78.12 108 LEU B CA 1
ATOM 3419 C C . LEU B 1 108 ? 13.57 -37.656 -11.484 1 78.12 108 LEU B C 1
ATOM 3421 O O . LEU B 1 108 ? 13.68 -38.875 -11.383 1 78.12 108 LEU B O 1
ATOM 3425 N N . ASN B 1 109 ? 13.375 -36.969 -12.617 1 78.62 109 ASN B N 1
ATOM 3426 C CA . ASN B 1 109 ? 13.414 -37.688 -13.891 1 78.62 109 ASN B CA 1
ATOM 3427 C C . ASN B 1 109 ? 14.43 -37.062 -14.844 1 78.62 109 ASN B C 1
ATOM 3429 O O . ASN B 1 109 ? 14.062 -36.5 -15.875 1 78.62 109 ASN B O 1
ATOM 3433 N N . PRO B 1 110 ? 15.656 -37.312 -14.43 1 74.69 110 PRO B N 1
ATOM 3434 C CA . PRO B 1 110 ? 16.703 -36.688 -15.242 1 74.69 110 PRO B CA 1
ATOM 3435 C C . PRO B 1 110 ? 16.75 -37.25 -16.672 1 74.69 110 PRO B C 1
ATOM 3437 O O . PRO B 1 110 ? 16.562 -38.438 -16.875 1 74.69 110 PRO B O 1
ATOM 3440 N N . SER B 1 111 ? 16.438 -36.375 -17.625 1 68.06 111 SER B N 1
ATOM 3441 C CA . SER B 1 111 ? 16.562 -36.781 -19.016 1 68.06 111 SER B CA 1
ATOM 3442 C C . SER B 1 111 ? 17.609 -35.938 -19.75 1 68.06 111 SER B C 1
ATOM 3444 O O . SER B 1 111 ? 17.672 -34.719 -19.562 1 68.06 111 SER B O 1
ATOM 3446 N N . LEU B 1 112 ? 18.484 -36.656 -20.328 1 64.94 112 LEU B N 1
ATOM 3447 C CA . LEU B 1 112 ? 19.5 -35.969 -21.125 1 64.94 112 LEU B CA 1
ATOM 3448 C C . LEU B 1 112 ? 18.953 -35.562 -22.484 1 64.94 112 LEU B C 1
ATOM 3450 O O . LEU B 1 112 ? 18.375 -36.375 -23.203 1 64.94 112 LEU B O 1
ATOM 3454 N N . HIS B 1 113 ? 18.641 -34.312 -22.547 1 61.22 113 HIS B N 1
ATOM 3455 C CA . HIS B 1 113 ? 18.172 -33.875 -23.844 1 61.22 113 HIS B CA 1
ATOM 3456 C C . HIS B 1 113 ? 19.328 -33.344 -24.703 1 61.22 113 HIS B C 1
ATOM 3458 O O . HIS B 1 113 ? 20.328 -32.875 -24.156 1 61.22 113 HIS B O 1
ATOM 3464 N N . ASP B 1 114 ? 19.375 -33.75 -25.969 1 65.31 114 ASP B N 1
ATOM 3465 C CA . ASP B 1 114 ? 20.328 -33.125 -26.891 1 65.31 114 ASP B CA 1
ATOM 3466 C C . ASP B 1 114 ? 20.109 -31.625 -26.984 1 65.31 114 ASP B C 1
ATOM 3468 O O . ASP B 1 114 ? 18.984 -31.172 -27.203 1 65.31 114 ASP B O 1
ATOM 3472 N N . ILE B 1 115 ? 21.047 -30.938 -26.547 1 69.31 115 ILE B N 1
ATOM 3473 C CA . ILE B 1 115 ? 20.906 -29.484 -26.547 1 69.31 115 ILE B CA 1
ATOM 3474 C C . ILE B 1 115 ? 21.453 -28.906 -27.844 1 69.31 115 ILE B C 1
ATOM 3476 O O . ILE B 1 115 ? 22.656 -28.953 -28.094 1 69.31 115 ILE B O 1
ATOM 3480 N N . PRO B 1 116 ? 20.531 -28.484 -28.734 1 74.88 116 PRO B N 1
ATOM 3481 C CA . PRO B 1 116 ? 20.969 -27.844 -29.969 1 74.88 116 PRO B CA 1
ATOM 3482 C C . PRO B 1 116 ? 21.859 -26.625 -29.719 1 74.88 116 PRO B C 1
ATOM 3484 O O . PRO B 1 116 ? 21.797 -26.016 -28.656 1 74.88 116 PRO B O 1
ATOM 3487 N N . ILE B 1 117 ? 22.766 -26.359 -30.578 1 77.5 117 ILE B N 1
ATOM 3488 C CA . ILE B 1 117 ? 23.75 -25.281 -30.484 1 77.5 117 ILE B CA 1
ATOM 3489 C C . ILE B 1 117 ? 23.031 -23.938 -30.344 1 77.5 117 ILE B C 1
ATOM 3491 O O . ILE B 1 117 ? 23.578 -23.016 -29.734 1 77.5 117 ILE B O 1
ATOM 3495 N N . GLU B 1 118 ? 21.859 -23.812 -30.812 1 79.75 118 GLU B N 1
ATOM 3496 C CA . GLU B 1 118 ? 21.109 -22.562 -30.781 1 79.75 118 GLU B CA 1
ATOM 3497 C C . GLU B 1 118 ? 20.812 -22.156 -29.344 1 79.75 118 GLU B C 1
ATOM 3499 O O . GLU B 1 118 ? 20.703 -20.953 -29.031 1 79.75 118 GLU B O 1
ATOM 3504 N N . VAL B 1 119 ? 20.734 -23.188 -28.547 1 78 119 VAL B N 1
ATOM 3505 C CA . VAL B 1 119 ? 20.438 -22.906 -27.141 1 78 119 VAL B CA 1
ATOM 3506 C C . VAL B 1 119 ? 21.609 -22.172 -26.5 1 78 119 VAL B C 1
ATOM 3508 O O . VAL B 1 119 ? 21.406 -21.203 -25.766 1 78 119 VAL B O 1
ATOM 3511 N N . TRP B 1 120 ? 22.734 -22.531 -26.891 1 83.88 120 TRP B N 1
ATOM 3512 C CA . TRP B 1 120 ? 23.938 -21.891 -26.359 1 83.88 120 TRP B CA 1
ATOM 3513 C C . TRP B 1 120 ? 24.031 -20.453 -26.859 1 83.88 120 TRP B C 1
ATOM 3515 O O . TRP B 1 120 ? 24.422 -19.547 -26.109 1 83.88 120 TRP B O 1
ATOM 3525 N N . GLY B 1 121 ? 23.656 -20.234 -28.047 1 86.06 121 GLY B N 1
ATOM 3526 C CA . GLY B 1 121 ? 23.688 -18.891 -28.594 1 86.06 121 GLY B CA 1
ATOM 3527 C C . GLY B 1 121 ? 22.688 -17.953 -27.922 1 86.06 121 GLY B C 1
ATOM 3528 O O . GLY B 1 121 ? 23.016 -16.812 -27.641 1 86.06 121 GLY B O 1
ATOM 3529 N N . VAL B 1 122 ? 21.547 -18.484 -27.719 1 85.25 122 VAL B N 1
ATOM 3530 C CA . VAL B 1 122 ? 20.5 -17.672 -27.094 1 85.25 122 VAL B CA 1
ATOM 3531 C C . VAL B 1 122 ? 20.891 -17.328 -25.672 1 85.25 122 VAL B C 1
ATOM 3533 O O . VAL B 1 122 ? 20.656 -16.203 -25.203 1 85.25 122 VAL B O 1
ATOM 3536 N N . LEU B 1 123 ? 21.484 -18.281 -24.969 1 85.06 123 LEU B N 1
ATOM 3537 C CA . LEU B 1 123 ? 21.922 -18.031 -23.594 1 85.06 123 LEU B CA 1
ATOM 3538 C C . LEU B 1 123 ? 23.016 -16.969 -23.562 1 85.06 123 LEU B C 1
ATOM 3540 O O . LEU B 1 123 ? 23 -16.078 -22.719 1 85.06 123 LEU B O 1
ATOM 3544 N N . ALA B 1 124 ? 23.891 -17.109 -24.453 1 88.81 124 ALA B N 1
ATOM 3545 C CA . ALA B 1 124 ? 24.969 -16.125 -24.531 1 88.81 124 ALA B CA 1
ATOM 3546 C C . ALA B 1 124 ? 24.438 -14.742 -24.891 1 88.81 124 ALA B C 1
ATOM 3548 O O . ALA B 1 124 ? 24.859 -13.742 -24.312 1 88.81 124 ALA B O 1
ATOM 3549 N N . PHE B 1 125 ? 23.562 -14.781 -25.797 1 88.5 125 PHE B N 1
ATOM 3550 C CA . PHE B 1 125 ? 22.938 -13.531 -26.219 1 88.5 125 PHE B CA 1
ATOM 3551 C C . PHE B 1 125 ? 22.188 -12.883 -25.062 1 88.5 125 PHE B C 1
ATOM 3553 O O . PHE B 1 125 ? 22.297 -11.672 -24.844 1 88.5 125 PHE B O 1
ATOM 3560 N N . SER B 1 126 ? 21.438 -13.664 -24.359 1 87.25 126 SER B N 1
ATOM 3561 C CA . SER B 1 126 ? 20.688 -13.164 -23.219 1 87.25 126 SER B CA 1
ATOM 3562 C C . SER B 1 126 ? 21.609 -12.602 -22.141 1 87.25 126 SER B C 1
ATOM 3564 O O . SER B 1 126 ? 21.297 -11.586 -21.516 1 87.25 126 SER B O 1
ATOM 3566 N N . PHE B 1 127 ? 22.734 -13.195 -21.969 1 89.5 127 PHE B N 1
ATOM 3567 C CA . PHE B 1 127 ? 23.688 -12.758 -20.969 1 89.5 127 PHE B CA 1
ATOM 3568 C C . PHE B 1 127 ? 24.281 -11.398 -21.344 1 89.5 127 PHE B C 1
ATOM 3570 O O . PHE B 1 127 ? 24.453 -10.531 -20.5 1 89.5 127 PHE B O 1
ATOM 3577 N N . VAL B 1 128 ? 24.5 -11.25 -22.531 1 91.19 128 VAL B N 1
ATOM 3578 C CA . VAL B 1 128 ? 25.109 -10.008 -23.016 1 91.19 128 VAL B CA 1
ATOM 3579 C C . VAL B 1 128 ? 24.109 -8.867 -22.891 1 91.19 128 VAL B C 1
ATOM 3581 O O . VAL B 1 128 ? 24.453 -7.773 -22.422 1 91.19 128 VAL B O 1
ATOM 3584 N N . VAL B 1 129 ? 22.953 -9.141 -23.281 1 87.19 129 VAL B N 1
ATOM 3585 C CA . VAL B 1 129 ? 21.938 -8.094 -23.266 1 87.19 129 VAL B CA 1
ATOM 3586 C C . VAL B 1 129 ? 21.594 -7.73 -21.828 1 87.19 129 VAL B C 1
ATOM 3588 O O . VAL B 1 129 ? 21.609 -6.551 -21.453 1 87.19 129 VAL B O 1
ATOM 3591 N N . ASP B 1 130 ? 21.312 -8.695 -21.016 1 86.56 130 ASP B N 1
ATOM 3592 C CA . ASP B 1 130 ? 21 -8.445 -19.609 1 86.56 130 ASP B CA 1
ATOM 3593 C C . ASP B 1 130 ? 22.188 -7.816 -18.891 1 86.56 130 ASP B C 1
ATOM 3595 O O . ASP B 1 130 ? 22.016 -6.961 -18.016 1 86.56 130 ASP B O 1
ATOM 3599 N N . GLY B 1 131 ? 23.297 -8.312 -19.266 1 88.81 131 GLY B N 1
ATOM 3600 C CA . GLY B 1 131 ? 24.516 -7.754 -18.672 1 88.81 131 GLY B CA 1
ATOM 3601 C C . GLY B 1 131 ? 24.719 -6.297 -19.031 1 88.81 131 GLY B C 1
ATOM 3602 O O . GLY B 1 131 ? 25.172 -5.508 -18.188 1 88.81 131 GLY B O 1
ATOM 3603 N N . TYR B 1 132 ? 24.406 -6.051 -20.188 1 87.75 132 TYR B N 1
ATOM 3604 C CA . TYR B 1 132 ? 24.531 -4.668 -20.625 1 87.75 132 TYR B CA 1
ATOM 3605 C C . TYR B 1 132 ? 23.547 -3.766 -19.891 1 87.75 132 TYR B C 1
ATOM 3607 O O . TYR B 1 132 ? 23.922 -2.693 -19.406 1 87.75 132 TYR B O 1
ATOM 3615 N N . VAL B 1 133 ? 22.375 -4.148 -19.812 1 83.19 133 VAL B N 1
ATOM 3616 C CA . VAL B 1 133 ? 21.344 -3.365 -19.141 1 83.19 133 VAL B CA 1
ATOM 3617 C C . VAL B 1 133 ? 21.719 -3.209 -17.656 1 83.19 133 VAL B C 1
ATOM 3619 O O . VAL B 1 133 ? 21.578 -2.123 -17.094 1 83.19 133 VAL B O 1
ATOM 3622 N N . LEU B 1 134 ? 22.156 -4.234 -17.078 1 86.88 134 LEU B N 1
ATOM 3623 C CA . LEU B 1 134 ? 22.562 -4.215 -15.68 1 86.88 134 LEU B CA 1
ATOM 3624 C C . LEU B 1 134 ? 23.719 -3.242 -15.461 1 86.88 134 LEU B C 1
ATOM 3626 O O . LEU B 1 134 ? 23.703 -2.461 -14.508 1 86.88 134 LEU B O 1
ATOM 3630 N N . SER B 1 135 ? 24.656 -3.311 -16.328 1 88.38 135 SER B N 1
ATOM 3631 C CA . SER B 1 135 ? 25.828 -2.449 -16.203 1 88.38 135 SER B CA 1
ATOM 3632 C C . SER B 1 135 ? 25.453 -0.977 -16.312 1 88.38 135 SER B C 1
ATOM 3634 O O . SER B 1 135 ? 25.984 -0.137 -15.586 1 88.38 135 SER B O 1
ATOM 3636 N N . LYS B 1 136 ? 24.578 -0.688 -17.172 1 84.75 136 LYS B N 1
ATOM 3637 C CA . LYS B 1 136 ? 24.125 0.69 -17.344 1 84.75 136 LYS B CA 1
ATOM 3638 C C . LYS B 1 136 ? 23.375 1.173 -16.094 1 84.75 136 LYS B C 1
ATOM 3640 O O . LYS B 1 136 ? 23.562 2.309 -15.656 1 84.75 136 LYS B O 1
ATOM 3645 N N . THR B 1 137 ? 22.578 0.333 -15.594 1 81.38 137 THR B N 1
ATOM 3646 C CA . THR B 1 137 ? 21.797 0.698 -14.414 1 81.38 137 THR B CA 1
ATOM 3647 C C . THR B 1 137 ? 22.703 0.882 -13.203 1 81.38 137 THR B C 1
ATOM 3649 O O . THR B 1 137 ? 22.5 1.793 -12.398 1 81.38 137 THR B O 1
ATOM 3652 N N . ILE B 1 138 ? 23.656 0.067 -13.086 1 84.25 138 ILE B N 1
ATOM 3653 C CA . ILE B 1 138 ? 24.609 0.174 -11.984 1 84.25 138 ILE B CA 1
ATOM 3654 C C . ILE B 1 138 ? 25.391 1.484 -12.102 1 84.25 138 ILE B C 1
ATOM 3656 O O . ILE B 1 138 ? 25.594 2.186 -11.102 1 84.25 138 ILE B O 1
ATOM 3660 N N . SER B 1 139 ? 25.719 1.769 -13.266 1 84.62 139 SER B N 1
ATOM 3661 C CA . SER B 1 139 ? 26.469 2.996 -13.492 1 84.62 139 SER B CA 1
ATOM 3662 C C . SER B 1 139 ? 25.656 4.227 -13.125 1 84.62 139 SER B C 1
ATOM 3664 O O . SER B 1 139 ? 26.172 5.164 -12.508 1 84.62 139 SER B O 1
ATOM 3666 N N . GLU B 1 140 ? 24.453 4.137 -13.43 1 79 140 GLU B N 1
ATOM 3667 C CA . GLU B 1 140 ? 23.578 5.262 -13.133 1 79 140 GLU B CA 1
ATOM 3668 C C . GLU B 1 140 ? 23.312 5.379 -11.633 1 79 140 GLU B C 1
ATOM 3670 O O . GLU B 1 140 ? 23.219 6.484 -11.094 1 79 140 GLU B O 1
ATOM 3675 N N . THR B 1 141 ? 23.188 4.328 -11.031 1 78.62 141 THR B N 1
ATOM 3676 C CA . THR B 1 141 ? 22.938 4.316 -9.594 1 78.62 141 THR B CA 1
ATOM 3677 C C . THR B 1 141 ? 24.188 4.758 -8.82 1 78.62 141 THR B C 1
ATOM 3679 O O . THR B 1 141 ? 24.078 5.438 -7.801 1 78.62 141 THR B O 1
ATOM 3682 N N . MET B 1 142 ? 25.281 4.367 -9.375 1 78.88 142 MET B N 1
ATOM 3683 C CA . MET B 1 142 ? 26.531 4.707 -8.727 1 78.88 142 MET B CA 1
ATOM 3684 C C . MET B 1 142 ? 26.859 6.188 -8.906 1 78.88 142 MET B C 1
ATOM 3686 O O . MET B 1 142 ? 27.516 6.793 -8.062 1 78.88 142 MET B O 1
ATOM 3690 N N . ALA B 1 143 ? 26.359 6.684 -9.914 1 75.81 143 ALA B N 1
ATOM 3691 C CA . ALA B 1 143 ? 26.594 8.102 -10.164 1 75.81 143 ALA B CA 1
ATOM 3692 C C . ALA B 1 143 ? 25.891 8.969 -9.125 1 75.81 143 ALA B C 1
ATOM 3694 O O . ALA B 1 143 ? 26.328 10.078 -8.828 1 75.81 143 ALA B O 1
ATOM 3695 N N . THR B 1 144 ? 24.844 8.414 -8.516 1 67.88 144 THR B N 1
ATOM 3696 C CA . THR B 1 144 ? 24.078 9.188 -7.551 1 67.88 144 THR B CA 1
ATOM 3697 C C . THR B 1 144 ? 24.5 8.852 -6.125 1 67.88 144 THR B C 1
ATOM 3699 O O . THR B 1 144 ? 23.984 9.414 -5.164 1 67.88 144 THR B O 1
ATOM 3702 N N . ARG B 1 145 ? 25.453 7.934 -6.094 1 67 145 ARG B N 1
ATOM 3703 C CA . ARG B 1 145 ? 25.906 7.488 -4.777 1 67 145 ARG B CA 1
ATOM 3704 C C . ARG B 1 145 ? 26.781 8.547 -4.105 1 67 145 ARG B C 1
ATOM 3706 O O . ARG B 1 145 ? 27.734 9.039 -4.711 1 67 145 ARG B O 1
ATOM 3713 N N . PRO B 1 146 ? 26.281 8.836 -2.885 1 63.53 146 PRO B N 1
ATOM 3714 C CA . PRO B 1 146 ? 27.203 9.703 -2.156 1 63.53 146 PRO B CA 1
ATOM 3715 C C . PRO B 1 146 ? 28.531 9.016 -1.83 1 63.53 146 PRO B C 1
ATOM 3717 O O . PRO B 1 146 ? 28.562 7.789 -1.662 1 63.53 146 PRO B O 1
ATOM 3720 N N . ALA B 1 147 ? 29.656 9.625 -1.959 1 60.09 147 ALA B N 1
ATOM 3721 C CA . ALA B 1 147 ? 31.016 9.133 -1.8 1 60.09 147 ALA B CA 1
ATOM 3722 C C . ALA B 1 147 ? 31.172 8.352 -0.496 1 60.09 147 ALA B C 1
ATOM 3724 O O . ALA B 1 147 ? 31.969 7.422 -0.413 1 60.09 147 ALA B O 1
ATOM 3725 N N . THR B 1 148 ? 30.375 8.609 0.52 1 65.06 148 THR B N 1
ATOM 3726 C CA . THR B 1 148 ? 30.688 8.062 1.838 1 65.06 148 THR B CA 1
ATOM 3727 C C . THR B 1 148 ? 29.875 6.789 2.096 1 65.06 148 THR B C 1
ATOM 3729 O O . THR B 1 148 ? 30.062 6.129 3.119 1 65.06 148 THR B O 1
ATOM 3732 N N . THR B 1 149 ? 29 6.41 1.207 1 67.69 149 THR B N 1
ATOM 3733 C CA . THR B 1 149 ? 28.125 5.297 1.556 1 67.69 149 THR B CA 1
ATOM 3734 C C . THR B 1 149 ? 28.516 4.039 0.784 1 67.69 149 THR B C 1
ATOM 3736 O O . THR B 1 149 ? 28.922 4.117 -0.376 1 67.69 149 THR B O 1
ATOM 3739 N N . SER B 1 150 ? 28.547 2.971 1.469 1 71.81 150 SER B N 1
ATOM 3740 C CA . SER B 1 150 ? 28.812 1.678 0.852 1 71.81 150 SER B CA 1
ATOM 3741 C C . SER B 1 150 ? 27.766 1.326 -0.192 1 71.81 150 SER B C 1
ATOM 3743 O O . SER B 1 150 ? 26.641 1.838 -0.146 1 71.81 150 SER B O 1
ATOM 3745 N N . TYR B 1 151 ? 28.188 0.554 -1.181 1 70.62 151 TYR B N 1
ATOM 3746 C CA . TYR B 1 151 ? 27.312 0.147 -2.277 1 70.62 151 TYR B CA 1
ATOM 3747 C C . TYR B 1 151 ? 26.062 -0.535 -1.75 1 70.62 151 TYR B C 1
ATOM 3749 O O . TYR B 1 151 ? 24.938 -0.224 -2.186 1 70.62 151 TYR B O 1
ATOM 3757 N N . TYR B 1 152 ? 26.234 -1.361 -0.819 1 69.69 152 TYR B N 1
ATOM 3758 C CA . TYR B 1 152 ? 25.109 -2.115 -0.268 1 69.69 152 TYR B CA 1
ATOM 3759 C C . TYR B 1 152 ? 24.141 -1.193 0.455 1 69.69 152 TYR B C 1
ATOM 3761 O O . TYR B 1 152 ? 22.922 -1.342 0.323 1 69.69 152 TYR B O 1
ATOM 3769 N N . LYS B 1 153 ? 24.75 -0.3 1.095 1 69.38 153 LYS B N 1
ATOM 3770 C CA . LYS B 1 153 ? 23.906 0.645 1.825 1 69.38 153 LYS B CA 1
ATOM 3771 C C . LYS B 1 153 ? 23.156 1.562 0.868 1 69.38 153 LYS B C 1
ATOM 3773 O O . LYS B 1 153 ? 22 1.928 1.127 1 69.38 153 LYS B O 1
ATOM 3778 N N . HIS B 1 154 ? 23.844 1.786 -0.25 1 72.5 154 HIS B N 1
ATOM 3779 C CA . HIS B 1 154 ? 23.203 2.631 -1.251 1 72.5 154 HIS B CA 1
ATOM 3780 C C . HIS B 1 154 ? 22.031 1.915 -1.901 1 72.5 154 HIS B C 1
ATOM 3782 O O . HIS B 1 154 ? 20.984 2.521 -2.127 1 72.5 154 HIS B O 1
ATOM 3788 N N . LEU B 1 155 ? 22.266 0.662 -2.078 1 71.06 155 LEU B N 1
ATOM 3789 C CA . LEU B 1 155 ? 21.203 -0.144 -2.686 1 71.06 155 LEU B CA 1
ATOM 3790 C C . LEU B 1 155 ? 20.016 -0.294 -1.739 1 71.06 155 LEU B C 1
ATOM 3792 O O . LEU B 1 155 ? 18.875 -0.261 -2.174 1 71.06 155 LEU B O 1
ATOM 3796 N N . ALA B 1 156 ? 20.391 -0.383 -0.521 1 67.75 156 ALA B N 1
ATOM 3797 C CA . ALA B 1 156 ? 19.359 -0.553 0.499 1 67.75 156 ALA B CA 1
ATOM 3798 C C . ALA B 1 156 ? 18.562 0.73 0.684 1 67.75 156 ALA B C 1
ATOM 3800 O O . ALA B 1 156 ? 17.422 0.694 1.174 1 67.75 156 ALA B O 1
ATOM 3801 N N . ASN B 1 157 ? 19.141 1.756 0.18 1 70.38 157 ASN B N 1
ATOM 3802 C CA . ASN B 1 157 ? 18.484 3.039 0.392 1 70.38 157 ASN B CA 1
ATOM 3803 C C . ASN B 1 157 ? 17.781 3.527 -0.873 1 70.38 157 ASN B C 1
ATOM 3805 O O . ASN B 1 157 ? 17.297 4.656 -0.92 1 70.38 157 ASN B O 1
ATOM 3809 N N . ILE B 1 158 ? 17.781 2.613 -1.837 1 74.81 158 ILE B N 1
ATOM 3810 C CA . ILE B 1 158 ? 17.078 2.988 -3.057 1 74.81 158 ILE B CA 1
ATOM 3811 C C . ILE B 1 158 ? 15.578 3.076 -2.773 1 74.81 158 ILE B C 1
ATOM 3813 O O . ILE B 1 158 ? 14.992 2.145 -2.221 1 74.81 158 ILE B O 1
ATOM 3817 N N . ARG B 1 159 ? 15.062 4.113 -3.084 1 77.56 159 ARG B N 1
ATOM 3818 C CA . ARG B 1 159 ? 13.648 4.34 -2.824 1 77.56 159 ARG B CA 1
ATOM 3819 C C . ARG B 1 159 ? 12.812 4.09 -4.074 1 77.56 159 ARG B C 1
ATOM 3821 O O . ARG B 1 159 ? 11.594 3.916 -3.992 1 77.56 159 ARG B O 1
ATOM 3828 N N . ASP B 1 160 ? 13.547 4.023 -5.211 1 84.12 160 ASP B N 1
ATOM 3829 C CA . ASP B 1 160 ? 12.859 3.787 -6.473 1 84.12 160 ASP B CA 1
ATOM 3830 C C . ASP B 1 160 ? 12.703 2.291 -6.742 1 84.12 160 ASP B C 1
ATOM 3832 O O . ASP B 1 160 ? 13.664 1.617 -7.109 1 84.12 160 ASP B O 1
ATOM 3836 N N . PRO B 1 161 ? 11.523 1.836 -6.57 1 86.5 161 PRO B N 1
ATOM 3837 C CA . PRO B 1 161 ? 11.312 0.395 -6.719 1 86.5 161 PRO B CA 1
ATOM 3838 C C . PRO B 1 161 ? 11.602 -0.102 -8.133 1 86.5 161 PRO B C 1
ATOM 3840 O O . PRO B 1 161 ? 12.016 -1.25 -8.32 1 86.5 161 PRO B O 1
ATOM 3843 N N . ALA B 1 162 ? 11.43 0.743 -9.07 1 85.31 162 ALA B N 1
ATOM 3844 C CA . ALA B 1 162 ? 11.672 0.344 -10.453 1 85.31 162 ALA B CA 1
ATOM 3845 C C . ALA B 1 162 ? 13.156 0.082 -10.703 1 85.31 162 ALA B C 1
ATOM 3847 O O . ALA B 1 162 ? 13.516 -0.924 -11.32 1 85.31 162 ALA B O 1
ATOM 3848 N N . THR B 1 163 ? 13.93 0.963 -10.195 1 84.31 163 THR B N 1
ATOM 3849 C CA . THR B 1 163 ? 15.375 0.812 -10.352 1 84.31 163 THR B CA 1
ATOM 3850 C C . THR B 1 163 ? 15.867 -0.431 -9.617 1 84.31 163 THR B C 1
ATOM 3852 O O . THR B 1 163 ? 16.672 -1.197 -10.156 1 84.31 163 THR B O 1
ATOM 3855 N N . LEU B 1 164 ? 15.414 -0.604 -8.492 1 86.38 164 LEU B N 1
ATOM 3856 C CA . LEU B 1 164 ? 15.82 -1.771 -7.715 1 86.38 164 LEU B CA 1
ATOM 3857 C C . LEU B 1 164 ? 15.367 -3.059 -8.391 1 86.38 164 LEU B C 1
ATOM 3859 O O . LEU B 1 164 ? 16.109 -4.051 -8.406 1 86.38 164 LEU B O 1
ATOM 3863 N N . ALA B 1 165 ? 14.211 -3.027 -8.867 1 87.62 165 ALA B N 1
ATOM 3864 C CA . ALA B 1 165 ? 13.688 -4.207 -9.555 1 87.62 165 ALA B CA 1
ATOM 3865 C C . ALA B 1 165 ? 14.547 -4.57 -10.758 1 87.62 165 ALA B C 1
ATOM 3867 O O . ALA B 1 165 ? 14.859 -5.742 -10.977 1 87.62 165 ALA B O 1
ATOM 3868 N N . ILE B 1 166 ? 14.875 -3.568 -11.492 1 85.12 166 ILE B N 1
ATOM 3869 C CA . ILE B 1 166 ? 15.695 -3.811 -12.672 1 85.12 166 ILE B CA 1
ATOM 3870 C C . ILE B 1 166 ? 17.047 -4.371 -12.258 1 85.12 166 ILE B C 1
ATOM 3872 O O . ILE B 1 166 ? 17.547 -5.328 -12.859 1 85.12 166 ILE B O 1
ATOM 3876 N N . LEU B 1 167 ? 17.625 -3.809 -11.258 1 86.56 167 LEU B N 1
ATOM 3877 C CA . LEU B 1 167 ? 18.938 -4.227 -10.781 1 86.56 167 LEU B CA 1
ATOM 3878 C C . LEU B 1 167 ? 18.906 -5.676 -10.312 1 86.56 167 LEU B C 1
ATOM 3880 O O . LEU B 1 167 ? 19.766 -6.477 -10.688 1 86.56 167 LEU B O 1
ATOM 3884 N N . LEU B 1 168 ? 17.953 -5.965 -9.57 1 87.88 168 LEU B N 1
ATOM 3885 C CA . LEU B 1 168 ? 17.875 -7.309 -9 1 87.88 168 LEU B CA 1
ATOM 3886 C C . LEU B 1 168 ? 17.453 -8.32 -10.062 1 87.88 168 LEU B C 1
ATOM 3888 O O . LEU B 1 168 ? 17.984 -9.438 -10.094 1 87.88 168 LEU B O 1
ATOM 3892 N N . GLU B 1 169 ? 16.578 -7.953 -10.883 1 86.06 169 GLU B N 1
ATOM 3893 C CA . GLU B 1 169 ? 16.094 -8.859 -11.922 1 86.06 169 GLU B CA 1
ATOM 3894 C C . GLU B 1 169 ? 17.188 -9.156 -12.945 1 86.06 169 GLU B C 1
ATOM 3896 O O . GLU B 1 169 ? 17.422 -10.312 -13.305 1 86.06 169 GLU B O 1
ATOM 3901 N N . ASP B 1 170 ? 17.781 -8.078 -13.391 1 86.38 170 ASP B N 1
ATOM 3902 C CA . ASP B 1 170 ? 18.859 -8.281 -14.367 1 86.38 170 ASP B CA 1
ATOM 3903 C C . ASP B 1 170 ? 20.047 -8.977 -13.734 1 86.38 170 ASP B C 1
ATOM 3905 O O . ASP B 1 170 ? 20.75 -9.758 -14.391 1 86.38 170 ASP B O 1
ATOM 3909 N N . GLY B 1 171 ? 20.297 -8.703 -12.523 1 88.19 171 GLY B N 1
ATOM 3910 C CA . GLY B 1 171 ? 21.328 -9.43 -11.812 1 88.19 171 GLY B CA 1
ATOM 3911 C C . GLY B 1 171 ? 21.031 -10.914 -11.695 1 88.19 171 GLY B C 1
ATOM 3912 O O . GLY B 1 171 ? 21.906 -11.75 -11.953 1 88.19 171 GLY B O 1
ATOM 3913 N N . ALA B 1 172 ? 19.875 -11.148 -11.312 1 87.62 172 ALA B N 1
ATOM 3914 C CA . ALA B 1 172 ? 19.453 -12.539 -11.203 1 87.62 172 ALA B CA 1
ATOM 3915 C C . ALA B 1 172 ? 19.453 -13.227 -12.562 1 87.62 172 ALA B C 1
ATOM 3917 O O . ALA B 1 172 ? 19.75 -14.422 -12.664 1 87.62 172 ALA B O 1
ATOM 3918 N N . ALA B 1 173 ? 19.031 -12.461 -13.531 1 85.06 173 ALA B N 1
ATOM 3919 C CA . ALA B 1 173 ? 19.047 -13.016 -14.883 1 85.06 173 ALA B CA 1
ATOM 3920 C C . ALA B 1 173 ? 20.453 -13.414 -15.305 1 85.06 173 ALA B C 1
ATOM 3922 O O . ALA B 1 173 ? 20.656 -14.492 -15.875 1 85.06 173 ALA B O 1
ATOM 3923 N N . CYS B 1 174 ? 21.391 -12.586 -15.047 1 88.81 174 CYS B N 1
ATOM 3924 C CA . CYS B 1 174 ? 22.781 -12.883 -15.398 1 88.81 174 CYS B CA 1
ATOM 3925 C C . CYS B 1 174 ? 23.297 -14.078 -14.602 1 88.81 174 CYS B C 1
ATOM 3927 O O . CYS B 1 174 ? 23.922 -14.977 -15.164 1 88.81 174 CYS B O 1
ATOM 3929 N N . LEU B 1 175 ? 23.016 -14.109 -13.367 1 88.38 175 LEU B N 1
ATOM 3930 C CA . LEU B 1 175 ? 23.438 -15.234 -12.539 1 88.38 175 LEU B CA 1
ATOM 3931 C C . LEU B 1 175 ? 22.719 -16.516 -12.961 1 88.38 175 LEU B C 1
ATOM 3933 O O . LEU B 1 175 ? 23.312 -17.594 -12.914 1 88.38 175 LEU B O 1
ATOM 3937 N N . GLY B 1 176 ? 21.5 -16.344 -13.258 1 84.06 176 GLY B N 1
ATOM 3938 C CA . GLY B 1 176 ? 20.75 -17.5 -13.727 1 84.06 176 GLY B CA 1
ATOM 3939 C C . GLY B 1 176 ? 21.312 -18.109 -14.992 1 84.06 176 GLY B C 1
ATOM 3940 O O . GLY B 1 176 ? 21.391 -19.328 -15.117 1 84.06 176 GLY B O 1
ATOM 3941 N N . VAL B 1 177 ? 21.703 -17.266 -15.906 1 83.25 177 VAL B N 1
ATOM 3942 C CA . VAL B 1 177 ? 22.281 -17.734 -17.156 1 83.25 177 VAL B CA 1
ATOM 3943 C C . VAL B 1 177 ? 23.594 -18.484 -16.875 1 83.25 177 VAL B C 1
ATOM 3945 O O . VAL B 1 177 ? 23.875 -19.516 -17.5 1 83.25 177 VAL B O 1
ATOM 3948 N N . VAL B 1 178 ? 24.312 -18 -15.977 1 87.81 178 VAL B N 1
ATOM 3949 C CA . VAL B 1 178 ? 25.578 -18.641 -15.609 1 87.81 178 VAL B CA 1
ATOM 3950 C C . VAL B 1 178 ? 25.297 -20.016 -15.008 1 87.81 178 VAL B C 1
ATOM 3952 O O . VAL B 1 178 ? 25.984 -20.984 -15.328 1 87.81 178 VAL B O 1
ATOM 3955 N N . LEU B 1 179 ? 24.359 -20.047 -14.156 1 85.88 179 LEU B N 1
ATOM 3956 C CA . LEU B 1 179 ? 23.984 -21.328 -13.547 1 85.88 179 LEU B CA 1
ATOM 3957 C C . LEU B 1 179 ? 23.453 -22.297 -14.594 1 85.88 179 LEU B C 1
ATOM 3959 O O . LEU B 1 179 ? 23.812 -23.484 -14.578 1 85.88 179 LEU B O 1
ATOM 3963 N N . ALA B 1 180 ? 22.641 -21.766 -15.453 1 81.75 180 ALA B N 1
ATOM 3964 C CA . ALA B 1 180 ? 22.094 -22.625 -16.516 1 81.75 180 ALA B CA 1
ATOM 3965 C C . ALA B 1 180 ? 23.188 -23.125 -17.438 1 81.75 180 ALA B C 1
ATOM 3967 O O . ALA B 1 180 ? 23.234 -24.312 -17.766 1 81.75 180 ALA B O 1
ATOM 3968 N N . PHE B 1 181 ? 24.016 -22.203 -17.844 1 83.12 181 PHE B N 1
ATOM 3969 C CA . PHE B 1 181 ? 25.125 -22.562 -18.703 1 83.12 181 PHE B CA 1
ATOM 3970 C C . PHE B 1 181 ? 26.016 -23.625 -18.047 1 83.12 181 PHE B C 1
ATOM 3972 O O . PHE B 1 181 ? 26.375 -24.625 -18.672 1 83.12 181 PHE B O 1
ATOM 3979 N N . GLY B 1 182 ? 26.344 -23.391 -16.844 1 84.88 182 GLY B N 1
ATOM 3980 C CA . GLY B 1 182 ? 27.172 -24.328 -16.109 1 84.88 182 GLY B CA 1
ATOM 3981 C C . GLY B 1 182 ? 26.516 -25.688 -15.922 1 84.88 182 GLY B C 1
ATOM 3982 O O . GLY B 1 182 ? 27.156 -26.719 -16.047 1 84.88 182 GLY B O 1
ATOM 3983 N N . GLY B 1 183 ? 25.281 -25.656 -15.539 1 83.5 183 GLY B N 1
ATOM 3984 C CA . GLY B 1 183 ? 24.547 -26.891 -15.336 1 83.5 183 GLY B CA 1
ATOM 3985 C C . GLY B 1 183 ? 24.406 -27.719 -16.609 1 83.5 183 GLY B C 1
ATOM 3986 O O . GLY B 1 183 ? 24.641 -28.922 -16.594 1 83.5 183 GLY B O 1
ATOM 3987 N N . ILE B 1 184 ? 24.078 -27.078 -17.719 1 78.31 184 ILE B N 1
ATOM 3988 C CA . ILE B 1 184 ? 23.922 -27.75 -19 1 78.31 184 ILE B CA 1
ATOM 3989 C C . ILE B 1 184 ? 25.25 -28.312 -19.469 1 78.31 184 ILE B C 1
ATOM 3991 O O . ILE B 1 184 ? 25.344 -29.469 -19.891 1 78.31 184 ILE B O 1
ATOM 3995 N N . ALA B 1 185 ? 26.266 -27.453 -19.375 1 83.69 185 ALA B N 1
ATOM 3996 C CA . ALA B 1 185 ? 27.609 -27.875 -19.797 1 83.69 185 ALA B CA 1
ATOM 3997 C C . ALA B 1 185 ? 28.078 -29.062 -18.969 1 83.69 185 ALA B C 1
ATOM 3999 O O . ALA B 1 185 ? 28.641 -30.016 -19.516 1 83.69 185 ALA B O 1
ATOM 4000 N N . ALA B 1 186 ? 27.859 -29.016 -17.75 1 85.94 186 ALA B N 1
ATOM 4001 C CA . ALA B 1 186 ? 28.281 -30.109 -16.875 1 85.94 186 ALA B CA 1
ATOM 4002 C C . ALA B 1 186 ? 27.5 -31.391 -17.172 1 85.94 186 ALA B C 1
ATOM 4004 O O . ALA B 1 186 ? 28.062 -32.469 -17.125 1 85.94 186 ALA B O 1
ATOM 4005 N N . SER B 1 187 ? 26.266 -31.219 -17.453 1 83.38 187 SER B N 1
ATOM 4006 C CA . SER B 1 187 ? 25.438 -32.375 -17.781 1 83.38 187 SER B CA 1
ATOM 4007 C C . SER B 1 187 ? 25.906 -33.031 -19.078 1 83.38 187 SER B C 1
ATOM 4009 O O . SER B 1 187 ? 25.953 -34.25 -19.172 1 83.38 187 SER B O 1
ATOM 4011 N N . HIS B 1 188 ? 26.312 -32.219 -20.016 1 81.06 188 HIS B N 1
ATOM 4012 C CA . HIS B 1 188 ? 26.75 -32.75 -21.312 1 81.06 188 HIS B CA 1
ATOM 4013 C C . HIS B 1 188 ? 28.125 -33.375 -21.203 1 81.06 188 HIS B C 1
ATOM 4015 O O . HIS B 1 188 ? 28.406 -34.406 -21.844 1 81.06 188 HIS B O 1
ATOM 4021 N N . TYR B 1 189 ? 28.891 -32.75 -20.453 1 84.94 189 TYR B N 1
ATOM 4022 C CA . TYR B 1 189 ? 30.25 -33.25 -20.328 1 84.94 189 TYR B CA 1
ATOM 4023 C C . TYR B 1 189 ? 30.297 -34.531 -19.5 1 84.94 189 TYR B C 1
ATOM 4025 O O . TYR B 1 189 ? 31.062 -35.438 -19.797 1 84.94 189 TYR B O 1
ATOM 4033 N N . THR B 1 190 ? 29.5 -34.562 -18.484 1 87 190 THR B N 1
ATOM 4034 C CA . THR B 1 190 ? 29.547 -35.688 -17.578 1 87 190 THR B CA 1
ATOM 4035 C C . THR B 1 190 ? 28.547 -36.781 -18 1 87 190 THR B C 1
ATOM 4037 O O . THR B 1 190 ? 28.641 -37.906 -17.578 1 87 190 THR B O 1
ATOM 4040 N N . GLY B 1 191 ? 27.531 -36.469 -18.75 1 80.25 191 GLY B N 1
ATOM 4041 C CA . GLY B 1 191 ? 26.469 -37.406 -19.125 1 80.25 191 GLY B CA 1
ATOM 4042 C C . GLY B 1 191 ? 25.422 -37.562 -18.031 1 80.25 191 GLY B C 1
ATOM 4043 O O . GLY B 1 191 ? 24.594 -38.469 -18.094 1 80.25 191 GLY B O 1
ATOM 4044 N N . ASN B 1 192 ? 25.656 -36.781 -17.016 1 82.38 192 ASN B N 1
ATOM 4045 C CA . ASN B 1 192 ? 24.75 -36.812 -15.891 1 82.38 192 ASN B CA 1
ATOM 4046 C C . ASN B 1 192 ? 23.812 -35.625 -15.875 1 82.38 192 ASN B C 1
ATOM 4048 O O . ASN B 1 192 ? 24.25 -34.5 -15.633 1 82.38 192 ASN B O 1
ATOM 4052 N N . ALA B 1 193 ? 22.547 -35.875 -16.047 1 81.19 193 ALA B N 1
ATOM 4053 C CA . ALA B 1 193 ? 21.516 -34.844 -16.203 1 81.19 193 ALA B CA 1
ATOM 4054 C C . ALA B 1 193 ? 21.219 -34.188 -14.867 1 81.19 193 ALA B C 1
ATOM 4056 O O . ALA B 1 193 ? 20.531 -33.156 -14.828 1 81.19 193 ALA B O 1
ATOM 4057 N N . ILE B 1 194 ? 21.797 -34.719 -13.82 1 81.38 194 ILE B N 1
ATOM 4058 C CA . ILE B 1 194 ? 21.5 -34.219 -12.484 1 81.38 194 ILE B CA 1
ATOM 4059 C C . ILE B 1 194 ? 22.016 -32.781 -12.359 1 81.38 194 ILE B C 1
ATOM 4061 O O . ILE B 1 194 ? 21.422 -31.969 -11.641 1 81.38 194 ILE B O 1
ATOM 4065 N N . PHE B 1 195 ? 23.016 -32.5 -13.07 1 83.06 195 PHE B N 1
ATOM 4066 C CA . PHE B 1 195 ? 23.609 -31.156 -12.969 1 83.06 195 PHE B CA 1
ATOM 4067 C C . PHE B 1 195 ? 22.656 -30.109 -13.531 1 83.06 195 PHE B C 1
ATOM 4069 O O . PHE B 1 195 ? 22.578 -29 -13 1 83.06 195 PHE B O 1
ATOM 4076 N N . ASP B 1 196 ? 21.938 -30.453 -14.492 1 79.31 196 ASP B N 1
ATOM 4077 C CA . ASP B 1 196 ? 20.938 -29.547 -15.047 1 79.31 196 ASP B CA 1
ATOM 4078 C C . ASP B 1 196 ? 19.781 -29.344 -14.07 1 79.31 196 ASP B C 1
ATOM 4080 O O . ASP B 1 196 ? 19.281 -28.234 -13.93 1 79.31 196 ASP B O 1
ATOM 4084 N N . GLY B 1 197 ? 19.438 -30.359 -13.43 1 79.62 197 GLY B N 1
ATOM 4085 C CA . GLY B 1 197 ? 18.406 -30.266 -12.414 1 79.62 197 GLY B CA 1
ATOM 4086 C C . GLY B 1 197 ? 18.797 -29.391 -11.242 1 79.62 197 GLY B C 1
ATOM 4087 O O . GLY B 1 197 ? 18 -28.562 -10.773 1 79.62 197 GLY B O 1
ATOM 4088 N N . VAL B 1 198 ? 19.984 -29.5 -10.844 1 84.5 198 VAL B N 1
ATOM 4089 C CA . VAL B 1 198 ? 20.5 -28.703 -9.734 1 84.5 198 VAL B CA 1
ATOM 4090 C C . VAL B 1 198 ? 20.562 -27.234 -10.133 1 84.5 198 VAL B C 1
ATOM 4092 O O . VAL B 1 198 ? 20.25 -26.344 -9.336 1 84.5 198 VAL B O 1
ATOM 4095 N N . ALA B 1 199 ? 20.984 -27.016 -11.297 1 84 199 ALA B N 1
ATOM 4096 C CA . ALA B 1 199 ? 21.016 -25.641 -11.805 1 84 199 ALA B CA 1
ATOM 4097 C C . ALA B 1 199 ? 19.609 -25.047 -11.82 1 84 199 ALA B C 1
ATOM 4099 O O . ALA B 1 199 ? 19.422 -23.875 -11.469 1 84 199 ALA B O 1
ATOM 4100 N N . GLY B 1 200 ? 18.656 -25.812 -12.188 1 81.94 200 GLY B N 1
ATOM 4101 C CA . GLY B 1 200 ? 17.281 -25.359 -12.195 1 81.94 200 GLY B CA 1
ATOM 4102 C C . GLY B 1 200 ? 16.766 -24.984 -10.812 1 81.94 200 GLY B C 1
ATOM 4103 O O . GLY B 1 200 ? 16.125 -23.953 -10.648 1 81.94 200 GLY B O 1
ATOM 4104 N N . VAL B 1 201 ? 17.109 -25.797 -9.883 1 83.62 201 VAL B N 1
ATOM 4105 C CA . VAL B 1 201 ? 16.719 -25.531 -8.5 1 83.62 201 VAL B CA 1
ATOM 4106 C C . VAL B 1 201 ? 17.422 -24.266 -8.008 1 83.62 201 VAL B C 1
ATOM 4108 O O . VAL B 1 201 ? 16.812 -23.453 -7.309 1 83.62 201 VAL B O 1
ATOM 4111 N N . GLY B 1 202 ? 18.641 -24.172 -8.359 1 86.75 202 GLY B N 1
ATOM 4112 C CA . GLY B 1 202 ? 19.391 -22.969 -7.988 1 86.75 202 GLY B CA 1
ATOM 4113 C C . GLY B 1 202 ? 18.797 -21.703 -8.562 1 86.75 202 GLY B C 1
ATOM 4114 O O . GLY B 1 202 ? 18.688 -20.688 -7.867 1 86.75 202 GLY B O 1
ATOM 4115 N N . ILE B 1 203 ? 18.359 -21.703 -9.781 1 83.19 203 ILE B N 1
ATOM 4116 C CA . ILE B 1 203 ? 17.766 -20.562 -10.445 1 83.19 203 ILE B CA 1
ATOM 4117 C C . ILE B 1 203 ? 16.422 -20.219 -9.781 1 83.19 203 ILE B C 1
ATOM 4119 O O . ILE B 1 203 ? 16.141 -19.047 -9.531 1 83.19 203 ILE B O 1
ATOM 4123 N N . SER B 1 204 ? 15.68 -21.219 -9.555 1 84.31 204 SER B N 1
ATOM 4124 C CA . SER B 1 204 ? 14.391 -21 -8.906 1 84.31 204 SER B CA 1
ATOM 4125 C C . SER B 1 204 ? 14.562 -20.391 -7.52 1 84.31 204 SER B C 1
ATOM 4127 O O . SER B 1 204 ? 13.797 -19.516 -7.125 1 84.31 204 SER B O 1
ATOM 4129 N N . ALA B 1 205 ? 15.508 -20.875 -6.836 1 87.12 205 ALA B N 1
ATOM 4130 C CA . ALA B 1 205 ? 15.797 -20.328 -5.516 1 87.12 205 ALA B CA 1
ATOM 4131 C C . ALA B 1 205 ? 16.219 -18.875 -5.609 1 87.12 205 ALA B C 1
ATOM 4133 O O . ALA B 1 205 ? 15.852 -18.047 -4.762 1 87.12 205 ALA B O 1
ATOM 4134 N N . LEU B 1 206 ? 17.016 -18.625 -6.602 1 88.19 206 LEU B N 1
ATOM 4135 C CA . LEU B 1 206 ? 17.469 -17.25 -6.832 1 88.19 206 LEU B CA 1
ATOM 4136 C C . LEU B 1 206 ? 16.281 -16.328 -7.086 1 88.19 206 LEU B C 1
ATOM 4138 O O . LEU B 1 206 ? 16.203 -15.242 -6.52 1 88.19 206 LEU B O 1
ATOM 4142 N N . LEU B 1 207 ? 15.336 -16.75 -7.871 1 86.12 207 LEU B N 1
ATOM 4143 C CA . LEU B 1 207 ? 14.148 -15.961 -8.18 1 86.12 207 LEU B CA 1
ATOM 4144 C C . LEU B 1 207 ? 13.281 -15.781 -6.934 1 86.12 207 LEU B C 1
ATOM 4146 O O . LEU B 1 207 ? 12.672 -14.734 -6.742 1 86.12 207 LEU B O 1
ATOM 4150 N N . GLY B 1 208 ? 13.289 -16.797 -6.141 1 88.38 208 GLY B N 1
ATOM 4151 C CA . GLY B 1 208 ? 12.555 -16.703 -4.887 1 88.38 208 GLY B CA 1
ATOM 4152 C C . GLY B 1 208 ? 13.117 -15.664 -3.941 1 88.38 208 GLY B C 1
ATOM 4153 O O . GLY B 1 208 ? 12.375 -14.844 -3.402 1 88.38 208 GLY B O 1
ATOM 4154 N N . VAL B 1 209 ? 14.367 -15.711 -3.816 1 90.44 209 VAL B N 1
ATOM 4155 C CA . VAL B 1 209 ? 15.039 -14.766 -2.932 1 90.44 209 VAL B CA 1
ATOM 4156 C C . VAL B 1 209 ? 14.852 -13.344 -3.455 1 90.44 209 VAL B C 1
ATOM 4158 O O . VAL B 1 209 ? 14.562 -12.422 -2.684 1 90.44 209 VAL B O 1
ATOM 4161 N N . MET B 1 210 ? 15.008 -13.203 -4.699 1 89.25 210 MET B N 1
ATOM 4162 C CA . MET B 1 210 ? 14.805 -11.898 -5.316 1 89.25 210 MET B CA 1
ATOM 4163 C C . MET B 1 210 ? 13.367 -11.422 -5.113 1 89.25 210 MET B C 1
ATOM 4165 O O . MET B 1 210 ? 13.141 -10.25 -4.797 1 89.25 210 MET B O 1
ATOM 4169 N N . GLY B 1 211 ? 12.461 -12.297 -5.383 1 89.5 211 GLY B N 1
ATOM 4170 C CA . GLY B 1 211 ? 11.062 -11.945 -5.168 1 89.5 211 GLY B CA 1
ATOM 4171 C C . GLY B 1 211 ? 10.781 -11.484 -3.752 1 89.5 211 GLY B C 1
ATOM 4172 O O . GLY B 1 211 ? 10.102 -10.469 -3.551 1 89.5 211 GLY B O 1
ATOM 4173 N N . ILE B 1 212 ? 11.367 -12.078 -2.779 1 90.94 212 ILE B N 1
ATOM 4174 C CA . ILE B 1 212 ? 11.156 -11.75 -1.375 1 90.94 212 ILE B CA 1
ATOM 4175 C C . ILE B 1 212 ? 11.781 -10.391 -1.067 1 90.94 212 ILE B C 1
ATOM 4177 O O . ILE B 1 212 ? 11.188 -9.578 -0.351 1 90.94 212 ILE B O 1
ATOM 4181 N N . ALA B 1 213 ? 12.914 -10.18 -1.601 1 89.94 213 ALA B N 1
ATOM 4182 C CA . ALA B 1 213 ? 13.594 -8.906 -1.388 1 89.94 213 ALA B CA 1
ATOM 4183 C C . ALA B 1 213 ? 12.758 -7.75 -1.933 1 89.94 213 ALA B C 1
ATOM 4185 O O . ALA B 1 213 ? 12.633 -6.707 -1.285 1 89.94 213 ALA B O 1
ATOM 4186 N N . LEU B 1 214 ? 12.234 -7.957 -3.051 1 90.44 214 LEU B N 1
ATOM 4187 C CA . LEU B 1 214 ? 11.43 -6.914 -3.682 1 90.44 214 LEU B CA 1
ATOM 4188 C C . LEU B 1 214 ? 10.125 -6.703 -2.922 1 90.44 214 LEU B C 1
ATOM 4190 O O . LEU B 1 214 ? 9.664 -5.566 -2.773 1 90.44 214 LEU B O 1
ATOM 4194 N N . VAL B 1 215 ? 9.562 -7.738 -2.439 1 91 215 VAL B N 1
ATOM 4195 C CA . VAL B 1 215 ? 8.328 -7.648 -1.67 1 91 215 VAL B CA 1
ATOM 4196 C C . VAL B 1 215 ? 8.578 -6.855 -0.387 1 91 215 VAL B C 1
ATOM 4198 O O . VAL B 1 215 ? 7.77 -6.004 -0.012 1 91 215 VAL B O 1
ATOM 4201 N N . LYS B 1 216 ? 9.656 -7.109 0.209 1 89.69 216 LYS B N 1
ATOM 4202 C CA . LYS B 1 216 ? 9.984 -6.445 1.47 1 89.69 216 LYS B CA 1
ATOM 4203 C C . LYS B 1 216 ? 10.164 -4.945 1.273 1 89.69 216 LYS B C 1
ATOM 4205 O O . LYS B 1 216 ? 9.703 -4.148 2.094 1 89.69 216 LYS B O 1
ATOM 4210 N N . MET B 1 217 ? 10.805 -4.641 0.28 1 87.25 217 MET B N 1
ATOM 4211 C CA . MET B 1 217 ? 11.016 -3.223 -0.014 1 87.25 217 MET B CA 1
ATOM 4212 C C . MET B 1 217 ? 9.68 -2.523 -0.272 1 87.25 217 MET B C 1
ATOM 4214 O O . MET B 1 217 ? 9.414 -1.467 0.301 1 87.25 217 MET B O 1
ATOM 4218 N N . ASN B 1 218 ? 8.906 -3.088 -1.111 1 89.19 218 ASN B N 1
ATOM 4219 C CA . ASN B 1 218 ? 7.621 -2.482 -1.45 1 89.19 218 ASN B CA 1
ATOM 4220 C C . ASN B 1 218 ? 6.68 -2.451 -0.249 1 89.19 218 ASN B C 1
ATOM 4222 O O . ASN B 1 218 ? 5.875 -1.527 -0.108 1 89.19 218 ASN B O 1
ATOM 4226 N N . HIS B 1 219 ? 6.816 -3.441 0.585 1 89.5 219 HIS B N 1
ATOM 4227 C CA . HIS B 1 219 ? 6.039 -3.49 1.819 1 89.5 219 HIS B CA 1
ATOM 4228 C C . HIS B 1 219 ? 6.32 -2.273 2.695 1 89.5 219 HIS B C 1
ATOM 4230 O O . HIS B 1 219 ? 5.387 -1.62 3.172 1 89.5 219 HIS B O 1
ATOM 4236 N N . ARG B 1 220 ? 7.531 -1.905 2.867 1 85.94 220 ARG B N 1
ATOM 4237 C CA . ARG B 1 220 ? 7.945 -0.801 3.729 1 85.94 220 ARG B CA 1
ATOM 4238 C C . ARG B 1 220 ? 7.367 0.522 3.236 1 85.94 220 ARG B C 1
ATOM 4240 O O . ARG B 1 220 ? 6.828 1.302 4.023 1 85.94 220 ARG B O 1
ATOM 4247 N N . PHE B 1 221 ? 7.418 0.69 1.971 1 86.94 221 PHE B N 1
ATOM 4248 C CA . PHE B 1 221 ? 7.047 1.994 1.433 1 86.94 221 PHE B CA 1
ATOM 4249 C C . PHE B 1 221 ? 5.535 2.092 1.241 1 86.94 221 PHE B C 1
ATOM 4251 O O . PHE B 1 221 ? 4.961 3.176 1.353 1 86.94 221 PHE B O 1
ATOM 4258 N N . LEU B 1 222 ? 4.918 0.973 1.052 1 86.25 222 LEU B N 1
ATOM 4259 C CA . LEU B 1 222 ? 3.465 0.988 0.92 1 86.25 222 LEU B CA 1
ATOM 4260 C C . LEU B 1 222 ? 2.799 1.225 2.271 1 86.25 222 LEU B C 1
ATOM 4262 O O . LEU B 1 222 ? 1.719 1.813 2.34 1 86.25 222 LEU B O 1
ATOM 4266 N N . LEU B 1 223 ? 3.418 0.77 3.33 1 85.56 223 LEU B N 1
ATOM 4267 C CA . LEU B 1 223 ? 2.861 0.956 4.664 1 85.56 223 LEU B CA 1
ATOM 4268 C C . LEU B 1 223 ? 3.094 2.379 5.16 1 85.56 223 LEU B C 1
ATOM 4270 O O . LEU B 1 223 ? 2.486 2.807 6.141 1 85.56 223 LEU B O 1
ATOM 4274 N N . GLY B 1 224 ? 3.945 3.066 4.48 1 84.12 224 GLY B N 1
ATOM 4275 C CA . GLY B 1 224 ? 4.207 4.438 4.891 1 84.12 224 GLY B CA 1
ATOM 4276 C C . GLY B 1 224 ? 5.5 4.59 5.672 1 84.12 224 GLY B C 1
ATOM 4277 O O . GLY B 1 224 ? 5.48 4.992 6.836 1 84.12 224 GLY B O 1
ATOM 4278 N N . GLN B 1 225 ? 6.543 4.402 5.062 1 86.25 225 GLN B N 1
ATOM 4279 C CA . GLN B 1 225 ? 7.859 4.539 5.676 1 86.25 225 GLN B CA 1
ATOM 4280 C C . GLN B 1 225 ? 8.18 6 5.965 1 86.25 225 GLN B C 1
ATOM 4282 O O . GLN B 1 225 ? 7.879 6.879 5.16 1 86.25 225 GLN B O 1
ATOM 4287 N N . ALA B 1 226 ? 8.734 6.176 7.117 1 90.81 226 ALA B N 1
ATOM 4288 C CA . ALA B 1 226 ? 9.133 7.523 7.516 1 90.81 226 ALA B CA 1
ATOM 4289 C C . ALA B 1 226 ? 10.258 8.055 6.629 1 90.81 226 ALA B C 1
ATOM 4291 O O . ALA B 1 226 ? 11.039 7.277 6.082 1 90.81 226 ALA B O 1
ATOM 4292 N N . VAL B 1 227 ? 10.281 9.32 6.484 1 90.19 227 VAL B N 1
ATOM 4293 C CA . VAL B 1 227 ? 11.352 9.969 5.746 1 90.19 227 VAL B CA 1
ATOM 4294 C C . VAL B 1 227 ? 12.672 9.805 6.504 1 90.19 227 VAL B C 1
ATOM 4296 O O . VAL B 1 227 ? 12.68 9.633 7.723 1 90.19 227 VAL B O 1
ATOM 4299 N N . ASP B 1 228 ? 13.727 9.828 5.824 1 87.88 228 ASP B N 1
ATOM 4300 C CA . ASP B 1 228 ? 15.055 9.641 6.406 1 87.88 228 ASP B CA 1
ATOM 4301 C C . ASP B 1 228 ? 15.32 10.664 7.504 1 87.88 228 ASP B C 1
ATOM 4303 O O . ASP B 1 228 ? 14.938 11.828 7.375 1 87.88 228 ASP B O 1
ATOM 4307 N N . ARG B 1 229 ? 16 10.273 8.492 1 89.06 229 ARG B N 1
ATOM 4308 C CA . ARG B 1 229 ? 16.281 11.125 9.648 1 89.06 229 ARG B CA 1
ATOM 4309 C C . ARG B 1 229 ? 17.094 12.344 9.25 1 89.06 229 ARG B C 1
ATOM 4311 O O . ARG B 1 229 ? 16.891 13.438 9.781 1 89.06 229 ARG B O 1
ATOM 4318 N N . GLU B 1 230 ? 17.938 12.133 8.32 1 88.38 230 GLU B N 1
ATOM 4319 C CA . GLU B 1 230 ? 18.781 13.234 7.859 1 88.38 230 GLU B CA 1
ATOM 4320 C C . GLU B 1 230 ? 17.953 14.367 7.273 1 88.38 230 GLU B C 1
ATOM 4322 O O . GLU B 1 230 ? 18.219 15.539 7.535 1 88.38 230 GLU B O 1
ATOM 4327 N N . ILE B 1 231 ? 16.938 14.008 6.527 1 89.56 231 ILE B N 1
ATOM 4328 C CA . ILE B 1 231 ? 16.078 14.992 5.887 1 89.56 231 ILE B CA 1
ATOM 4329 C C . ILE B 1 231 ? 15.211 15.68 6.941 1 89.56 231 ILE B C 1
ATOM 4331 O O . ILE B 1 231 ? 15.094 16.906 6.957 1 89.56 231 ILE B O 1
ATOM 4335 N N . THR B 1 232 ? 14.664 14.859 7.859 1 91.75 232 THR B N 1
ATOM 4336 C CA . THR B 1 232 ? 13.781 15.414 8.883 1 91.75 232 THR B CA 1
ATOM 4337 C C . THR B 1 232 ? 14.555 16.328 9.82 1 91.75 232 THR B C 1
ATOM 4339 O O . THR B 1 232 ? 14.039 17.359 10.258 1 91.75 232 THR B O 1
ATOM 4342 N N . GLU B 1 233 ? 15.758 15.984 10.102 1 92 233 GLU B N 1
ATOM 4343 C CA . GLU B 1 233 ? 16.578 16.812 10.977 1 92 233 GLU B CA 1
ATOM 4344 C C . GLU B 1 233 ? 16.984 18.109 10.297 1 92 233 GLU B C 1
ATOM 4346 O O . GLU B 1 233 ? 17.016 19.172 10.938 1 92 233 GLU B O 1
ATOM 4351 N N . GLU B 1 234 ? 17.266 17.984 9.109 1 92.94 234 GLU B N 1
ATOM 4352 C CA . GLU B 1 234 ? 17.625 19.203 8.367 1 92.94 234 GLU B CA 1
ATOM 4353 C C . GLU B 1 234 ? 16.438 20.156 8.266 1 92.94 234 GLU B C 1
ATOM 4355 O O . GLU B 1 234 ? 16.594 21.375 8.375 1 92.94 234 GLU B O 1
ATOM 4360 N N . ILE B 1 235 ? 15.273 19.625 8.016 1 93.81 235 ILE B N 1
ATOM 4361 C CA . ILE B 1 235 ? 14.062 20.453 7.973 1 93.81 235 ILE B CA 1
ATOM 4362 C C . ILE B 1 235 ? 13.812 21.078 9.344 1 93.81 235 ILE B C 1
ATOM 4364 O O . ILE B 1 235 ? 13.445 22.25 9.438 1 93.81 235 ILE B O 1
ATOM 4368 N N . GLY B 1 236 ? 14.062 20.266 10.336 1 93.75 236 GLY B N 1
ATOM 4369 C CA . GLY B 1 236 ? 13.953 20.781 11.688 1 93.75 236 GLY B CA 1
ATOM 4370 C C . GLY B 1 236 ? 14.883 21.953 11.945 1 93.75 236 GLY B C 1
ATOM 4371 O O . GLY B 1 236 ? 14.492 22.938 12.586 1 93.75 236 GLY B O 1
ATOM 4372 N N . LYS B 1 237 ? 16.047 21.875 11.445 1 93.31 237 LYS B N 1
ATOM 4373 C CA . LYS B 1 237 ? 17.016 22.953 11.594 1 93.31 237 LYS B CA 1
ATOM 4374 C C . LYS B 1 237 ? 16.562 24.219 10.867 1 93.31 237 LYS B C 1
ATOM 4376 O O . LYS B 1 237 ? 16.75 25.328 11.359 1 93.31 237 LYS B O 1
ATOM 4381 N N . ILE B 1 238 ? 15.984 24.047 9.727 1 92.5 238 ILE B N 1
ATOM 4382 C CA . ILE B 1 238 ? 15.469 25.172 8.961 1 92.5 238 ILE B CA 1
ATOM 4383 C C . ILE B 1 238 ? 14.352 25.875 9.734 1 92.5 238 ILE B C 1
ATOM 4385 O O . ILE B 1 238 ? 14.312 27.094 9.812 1 92.5 238 ILE B O 1
ATOM 4389 N N . LEU B 1 239 ? 13.57 25.062 10.344 1 93.25 239 LEU B N 1
ATOM 4390 C CA . LEU B 1 239 ? 12.445 25.594 11.117 1 93.25 239 LEU B CA 1
ATOM 4391 C C . LEU B 1 239 ? 12.945 26.328 12.359 1 93.25 239 LEU B C 1
ATOM 4393 O O . LEU B 1 239 ? 12.5 27.438 12.641 1 93.25 239 LEU B O 1
ATOM 4397 N N . LEU B 1 240 ? 13.906 25.766 12.992 1 92.69 240 LEU B N 1
ATOM 4398 C CA . LEU B 1 240 ? 14.398 26.328 14.258 1 92.69 240 LEU B CA 1
ATOM 4399 C C . LEU B 1 240 ? 15.32 27.516 14.008 1 92.69 240 LEU B C 1
ATOM 4401 O O . LEU B 1 240 ? 15.602 28.281 14.922 1 92.69 240 LEU B O 1
ATOM 4405 N N . SER B 1 241 ? 15.766 27.641 12.82 1 90.94 241 SER B N 1
ATOM 4406 C CA . SER B 1 241 ? 16.625 28.766 12.469 1 90.94 241 SER B CA 1
ATOM 4407 C C . SER B 1 241 ? 15.805 30.047 12.328 1 90.94 241 SER B C 1
ATOM 4409 O O . SER B 1 241 ? 16.359 31.156 12.367 1 90.94 241 SER B O 1
ATOM 4411 N N . ARG B 1 242 ? 14.539 29.875 12.242 1 88.31 242 ARG B N 1
ATOM 4412 C CA . ARG B 1 242 ? 13.664 31.031 12.141 1 88.31 242 ARG B CA 1
ATOM 4413 C C . ARG B 1 242 ? 13.367 31.609 13.516 1 88.31 242 ARG B C 1
ATOM 4415 O O . ARG B 1 242 ? 13.031 30.875 14.445 1 88.31 242 ARG B O 1
ATOM 4422 N N . ARG B 1 243 ? 13.406 32.875 13.68 1 86.56 243 ARG B N 1
ATOM 4423 C CA . ARG B 1 243 ? 13.195 33.531 14.953 1 86.56 243 ARG B CA 1
ATOM 4424 C C . ARG B 1 243 ? 11.734 33.438 15.391 1 86.56 243 ARG B C 1
ATOM 4426 O O . ARG B 1 243 ? 11.43 33.562 16.578 1 86.56 243 ARG B O 1
ATOM 4433 N N . SER B 1 244 ? 10.859 33.25 14.461 1 88.31 244 SER B N 1
ATOM 4434 C CA . SER B 1 244 ? 9.43 33.219 14.75 1 88.31 244 SER B CA 1
ATOM 4435 C C . SER B 1 244 ? 9.031 31.891 15.406 1 88.31 244 SER B C 1
ATOM 4437 O O . SER B 1 244 ? 7.949 31.781 15.992 1 88.31 244 SER B O 1
ATOM 4439 N N . ILE B 1 245 ? 9.984 30.906 15.32 1 90.5 245 ILE B N 1
ATOM 4440 C CA . ILE B 1 245 ? 9.633 29.562 15.812 1 90.5 245 ILE B CA 1
ATOM 4441 C C . ILE B 1 245 ? 10.453 29.25 17.062 1 90.5 245 ILE B C 1
ATOM 4443 O O . ILE B 1 245 ? 11.688 29.328 17.031 1 90.5 245 ILE B O 1
ATOM 4447 N N . ASP B 1 246 ? 9.75 28.812 18.094 1 88.44 246 ASP B N 1
ATOM 4448 C CA . ASP B 1 246 ? 10.398 28.516 19.375 1 88.44 246 ASP B CA 1
ATOM 4449 C C . ASP B 1 246 ? 10.789 27.047 19.469 1 88.44 246 ASP B C 1
ATOM 4451 O O . ASP B 1 246 ? 11.898 26.719 19.906 1 88.44 246 ASP B O 1
ATOM 4455 N N . SER B 1 247 ? 9.805 26.219 19.078 1 91.44 247 SER B N 1
ATOM 4456 C CA . SER B 1 247 ? 10.047 24.781 19.203 1 91.44 247 SER B CA 1
ATOM 4457 C C . SER B 1 247 ? 9.172 23.984 18.25 1 91.44 247 SER B C 1
ATOM 4459 O O . SER B 1 247 ? 8.195 24.5 17.703 1 91.44 247 SER B O 1
ATOM 4461 N N . ILE B 1 248 ? 9.68 22.797 18 1 91.38 248 ILE B N 1
ATOM 4462 C CA . ILE B 1 248 ? 8.953 21.875 17.141 1 91.38 248 ILE B CA 1
ATOM 4463 C C . ILE B 1 248 ? 8.633 20.594 17.922 1 91.38 248 ILE B C 1
ATOM 4465 O O . ILE B 1 248 ? 9.453 20.109 18.703 1 91.38 248 ILE B O 1
ATOM 4469 N N . ARG B 1 249 ? 7.43 20.188 17.781 1 87.5 249 ARG B N 1
ATOM 4470 C CA . ARG B 1 249 ? 7 18.953 18.438 1 87.5 249 ARG B CA 1
ATOM 4471 C C . ARG B 1 249 ? 6.246 18.047 17.469 1 87.5 249 ARG B C 1
ATOM 4473 O O . ARG B 1 249 ? 5.832 18.484 16.391 1 87.5 249 ARG B O 1
ATOM 4480 N N . SER B 1 250 ? 6.207 16.75 17.734 1 86.56 250 SER B N 1
ATOM 4481 C CA . SER B 1 250 ? 5.371 15.766 17.062 1 86.56 250 SER B CA 1
ATOM 4482 C C . SER B 1 250 ? 5.652 15.734 15.562 1 86.56 250 SER B C 1
ATOM 4484 O O . SER B 1 250 ? 4.738 15.891 14.758 1 86.56 250 SER B O 1
ATOM 4486 N N . VAL B 1 251 ? 6.875 15.469 15.211 1 87.75 251 VAL B N 1
ATOM 4487 C CA . VAL B 1 251 ? 7.254 15.383 13.805 1 87.75 251 VAL B CA 1
ATOM 4488 C C . VAL B 1 251 ? 6.809 14.039 13.227 1 87.75 251 VAL B C 1
ATOM 4490 O O . VAL B 1 251 ? 7.078 12.992 13.812 1 87.75 251 VAL B O 1
ATOM 4493 N N . GLN B 1 252 ? 6.039 14.102 12.203 1 88.25 252 GLN B N 1
ATOM 4494 C CA . GLN B 1 252 ? 5.602 12.922 11.461 1 88.25 252 GLN B CA 1
ATOM 4495 C C . GLN B 1 252 ? 5.836 13.094 9.961 1 88.25 252 GLN B C 1
ATOM 4497 O O . GLN B 1 252 ? 5.48 14.125 9.391 1 88.25 252 GLN B O 1
ATOM 4502 N N . SER B 1 253 ? 6.539 12.156 9.375 1 91 253 SER B N 1
ATOM 4503 C CA . SER B 1 253 ? 6.812 12.219 7.941 1 91 253 SER B CA 1
ATOM 4504 C C . SER B 1 253 ? 6.629 10.859 7.277 1 91 253 SER B C 1
ATOM 4506 O O . SER B 1 253 ? 6.719 9.82 7.941 1 91 253 SER B O 1
ATOM 4508 N N . GLN B 1 254 ? 6.285 10.906 6.074 1 89.88 254 GLN B N 1
ATOM 4509 C CA . GLN B 1 254 ? 6.113 9.664 5.332 1 89.88 254 GLN B CA 1
ATOM 4510 C C . GLN B 1 254 ? 6.352 9.875 3.84 1 89.88 254 GLN B C 1
ATOM 4512 O O . GLN B 1 254 ? 5.988 10.914 3.287 1 89.88 254 GLN B O 1
ATOM 4517 N N . TRP B 1 255 ? 6.93 8.906 3.23 1 88.75 255 TRP B N 1
ATOM 4518 C CA . TRP B 1 255 ? 7.094 8.938 1.779 1 88.75 255 TRP B CA 1
ATOM 4519 C C . TRP B 1 255 ? 5.766 8.68 1.077 1 88.75 255 TRP B C 1
ATOM 4521 O O . TRP B 1 255 ? 5.047 7.734 1.418 1 88.75 255 TR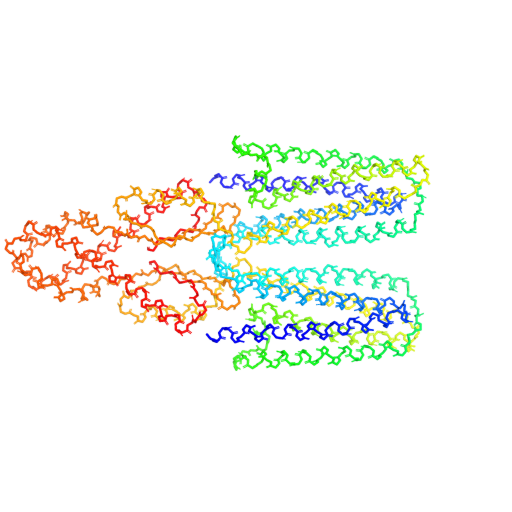P B O 1
ATOM 4531 N N . THR B 1 256 ? 5.383 9.508 0.18 1 86.69 256 THR B N 1
ATOM 4532 C CA . THR B 1 256 ? 4.152 9.352 -0.592 1 86.69 256 THR B CA 1
ATOM 4533 C C . THR B 1 256 ? 4.457 8.859 -2.002 1 86.69 256 THR B C 1
ATOM 4535 O O . THR B 1 256 ? 3.547 8.5 -2.752 1 86.69 256 THR B O 1
ATOM 4538 N N . GLY B 1 257 ? 5.648 8.859 -2.359 1 84.56 257 GLY B N 1
ATOM 4539 C CA . GLY B 1 257 ? 6.215 8.375 -3.609 1 84.56 257 GLY B CA 1
ATOM 4540 C C . GLY B 1 257 ? 7.727 8.25 -3.574 1 84.56 257 GLY B C 1
ATOM 4541 O O . GLY B 1 257 ? 8.352 8.5 -2.541 1 84.56 257 GLY B O 1
ATOM 4542 N N . PRO B 1 258 ? 8.25 7.875 -4.637 1 84.12 258 PRO B N 1
ATOM 4543 C CA . PRO B 1 258 ? 9.703 7.684 -4.652 1 84.12 258 PRO B CA 1
ATOM 4544 C C . PRO B 1 258 ? 10.477 8.992 -4.469 1 84.12 258 PRO B C 1
ATOM 4546 O O . PRO B 1 258 ? 11.586 8.992 -3.939 1 84.12 258 PRO B O 1
ATOM 4549 N N . GLU B 1 259 ? 9.828 10.086 -4.852 1 84.69 259 GLU B N 1
ATOM 4550 C CA . GLU B 1 259 ? 10.523 11.367 -4.766 1 84.69 259 GLU B CA 1
ATOM 4551 C C . GLU B 1 259 ? 9.68 12.398 -4.016 1 84.69 259 GLU B C 1
ATOM 4553 O O . GLU B 1 259 ? 9.984 13.594 -4.039 1 84.69 259 GLU B O 1
ATOM 4558 N N . THR B 1 260 ? 8.625 11.992 -3.43 1 88.12 260 THR B N 1
ATOM 4559 C CA . THR B 1 260 ? 7.746 12.906 -2.707 1 88.12 260 THR B CA 1
ATOM 4560 C C . THR B 1 260 ? 7.465 12.383 -1.301 1 88.12 260 THR B C 1
ATOM 4562 O O . THR B 1 260 ? 7.469 11.172 -1.068 1 88.12 260 THR B O 1
ATOM 4565 N N . PHE B 1 261 ? 7.312 13.359 -0.407 1 91 261 PHE B N 1
ATOM 4566 C CA . PHE B 1 261 ? 7.023 12.961 0.964 1 91 261 PHE B CA 1
ATOM 4567 C C . PHE B 1 261 ? 6.168 14.008 1.664 1 91 261 PHE B C 1
ATOM 4569 O O . PHE B 1 261 ? 6.027 15.133 1.173 1 91 261 PHE B O 1
ATOM 4576 N N . SER B 1 262 ? 5.531 13.609 2.641 1 90.94 262 SER B N 1
ATOM 4577 C CA . SER B 1 262 ? 4.77 14.492 3.52 1 90.94 262 SER B CA 1
ATOM 4578 C C . SER B 1 262 ? 5.516 14.75 4.828 1 90.94 262 SER B C 1
ATOM 4580 O O . SER B 1 262 ? 6.25 13.883 5.305 1 90.94 262 SER B O 1
ATOM 4582 N N . TYR B 1 263 ? 5.434 15.945 5.359 1 92.44 263 TYR B N 1
ATOM 4583 C CA . TYR B 1 263 ? 6.082 16.359 6.598 1 92.44 263 TYR B CA 1
ATOM 4584 C C . TYR B 1 263 ? 5.121 17.156 7.473 1 92.44 263 TYR B C 1
ATOM 4586 O O . TYR B 1 263 ? 4.578 18.172 7.039 1 92.44 263 TYR B O 1
ATOM 4594 N N . LYS B 1 264 ? 4.922 16.609 8.609 1 90.25 264 LYS B N 1
ATOM 4595 C CA . LYS B 1 264 ? 4.047 17.266 9.578 1 90.25 264 LYS B CA 1
ATOM 4596 C C . LYS B 1 264 ? 4.781 17.547 10.883 1 90.25 264 LYS B C 1
ATOM 4598 O O . LYS B 1 264 ? 5.559 16.719 11.359 1 90.25 264 LYS B O 1
ATOM 4603 N N . ALA B 1 265 ? 4.562 18.734 11.383 1 90.62 265 ALA B N 1
ATOM 4604 C CA . ALA B 1 265 ? 5.164 19.094 12.664 1 90.62 265 ALA B CA 1
ATOM 4605 C C . ALA B 1 265 ? 4.309 20.125 13.406 1 90.62 265 ALA B C 1
ATOM 4607 O O . ALA B 1 265 ? 3.605 20.922 12.781 1 90.62 265 ALA B O 1
ATOM 4608 N N . GLU B 1 266 ? 4.293 20.031 14.68 1 88.75 266 GLU B N 1
ATOM 4609 C CA . GLU B 1 266 ? 3.715 21.062 15.531 1 88.75 266 GLU B CA 1
ATOM 4610 C C . GLU B 1 266 ? 4.754 22.125 15.891 1 88.75 266 GLU B C 1
ATOM 4612 O O . GLU B 1 266 ? 5.789 21.797 16.484 1 88.75 266 GLU B O 1
ATOM 4617 N N . VAL B 1 267 ? 4.453 23.281 15.531 1 89.44 267 VAL B N 1
ATOM 4618 C CA . VAL B 1 267 ? 5.41 24.375 15.734 1 89.44 267 VAL B CA 1
ATOM 4619 C C . VAL B 1 267 ? 4.863 25.359 16.75 1 89.44 267 VAL B C 1
ATOM 4621 O O . VAL B 1 267 ? 3.682 25.719 16.719 1 89.44 267 VAL B O 1
ATOM 4624 N N . ASP B 1 268 ? 5.715 25.672 17.656 1 88.5 268 ASP B N 1
ATOM 4625 C CA . ASP B 1 268 ? 5.395 26.719 18.625 1 88.5 268 ASP B CA 1
ATOM 4626 C C . ASP B 1 268 ? 5.941 28.062 18.172 1 88.5 268 ASP B C 1
ATOM 4628 O O . ASP B 1 268 ? 7.156 28.25 18.094 1 88.5 268 ASP B O 1
ATOM 4632 N N . PHE B 1 269 ? 5.012 28.969 17.938 1 87.88 269 PHE B N 1
ATOM 4633 C CA . PHE B 1 269 ? 5.434 30.281 17.484 1 87.88 269 PHE B CA 1
ATOM 4634 C C . PHE B 1 269 ? 5.715 31.219 18.656 1 87.88 269 PHE B C 1
ATOM 4636 O O . PHE B 1 269 ? 5.031 31.156 19.672 1 87.88 269 PHE B O 1
ATOM 4643 N N . ASP B 1 270 ? 6.605 32.062 18.422 1 86.88 270 ASP B N 1
ATOM 4644 C CA . ASP B 1 270 ? 6.988 33.031 19.438 1 86.88 270 ASP B CA 1
ATOM 4645 C C . ASP B 1 270 ? 6.082 34.25 19.406 1 86.88 270 ASP B C 1
ATOM 4647 O O . ASP B 1 270 ? 6.102 35 18.438 1 86.88 270 ASP B O 1
ATOM 4651 N N . GLY B 1 271 ? 5.395 34.5 20.469 1 83.44 271 GLY B N 1
ATOM 4652 C CA . GLY B 1 271 ? 4.484 35.625 20.562 1 83.44 271 GLY B CA 1
ATOM 4653 C C . GLY B 1 271 ? 5.195 36.969 20.484 1 83.44 271 GLY B C 1
ATOM 4654 O O . GLY B 1 271 ? 4.664 37.938 19.922 1 83.44 271 GLY B O 1
ATOM 4655 N N . THR B 1 272 ? 6.422 37 21.031 1 84.44 272 TH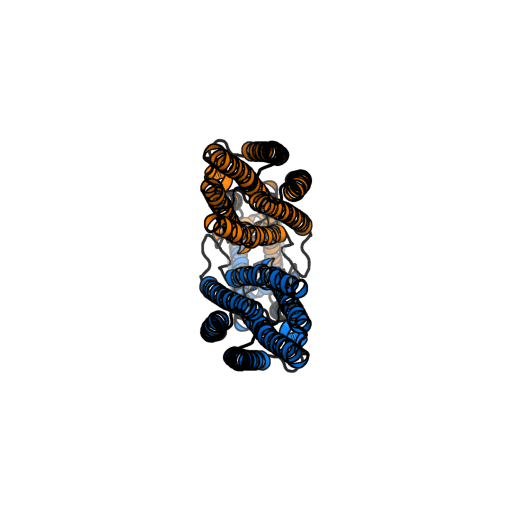R B N 1
ATOM 4656 C CA . THR B 1 272 ? 7.188 38.25 21.047 1 84.44 272 THR B CA 1
ATOM 4657 C C . THR B 1 272 ? 7.586 38.656 19.625 1 84.44 272 THR B C 1
ATOM 4659 O O . THR B 1 272 ? 7.535 39.844 19.281 1 84.44 272 THR B O 1
ATOM 4662 N N . TYR B 1 273 ? 7.871 37.656 18.938 1 86.12 273 TYR B N 1
ATOM 4663 C CA . TYR B 1 273 ? 8.25 37.938 17.562 1 86.12 273 TYR B CA 1
ATOM 4664 C C . TYR B 1 273 ? 7.059 38.469 16.766 1 86.12 273 TYR B C 1
ATOM 4666 O O . TYR B 1 273 ? 7.184 39.438 16 1 86.12 273 TYR B O 1
ATOM 4674 N N . LEU B 1 274 ? 5.973 37.875 16.938 1 87 274 LEU B 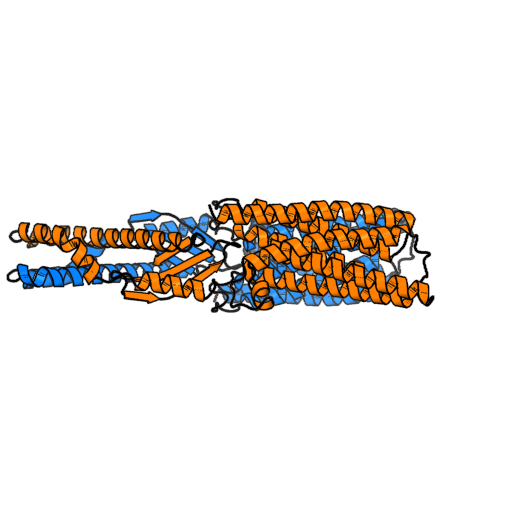N 1
ATOM 4675 C CA . LEU B 1 274 ? 4.77 38.281 16.203 1 87 274 LEU B CA 1
ATOM 4676 C C . LEU B 1 274 ? 4.324 39.688 16.594 1 87 274 LEU B C 1
ATOM 4678 O O . LEU B 1 274 ? 3.932 40.469 15.727 1 87 274 LEU B O 1
ATOM 4682 N N . ALA B 1 275 ? 4.449 39.906 17.859 1 86.81 275 ALA B N 1
ATOM 4683 C CA . ALA B 1 275 ? 4.074 41.25 18.344 1 86.81 275 ALA B CA 1
ATOM 4684 C C . ALA B 1 275 ? 4.996 42.312 17.797 1 86.81 275 ALA B C 1
ATOM 4686 O O . ALA B 1 275 ? 4.543 43.406 17.438 1 86.81 275 ALA B O 1
ATOM 4687 N N . ALA B 1 276 ? 6.285 42 17.75 1 86.56 276 ALA B N 1
ATOM 4688 C CA . ALA B 1 276 ? 7.266 42.969 17.234 1 86.56 276 ALA B CA 1
ATOM 4689 C C . ALA B 1 276 ? 6.984 43.312 15.781 1 86.56 276 ALA B C 1
ATOM 4691 O O . ALA B 1 276 ? 7.176 44.469 15.367 1 86.56 276 ALA B O 1
ATOM 4692 N N . ARG B 1 277 ? 6.496 42.375 15.086 1 87.12 277 ARG B N 1
ATOM 4693 C CA . ARG B 1 277 ? 6.215 42.594 13.672 1 87.12 277 ARG B CA 1
ATOM 4694 C C . ARG B 1 277 ? 4.973 43.438 13.477 1 87.12 277 ARG B C 1
ATOM 4696 O O . ARG B 1 277 ? 4.871 44.188 12.492 1 87.12 277 ARG B O 1
ATOM 4703 N N . LEU B 1 278 ? 4.082 43.375 14.398 1 90.25 278 LEU B N 1
ATOM 4704 C CA . LEU B 1 278 ? 2.814 44.094 14.273 1 90.25 278 LEU B CA 1
ATOM 4705 C C . LEU B 1 278 ? 2.852 45.406 15.039 1 90.25 278 LEU B C 1
ATOM 4707 O O . LEU B 1 278 ? 1.983 46.25 14.852 1 90.25 278 LEU B O 1
ATOM 4711 N N . MET B 1 279 ? 3.908 45.688 15.812 1 85.69 279 MET B N 1
ATOM 4712 C CA . MET B 1 279 ? 4 46.812 16.75 1 85.69 279 MET B CA 1
ATOM 4713 C C . MET B 1 279 ? 3.936 48.125 16.016 1 85.69 279 MET B C 1
ATOM 4715 O O . MET B 1 279 ? 3.229 49.062 16.438 1 85.69 279 MET B O 1
ATOM 4719 N N . PRO B 1 280 ? 4.637 48.25 14.906 1 85.94 280 PRO B N 1
ATOM 4720 C CA . PRO B 1 280 ? 4.613 49.562 14.242 1 85.94 280 PRO B CA 1
ATOM 4721 C C . PRO B 1 280 ? 3.207 49.969 13.844 1 85.94 280 PRO B C 1
ATOM 4723 O O . PRO B 1 280 ? 2.879 51.156 13.914 1 85.94 280 PRO B O 1
ATOM 4726 N N . ILE B 1 281 ? 2.391 49.094 13.516 1 85.62 281 ILE B N 1
ATOM 4727 C CA . ILE B 1 281 ? 1.039 49.406 13.062 1 85.62 281 ILE B CA 1
ATOM 4728 C C . ILE B 1 281 ? 0.135 49.656 14.266 1 85.62 281 ILE B C 1
ATOM 4730 O O . ILE B 1 281 ? -0.589 50.656 14.32 1 85.62 281 ILE B O 1
ATOM 4734 N N . TYR B 1 282 ? 0.268 48.875 15.273 1 87.44 282 TYR B N 1
ATOM 4735 C CA . TYR B 1 282 ? -0.711 48.906 16.359 1 87.44 282 TYR B CA 1
ATOM 4736 C C . TYR B 1 282 ? -0.303 49.906 17.422 1 87.44 282 TYR B C 1
ATOM 4738 O O . TYR B 1 282 ? -1.147 50.406 18.188 1 87.44 282 TYR B O 1
ATOM 4746 N N . GLN B 1 283 ? 0.997 50.219 17.5 1 82.88 283 GLN B N 1
ATOM 4747 C CA . GLN B 1 283 ? 1.396 51.281 18.406 1 82.88 283 GLN B CA 1
ATOM 4748 C C . GLN B 1 283 ? 0.717 52.594 18.047 1 82.88 283 GLN B C 1
ATOM 4750 O O . GLN B 1 283 ? 0.223 53.312 18.922 1 82.88 283 GLN B O 1
ATOM 4755 N N . LYS B 1 284 ? 0.722 52.812 16.766 1 83.81 284 LYS B N 1
ATOM 4756 C CA . LYS B 1 284 ? 0.091 54.062 16.281 1 83.81 284 LYS B CA 1
ATOM 4757 C C . LYS B 1 284 ? -1.413 54.031 16.531 1 83.81 284 LYS B C 1
ATOM 4759 O O . LYS B 1 284 ? -1.998 55.031 16.906 1 83.81 284 LYS B O 1
ATOM 4764 N N . GLU B 1 285 ? -1.985 52.875 16.344 1 84.38 285 GLU B N 1
ATOM 4765 C CA . GLU B 1 285 ? -3.432 52.781 16.484 1 84.38 285 GLU B CA 1
ATOM 4766 C C . GLU B 1 285 ? -3.848 52.844 17.953 1 84.38 285 GLU B C 1
ATOM 4768 O O . GLU B 1 285 ? -4.883 53.438 18.281 1 84.38 285 GLU B O 1
ATOM 4773 N N . PHE B 1 286 ? -3.066 52.344 18.844 1 82.62 286 PHE B N 1
ATOM 4774 C CA . PHE B 1 286 ? -3.393 52.344 20.266 1 82.62 286 PHE B CA 1
ATOM 4775 C C . PHE B 1 286 ? -3.209 53.75 20.844 1 82.62 286 PHE B C 1
ATOM 4777 O O . PHE B 1 286 ? -3.945 54.156 21.75 1 82.62 286 PHE B O 1
ATOM 4784 N N . VAL B 1 287 ? -2.223 54.469 20.344 1 77.69 287 VAL B N 1
ATOM 4785 C CA . VAL B 1 287 ? -2.012 55.844 20.812 1 77.69 287 VAL B CA 1
ATOM 4786 C C . VAL B 1 287 ? -3.193 56.719 20.391 1 77.69 287 VAL B C 1
ATOM 4788 O O . VAL B 1 287 ? -3.619 57.594 21.141 1 77.69 287 VAL B O 1
ATOM 4791 N N . LYS B 1 288 ? -3.721 56.375 19.234 1 81.06 288 LYS B N 1
ATOM 4792 C CA . LYS B 1 288 ? -4.836 57.156 18.703 1 81.06 288 LYS B CA 1
ATOM 4793 C C . LYS B 1 288 ? -6.082 57 19.578 1 81.06 288 LYS B C 1
ATOM 4795 O O . LYS B 1 288 ? -6.891 57.906 19.703 1 81.06 288 LYS B O 1
ATOM 4800 N N . ILE B 1 289 ? -6.219 55.875 20.094 1 77.06 289 ILE B N 1
ATOM 4801 C CA . ILE B 1 289 ? -7.457 55.594 20.812 1 77.06 289 ILE B CA 1
ATOM 4802 C C . ILE B 1 289 ? -7.223 55.75 22.312 1 77.06 289 ILE B C 1
ATOM 4804 O O . ILE B 1 289 ? -8.008 55.281 23.125 1 77.06 289 ILE B O 1
ATOM 4808 N N . ARG B 1 290 ? -6.191 56.281 22.688 1 74.69 290 ARG B N 1
ATOM 4809 C CA . ARG B 1 290 ? -5.82 56.438 24.094 1 74.69 290 ARG B CA 1
ATOM 4810 C C . ARG B 1 290 ? -6.973 57.031 24.906 1 74.69 290 ARG B C 1
ATOM 4812 O O . ARG B 1 290 ? -7.266 56.562 26 1 74.69 290 ARG B O 1
ATOM 4819 N N . ASP B 1 291 ? -7.656 57.969 24.328 1 75.62 291 ASP B N 1
ATOM 4820 C CA . ASP B 1 291 ? -8.703 58.688 25.062 1 75.62 291 ASP B CA 1
ATOM 4821 C C . ASP B 1 291 ? -10.031 57.906 24.984 1 75.62 291 ASP B C 1
ATOM 4823 O O . ASP B 1 291 ? -10.914 58.125 25.828 1 75.62 291 ASP B O 1
ATOM 4827 N N . THR B 1 292 ? -10.172 57.031 23.984 1 79.06 292 THR B N 1
ATOM 4828 C CA . THR B 1 292 ? -11.406 56.25 23.828 1 79.06 292 THR B CA 1
ATOM 4829 C C . THR B 1 292 ? -11.156 54.781 24.047 1 79.06 292 THR B C 1
ATOM 4831 O O . THR B 1 292 ? -11.828 53.938 23.438 1 79.06 292 THR B O 1
ATOM 4834 N N . MET B 1 293 ? -10.148 54.5 24.734 1 75.31 293 MET B N 1
ATOM 4835 C CA . MET B 1 293 ? -9.68 53.156 24.906 1 75.31 293 MET B CA 1
ATOM 4836 C C . MET B 1 293 ? -10.781 52.25 25.5 1 75.31 293 MET B C 1
ATOM 4838 O O . MET B 1 293 ? -10.898 51.094 25.125 1 75.31 293 MET B O 1
ATOM 4842 N N . ASP B 1 294 ? -11.586 52.812 26.328 1 73.25 294 ASP B N 1
ATOM 4843 C CA . ASP B 1 294 ? -12.609 52.031 27.016 1 73.25 294 ASP B CA 1
ATOM 4844 C C . ASP B 1 294 ? -13.625 51.469 26.016 1 73.25 294 ASP B C 1
ATOM 4846 O O . ASP B 1 294 ? -14.039 50.312 26.141 1 73.25 294 ASP B O 1
ATOM 4850 N N . THR B 1 295 ? -13.906 52.188 24.953 1 78.5 295 THR B N 1
ATOM 4851 C CA . THR B 1 295 ? -14.953 51.781 24.031 1 78.5 295 THR B CA 1
ATOM 4852 C C . THR B 1 295 ? -14.352 51.031 22.828 1 78.5 295 THR B C 1
ATOM 4854 O O . THR B 1 295 ? -14.992 50.156 22.25 1 78.5 295 THR B O 1
ATOM 4857 N N . GLU B 1 296 ? -13.094 51.281 22.531 1 85.69 296 GLU B N 1
ATOM 4858 C CA . GLU B 1 296 ? -12.555 50.781 21.281 1 85.69 296 GLU B CA 1
ATOM 4859 C C . GLU B 1 296 ? -11.555 49.656 21.516 1 85.69 296 GLU B C 1
ATOM 4861 O O . GLU B 1 296 ? -11.062 49.031 20.562 1 85.69 296 GLU B O 1
ATOM 4866 N N . LEU B 1 297 ? -11.297 49.375 22.766 1 84.56 297 LEU B N 1
ATOM 4867 C CA . LEU B 1 297 ? -10.281 48.375 23.109 1 84.56 297 LEU B CA 1
ATOM 4868 C C . LEU B 1 297 ? -10.641 47.031 22.531 1 84.56 297 LEU B C 1
ATOM 4870 O O . LEU B 1 297 ? -9.781 46.312 22 1 84.56 297 LEU B O 1
ATOM 4874 N N . GLN B 1 298 ? -11.906 46.75 22.578 1 83.25 298 GLN B N 1
ATOM 4875 C CA . GLN B 1 298 ? -12.367 45.438 22.125 1 83.25 298 GLN B CA 1
ATOM 4876 C C . GLN B 1 298 ? -12.125 45.281 20.625 1 83.25 298 GLN B C 1
ATOM 4878 O O . GLN B 1 298 ? -11.664 44.219 20.188 1 83.25 298 GLN B O 1
ATOM 4883 N N . VAL B 1 299 ? -12.453 46.219 19.922 1 86.69 299 VAL B N 1
ATOM 4884 C CA . VAL B 1 299 ? -12.297 46.156 18.469 1 86.69 299 VAL B CA 1
ATOM 4885 C C . VAL B 1 299 ? -10.812 46.125 18.109 1 86.69 299 VAL B C 1
ATOM 4887 O O . VAL B 1 299 ? -10.406 45.375 17.219 1 86.69 299 VAL B O 1
ATOM 4890 N N . MET B 1 300 ? -9.992 46.875 18.812 1 87.75 300 MET B N 1
ATOM 4891 C CA . MET B 1 300 ? -8.555 46.906 18.547 1 87.75 300 MET B CA 1
ATOM 4892 C C . MET B 1 300 ? -7.91 45.562 18.844 1 87.75 300 MET B C 1
ATOM 4894 O O . MET B 1 300 ? -7.055 45.094 18.078 1 87.75 300 MET B O 1
ATOM 4898 N N . LEU B 1 301 ? -8.328 45 19.906 1 87.69 301 LEU B N 1
ATOM 4899 C CA . LEU B 1 301 ? -7.762 43.688 20.281 1 87.69 301 LEU B CA 1
ATOM 4900 C C . LEU B 1 301 ? -8.219 42.594 19.328 1 87.69 301 LEU B C 1
ATOM 4902 O O . LEU B 1 301 ? -7.473 41.656 19.047 1 87.69 301 LEU B O 1
ATOM 4906 N N . ALA B 1 302 ? -9.414 42.75 18.844 1 88.38 302 ALA B N 1
ATOM 4907 C CA . ALA B 1 302 ? -9.906 41.812 17.844 1 88.38 302 ALA B CA 1
ATOM 4908 C C . ALA B 1 302 ? -9.109 41.938 16.547 1 88.38 302 ALA B C 1
ATOM 4910 O O . ALA B 1 302 ? -8.766 40.906 15.93 1 88.38 302 ALA B O 1
ATOM 4911 N N . LEU B 1 303 ? -8.883 43.094 16.172 1 89.5 303 LEU B N 1
ATOM 4912 C CA . LEU B 1 303 ? -8.094 43.312 14.961 1 89.5 303 LEU B CA 1
ATOM 4913 C C . LEU B 1 303 ? -6.668 42.812 15.141 1 89.5 303 LEU B C 1
ATOM 4915 O O . LEU B 1 303 ? -6.09 42.25 14.219 1 89.5 303 LEU B O 1
ATOM 4919 N N . TYR B 1 304 ? -6.152 43.062 16.344 1 89.88 304 TYR B N 1
ATOM 4920 C CA . TYR B 1 304 ? -4.809 42.594 16.641 1 89.88 304 TYR B CA 1
ATOM 4921 C C . TYR B 1 304 ? -4.746 41.062 16.594 1 89.88 304 TYR B C 1
ATOM 4923 O O . TYR B 1 304 ? -3.805 40.5 16.047 1 89.88 304 TYR B O 1
ATOM 4931 N N . ALA B 1 305 ? -5.66 40.438 17.125 1 88.94 305 ALA B N 1
ATOM 4932 C CA . ALA B 1 305 ? -5.707 39 17.109 1 88.94 305 ALA B CA 1
ATOM 4933 C C . ALA B 1 305 ? -5.77 38.469 15.68 1 88.94 305 ALA B C 1
ATOM 4935 O O . ALA B 1 305 ? -5.113 37.469 15.352 1 88.94 305 ALA B O 1
ATOM 4936 N N . GLU B 1 306 ? -6.527 39.031 14.875 1 89.38 306 GLU B N 1
ATOM 4937 C CA . GLU B 1 306 ? -6.637 38.656 13.477 1 89.38 306 GLU B CA 1
ATOM 4938 C C . GLU B 1 306 ? -5.301 38.812 12.758 1 89.38 306 GLU B C 1
ATOM 4940 O O . GLU B 1 306 ? -4.914 37.938 11.961 1 89.38 306 GLU B O 1
ATOM 4945 N N . ASP B 1 307 ? -4.73 39.875 13.031 1 90.38 307 ASP B N 1
ATOM 4946 C CA . ASP B 1 307 ? -3.463 40.125 12.359 1 90.38 307 ASP B CA 1
ATOM 4947 C C . ASP B 1 307 ? -2.367 39.188 12.859 1 90.38 307 ASP B C 1
ATOM 4949 O O . ASP B 1 307 ? -1.468 38.812 12.109 1 90.38 307 ASP B O 1
ATOM 4953 N N . VAL B 1 308 ? -2.465 38.875 14.109 1 89.06 308 VAL B N 1
ATOM 4954 C CA . VAL B 1 308 ? -1.53 37.875 14.641 1 89.06 308 VAL B CA 1
ATOM 4955 C C . VAL B 1 308 ? -1.686 36.562 13.891 1 89.06 308 VAL B C 1
ATOM 4957 O O . VAL B 1 308 ? -0.698 35.969 13.438 1 89.06 308 VAL B O 1
ATOM 4960 N N . MET B 1 309 ? -2.859 36.094 13.672 1 87.81 309 MET B N 1
ATOM 4961 C CA . MET B 1 309 ? -3.129 34.844 12.969 1 87.81 309 MET B CA 1
ATOM 4962 C C . MET B 1 309 ? -2.674 34.906 11.516 1 87.81 309 MET B C 1
ATOM 4964 O O . MET B 1 309 ? -2.137 33.938 10.977 1 87.81 309 MET B O 1
ATOM 4968 N N . ARG B 1 310 ? -2.861 36 10.961 1 87.88 310 ARG B N 1
ATOM 4969 C CA . ARG B 1 310 ? -2.455 36.219 9.57 1 87.88 310 ARG B CA 1
ATOM 4970 C C . ARG B 1 310 ? -0.936 36.188 9.438 1 87.88 310 ARG B C 1
ATOM 4972 O O . ARG B 1 310 ? -0.404 35.688 8.445 1 87.88 310 ARG B O 1
ATOM 4979 N N . THR B 1 311 ? -0.335 36.844 10.398 1 88.81 311 THR B N 1
ATOM 4980 C CA . THR B 1 311 ? 1.123 36.844 10.375 1 88.81 311 THR B CA 1
ATOM 4981 C C . THR B 1 311 ? 1.688 35.438 10.523 1 88.81 311 THR B C 1
ATOM 4983 O O . THR B 1 311 ? 2.666 35.094 9.867 1 88.81 311 THR B O 1
ATOM 4986 N N . VAL B 1 312 ? 1.083 34.688 11.352 1 88.44 312 VAL B N 1
ATOM 4987 C CA . VAL B 1 312 ? 1.504 33.312 11.539 1 88.44 312 VAL B CA 1
ATOM 4988 C C . VAL B 1 312 ? 1.327 32.531 10.227 1 88.44 312 VAL B C 1
ATOM 4990 O O . VAL B 1 312 ? 2.211 31.766 9.828 1 88.44 312 VAL B O 1
ATOM 4993 N N . GLU B 1 313 ? 0.223 32.656 9.594 1 86.69 313 GLU B N 1
ATOM 4994 C CA . GLU B 1 313 ? -0.055 31.984 8.328 1 86.69 313 GLU B CA 1
ATOM 4995 C C . GLU B 1 313 ? 0.985 32.344 7.273 1 86.69 313 GLU B C 1
ATOM 4997 O O . GLU B 1 313 ? 1.419 31.484 6.5 1 86.69 313 GLU B O 1
ATOM 5002 N N . ARG B 1 314 ? 1.311 33.594 7.254 1 88.19 314 ARG B N 1
ATOM 5003 C CA . ARG B 1 314 ? 2.299 34.062 6.285 1 88.19 314 ARG B CA 1
ATOM 5004 C C . ARG B 1 314 ? 3.672 33.469 6.578 1 88.19 314 ARG B C 1
ATOM 5006 O O . ARG B 1 314 ? 4.406 33.094 5.656 1 88.19 314 ARG B O 1
ATOM 5013 N N . GLU B 1 315 ? 3.93 33.5 7.875 1 87.94 315 GLU B N 1
ATOM 5014 C CA . GLU B 1 315 ? 5.207 32.906 8.266 1 87.94 315 GLU B CA 1
ATOM 5015 C C . GLU B 1 315 ? 5.266 31.422 7.887 1 87.94 315 GLU B C 1
ATOM 5017 O O . GLU B 1 315 ? 6.305 30.938 7.43 1 87.94 315 GLU B O 1
ATOM 5022 N N . VAL B 1 316 ? 4.219 30.75 8.094 1 88.31 316 VAL B N 1
ATOM 5023 C CA . VAL B 1 316 ? 4.145 29.328 7.77 1 88.31 316 VAL B CA 1
ATOM 5024 C C . VAL B 1 316 ? 4.328 29.125 6.266 1 88.31 316 VAL B C 1
ATOM 5026 O O . VAL B 1 316 ? 5.078 28.25 5.832 1 88.31 316 VAL B O 1
ATOM 5029 N N . ARG B 1 317 ? 3.697 29.891 5.461 1 88.75 317 ARG B N 1
ATOM 5030 C CA . ARG B 1 317 ? 3.809 29.797 4.008 1 88.75 317 ARG B CA 1
ATOM 5031 C C . ARG B 1 317 ? 5.242 30.062 3.551 1 88.75 317 ARG B C 1
ATOM 5033 O O . ARG B 1 317 ? 5.734 29.391 2.639 1 88.75 317 ARG B O 1
ATOM 5040 N N . HIS B 1 318 ? 5.809 31.031 4.219 1 90.81 318 HIS B N 1
ATOM 5041 C CA . HIS B 1 318 ? 7.18 31.375 3.863 1 90.81 318 HIS B CA 1
ATOM 5042 C C . HIS B 1 318 ? 8.133 30.234 4.207 1 90.81 318 HIS B C 1
ATOM 5044 O O . HIS B 1 318 ? 9.031 29.906 3.424 1 90.81 318 HIS B O 1
ATOM 5050 N N . VAL B 1 319 ? 7.914 29.703 5.32 1 90.75 319 VAL B N 1
ATOM 5051 C CA . VAL B 1 319 ? 8.789 28.625 5.762 1 90.75 319 VAL B CA 1
ATOM 5052 C C . VAL B 1 319 ? 8.578 27.391 4.879 1 90.75 319 VAL B C 1
ATOM 5054 O O . VAL B 1 319 ? 9.539 26.703 4.535 1 90.75 319 VAL B O 1
ATOM 5057 N N . GLU B 1 320 ? 7.371 27.094 4.559 1 91.25 320 GLU B N 1
ATOM 5058 C CA . GLU B 1 320 ? 7.074 25.969 3.668 1 91.25 320 GLU B CA 1
ATOM 5059 C C . GLU B 1 320 ? 7.762 26.141 2.316 1 91.25 320 GLU B C 1
ATOM 5061 O O . GLU B 1 320 ? 8.312 25.188 1.768 1 91.25 320 GLU B O 1
ATOM 5066 N N . ALA B 1 321 ? 7.699 27.312 1.85 1 91.69 321 ALA B N 1
ATOM 5067 C CA . ALA B 1 321 ? 8.336 27.594 0.568 1 91.69 321 ALA B CA 1
ATOM 5068 C C . ALA B 1 321 ? 9.852 27.391 0.654 1 91.69 321 ALA B C 1
ATOM 5070 O O . ALA B 1 321 ? 10.469 26.906 -0.29 1 91.69 321 ALA B O 1
ATOM 5071 N N . ASN B 1 322 ? 10.414 27.812 1.753 1 91.94 322 ASN B N 1
ATOM 5072 C CA . ASN B 1 322 ? 11.844 27.641 1.954 1 91.94 322 ASN B CA 1
ATOM 5073 C C . ASN B 1 322 ? 12.234 26.172 2.023 1 91.94 322 ASN B C 1
ATOM 5075 O O . ASN B 1 322 ? 13.273 25.766 1.499 1 91.94 322 ASN B O 1
ATOM 5079 N N . ILE B 1 323 ? 11.438 25.438 2.697 1 92.69 323 ILE B N 1
ATOM 5080 C CA . ILE B 1 323 ? 11.695 24.016 2.809 1 92.69 323 ILE B CA 1
ATOM 5081 C C . ILE B 1 323 ? 11.609 23.359 1.431 1 92.69 323 ILE B C 1
ATOM 5083 O O . ILE B 1 323 ? 12.445 22.531 1.071 1 92.69 323 ILE B O 1
ATOM 5087 N N . ARG B 1 324 ? 10.633 23.781 0.638 1 91.31 324 ARG B N 1
ATOM 5088 C CA . ARG B 1 324 ? 10.414 23.203 -0.684 1 91.31 324 ARG B CA 1
ATOM 5089 C C . ARG B 1 324 ? 11.555 23.578 -1.634 1 91.31 324 ARG B C 1
ATOM 5091 O O . ARG B 1 324 ? 11.859 22.828 -2.568 1 91.31 324 ARG B O 1
ATOM 5098 N N . LYS B 1 325 ? 12.102 24.719 -1.444 1 91.19 325 LYS B N 1
ATOM 5099 C CA . LYS B 1 325 ? 13.25 25.125 -2.256 1 91.19 325 LYS B CA 1
ATOM 5100 C C . LYS B 1 325 ? 14.43 24.188 -2.045 1 91.19 325 LYS B C 1
ATOM 5102 O O . LYS B 1 325 ? 15.125 23.812 -3 1 91.19 325 LYS B O 1
ATOM 5107 N N . LYS B 1 326 ? 14.586 23.828 -0.85 1 90.5 326 LYS B N 1
ATOM 5108 C CA . LYS B 1 326 ? 15.695 22.938 -0.532 1 90.5 326 LYS B CA 1
ATOM 5109 C C . LYS B 1 326 ? 15.336 21.484 -0.814 1 90.5 326 LYS B C 1
ATOM 5111 O O . LYS B 1 326 ? 16.172 20.703 -1.265 1 90.5 326 LYS B O 1
ATOM 5116 N N . TYR B 1 327 ? 14.102 21.141 -0.48 1 91.19 327 TYR B N 1
ATOM 5117 C CA . TYR B 1 327 ? 13.594 19.797 -0.708 1 91.19 327 TYR B CA 1
ATOM 5118 C C . TYR B 1 327 ? 12.344 19.812 -1.572 1 91.19 327 TYR B C 1
ATOM 5120 O O . TYR B 1 327 ? 11.227 19.719 -1.059 1 91.19 327 TYR B O 1
ATOM 5128 N N . PRO B 1 328 ? 12.523 19.766 -2.771 1 87.25 328 PRO B N 1
ATOM 5129 C CA . PRO B 1 328 ? 11.375 19.844 -3.68 1 87.25 328 PRO B CA 1
ATOM 5130 C C . PRO B 1 328 ? 10.438 18.656 -3.549 1 87.25 328 PRO B C 1
ATOM 5132 O O . PRO B 1 328 ? 9.289 18.719 -4 1 87.25 328 PRO B O 1
ATOM 5135 N N . GLY B 1 329 ? 10.859 17.609 -2.902 1 87.06 329 GLY B N 1
ATOM 5136 C CA . GLY B 1 329 ? 10.039 16.438 -2.703 1 87.06 329 GLY B CA 1
ATOM 5137 C C . GLY B 1 329 ? 9.008 16.594 -1.603 1 87.06 329 GLY B C 1
ATOM 5138 O O . GLY B 1 329 ? 8.086 15.789 -1.473 1 87.06 329 GLY B O 1
ATOM 5139 N N . ALA B 1 330 ? 9.164 17.609 -0.873 1 91.06 330 ALA B N 1
ATOM 5140 C CA . ALA B 1 330 ? 8.203 17.875 0.202 1 91.06 330 ALA B CA 1
ATOM 5141 C C . ALA B 1 330 ? 6.891 18.406 -0.35 1 91.06 330 ALA B C 1
ATOM 5143 O O . ALA B 1 330 ? 6.574 19.594 -0.18 1 91.06 330 ALA B O 1
ATOM 5144 N N . GLU B 1 331 ? 6.148 17.594 -0.852 1 86.62 331 GLU B N 1
ATOM 5145 C CA . GLU B 1 331 ? 4.93 17.969 -1.555 1 86.62 331 GLU B CA 1
ATOM 5146 C C . GLU B 1 331 ? 3.828 18.375 -0.574 1 86.62 331 GLU B C 1
ATOM 5148 O O . GLU B 1 331 ? 3.012 19.25 -0.867 1 86.62 331 GLU B O 1
ATOM 5153 N N . TYR B 1 332 ? 3.814 17.688 0.588 1 85.62 332 TYR B N 1
ATOM 5154 C CA . TYR B 1 332 ? 2.777 17.953 1.579 1 85.62 332 TYR B CA 1
ATOM 5155 C C . TYR B 1 332 ? 3.393 18.344 2.918 1 85.62 332 TYR B C 1
ATOM 5157 O O . TYR B 1 332 ? 3.826 17.484 3.684 1 85.62 332 TYR B O 1
ATOM 5165 N N . ILE B 1 333 ? 3.445 19.578 3.168 1 88.38 333 ILE B N 1
ATOM 5166 C CA . ILE B 1 333 ? 3.998 20.078 4.418 1 88.38 333 ILE B CA 1
ATOM 5167 C C . ILE B 1 333 ? 2.883 20.688 5.273 1 88.38 333 ILE B C 1
ATOM 5169 O O . ILE B 1 333 ? 2.098 21.5 4.797 1 88.38 333 ILE B O 1
ATOM 5173 N N . GLU B 1 334 ? 2.834 20.203 6.418 1 84.62 334 GLU B N 1
ATOM 5174 C CA . GLU B 1 334 ? 1.83 20.703 7.344 1 84.62 334 GLU B CA 1
ATOM 5175 C C . GLU B 1 334 ? 2.469 21.156 8.656 1 84.62 334 GLU B C 1
ATOM 5177 O O . GLU B 1 334 ? 2.975 20.328 9.422 1 84.62 334 GLU B O 1
ATOM 5182 N N . LEU B 1 335 ? 2.416 22.359 8.891 1 84.94 335 LEU B N 1
ATOM 5183 C CA . LEU B 1 335 ? 2.936 22.938 10.133 1 84.94 335 LEU B CA 1
ATOM 5184 C C . LEU B 1 335 ? 1.801 23.469 11 1 84.94 335 LEU B C 1
ATOM 5186 O O . LEU B 1 335 ? 1.094 24.391 10.602 1 84.94 335 LEU B O 1
ATOM 5190 N N . GLU B 1 336 ? 1.509 22.766 12.078 1 79.5 336 GLU B N 1
ATOM 5191 C CA . GLU B 1 336 ? 0.425 23.156 12.977 1 79.5 336 GLU B CA 1
ATOM 5192 C C . GLU B 1 336 ? 0.942 24 14.133 1 79.5 336 GLU B C 1
ATOM 5194 O O . GLU B 1 336 ? 1.972 23.688 14.734 1 79.5 336 GLU B O 1
#

Radius of gyration: 31.79 Å; Cα contacts (8 Å, |Δi|>4): 981; chains: 2; bounding box: 62×102×66 Å

pLDDT: mean 83.76, std 7.03, range [60.09, 93.81]

Organism: Phaeodactylum tricornutum (strain CCAP 1055/1) (NCBI:txid556484)

Nearest PDB structures (foldseek):
  8xma-assembly1_B  TM=6.937E-01  e=4.537E-08  Homo sapiens
  8xma-assembly1_A  TM=6.831E-01  e=6.188E-08  Homo sapiens
  8zsb-assembly1_B  TM=6.364E-01  e=1.203E-07  Homo sapiens
  8xn1-assembly1_A  TM=6.398E-01  e=1.315E-07  Homo sapiens
  8xn1-assembly1_B  TM=5.824E-01  e=3.646E-07  Homo sapiens

Sequence (672 aa):
MEREKSRLKTKSNVYRALMGNVVICAAKFGAWLSSGSSGMLAEFIHSVVDCGNQALLLIGLRDSRLDADRKHPYGYGKSVYFWALVSALGTFFLGAGVSMTHAVDNLLNPSLHDIPIEVWGVLAFSFVVDGYVLSKTISETMATRPATTSYYKHLANIRDPATLAILLEDGAACLGVVLAFGGIAASHYTGNAIFDGVAGVGISALLGVMGIALVKMNHRFLLGQAVDREITEEIGKILLSRRSIDSIRSVQSQWTGPETFSYKAEVDFDGTYLAARLMPIYQKEFVKIRDTMDTELQVMLALYAEDVMRTVEREVRHVEANIRKKYPGAEYIELEMEREKSRLKTKSNVYRALMGNVVICAAKFGAWLSSGSSGMLAEFIHSVVDCGNQALLLIGLRDSRLDADRKHPYGYGKSVYFWALVSALGTFFLGAGVSMTHAVDNLLNPSLHDIPIEVWGVLAFSFVVDGYVLSKTISETMATRPATTSYYKHLANIRDPATLAILLEDGAACLGVVLAFGGIAASHYTGNAIFDGVAGVGISALLGVMGIALVKMNHRFLLGQAVDREITEEIGKILLSRRSIDSIRSVQSQWTGPETFSYKAEVDFDGTYLAARLMPIYQKEFVKIRDTMDTELQVMLALYAEDVMRTVEREVRHVEANIRKKYPGAEYIELE

Foldseek 3Di:
DVVVVVLVVLLVLLVLQLVLLVVLLVLLVVQCVVFVDLLSVLVNQLSVLSNQLSVLLNVQSVQLPADADPVRNLGSQLSNLVSLLVSLVSLQCRNLVVLQVSLVVCLVVPDDTPRDPSNVVSLVSLLVSLVVSLVVLLVVLVVPDDPPDDPVVSLVPQLRLSSNLSNLSSVLSNVLSVLQVVLSVCCVVVVPSNSNSVSSNVSSVSSNVSSVVSNVSSVCQSVWHFDDPVLQVVLLCLQCVDPQWDDKADWTKTAPHSQAIEIEIETDTDPVVLCVVCCVPLVVVCVVCVVVCVPCVVVSVVVSVVSSVVVVVVVVVVSVVVSCVVRVRHPHYYYD/DVVVVVLVVLLVLLVLQLVLLVVLLVLLVVQCVVFVDLLSVLVNQLSVLSNVLSVLLNVQSVQLPAAADPVRNLGSQLSNLVSLLVSLVSLQCRNLVVLQVSLVVCLVVPDQTPRDPSNVVSLVSSLVSLVVSLVVLLVVLVVPDDPPDDPVVSLVPQLRLSSNLSNLSSVLSNVLSVLQVVLSVCCVVVVNSNSNSVSSNVSSVSSNVSSVVSNVSSVCQSVWHFDDPVLLVVLLVLQCVDPQWDDKDDWTKTQPHSQAIEIEIETDTDPVVLCVVCCVPLVVVCVVCVVVCVPCVVVSVVVSVVSSVVVVVVVVVVSVVVSCVVRVRHPHYYYD

InterPro domains:
  IPR002524 Cation efflux [TIGR01297] (14-278)
  IPR027469 Cation efflux transmembrane domain superfamily [G3DSA:1.20.1510.10] (11-222)
  IPR027469 Cation efflux transmembrane domain superfamily [SSF161111] (13-224)
  IPR040177 Proton-coupled zinc antiporter SLC30A9 [PTHR13414] (6-336)
  IPR058533 Cation efflux protein, transmembrane domain [PF01545] (16-222)